Protein 3ILK (pdb70)

Organism: Haemophilus influenzae (strain ATCC 51907 / DSM 11121 / KW20 / Rd) (NCBI:txid71421)

Foldseek 3Di:
DDLALEAEEEEAAEPLLLLLLLLLLVCVHQEYEYANHVDHDVNVQVNVPPSVNSVVPYHYYHDVCVSCPFAPAEEEEDDPDPVQVVAEDELLVVLLCCLPDPGHYYYYYADFPPGDDPVSVVPHNHYYYYDDDPVDGTDPDSVSNVSVVSNVVVVVVVCVVPCVVVQVAADDPVLVVVLVVLVVVLCVLVVNDDDPVVCVVCVVCVVVRAGPVNSVVSVCNVVSVVVSVVPD/DALEEEEEEAEADQLLLLLLLLLVCVYAHYEYAPHVDHDPSSCVSVPPSNNSSVNYHYHPDLCVSCVFFPAEEFEDDPDPVQPVQEDELQVVLLVVLVDDGHYYYYFYYQPPTDDVVSVVVHNHYYYYDDDPVDGDDGRSVSSVSVVSNVVNVVCVVPCPDDDFDDPVLVVVLVVLVVVLCVLVVHDDDPVVVVVVVVCVVVVHGNVRSVVSVVNVVSVVVSVVVD

Solvent-accessible surface area: 23619 Å² total

Nearest PDB structures (foldseek):
  3ilk-assembly1_A  TM=1.002E+00  e=4.160E-43  Haemophilus influenzae
  3ilk-assembly1_B  TM=6.887E-01  e=5.011E-36  Haemophilus influenzae
  5gra-assembly1_B  TM=6.354E-01  e=2.828E-15  Zymomonas mobilis subsp. mobilis ZM4 = ATCC 31821
  5gra-assembly1_A  TM=6.336E-01  e=8.758E-15  Zymomonas mobilis subsp. mobilis ZM4 = ATCC 31821
  4cnf-assembly1_A  TM=9.122E-01  e=6.096E-12  Sulfolobus acidocaldarius

CATH classification: 3.40.1280.10 (+1 more: 1.10.8.590)

InterPro domains:
  IPR001537 tRNA/rRNA methyltransferase, SpoU type [PF00588] (5-151)
  IPR004384 RNA methyltransferase TrmJ/LasT [PIRSF004808] (2-236)
  IPR004384 RNA methyltransferase TrmJ/LasT [PTHR42786] (2-238)
  IPR004384 RNA methyltransferase TrmJ/LasT [TIGR00050] (1-234)
  IPR029026 tRNA (guanine-N1-)-methyltransferase, N-terminal [G3DSA:3.40.1280.10] (1-169)
  IPR029028 Alpha/beta knot methyltransferases [SSF75217] (4-163)

Radius of gyration: 26.96 Å; Cα contacts (8 Å, |Δi|>4): 740; chains: 2; bounding box: 40×83×66 Å

Structure (mmCIF, N/CA/C/O backbone):
data_3ILK
#
_entry.id   3ILK
#
_cell.length_a   48.167
_cell.length_b   94.392
_cell.length_c   124.111
_cell.angle_alpha   90.00
_cell.angle_beta   90.00
_cell.angle_gamma   90.00
#
_symmetry.space_group_name_H-M   'P 21 21 21'
#
loop_
_entity.id
_entity.type
_entity.pdbx_description
1 polymer 'Uncharacterized tRNA/rRNA methyltransferase HI0380'
2 non-polymer 1,2-ETHANEDIOL
3 non-polymer 'ACETATE ION'
4 non-polymer 'SULFATE ION'
5 water water
#
loop_
_atom_site.group_PDB
_atom_site.id
_atom_site.type_symbol
_atom_site.label_atom_id
_atom_site.label_alt_id
_atom_site.label_comp_id
_atom_site.label_asym_id
_atom_site.label_entity_id
_atom_site.label_seq_id
_atom_site.pdbx_PDB_ins_code
_atom_site.Cartn_x
_atom_site.Cartn_y
_atom_site.Cartn_z
_atom_site.occupancy
_atom_site.B_iso_or_equiv
_atom_site.auth_seq_id
_atom_site.auth_comp_id
_atom_site.auth_asym_id
_atom_site.auth_atom_id
_atom_site.pdbx_PDB_model_num
ATOM 1 N N . ASN A 1 2 ? 58.250 45.563 75.911 1.00 59.95 -1 ASN A N 1
ATOM 2 C CA . ASN A 1 2 ? 58.470 44.331 75.101 1.00 59.70 -1 ASN A CA 1
ATOM 3 C C . ASN A 1 2 ? 57.134 43.730 74.663 1.00 59.69 -1 ASN A C 1
ATOM 4 O O . ASN A 1 2 ? 56.156 44.456 74.433 1.00 59.93 -1 ASN A O 1
ATOM 6 N N . ALA A 1 3 ? 57.090 42.406 74.526 1.00 59.32 0 ALA A N 1
ATOM 7 C CA . ALA A 1 3 ? 55.839 41.730 74.254 1.00 58.21 0 ALA A CA 1
ATOM 8 C C . ALA A 1 3 ? 55.718 40.414 75.006 1.00 57.56 0 ALA A C 1
ATOM 9 O O . ALA A 1 3 ? 56.554 39.509 74.878 1.00 57.43 0 ALA A O 1
ATOM 16 N N . LEU A 1 5 ? 52.911 39.630 74.137 1.00 50.78 2 LEU A N 1
ATOM 17 C CA . LEU A 1 5 ? 51.992 39.297 73.052 1.00 48.37 2 LEU A CA 1
ATOM 18 C C . LEU A 1 5 ? 52.520 38.063 72.275 1.00 47.52 2 LEU A C 1
ATOM 19 O O . LEU A 1 5 ? 51.767 37.389 71.549 1.00 47.16 2 LEU A O 1
ATOM 24 N N . GLU A 1 6 ? 53.807 37.754 72.494 1.00 45.62 3 GLU A N 1
ATOM 25 C CA . GLU A 1 6 ? 54.515 36.630 71.885 1.00 43.45 3 GLU A CA 1
ATOM 26 C C . GLU A 1 6 ? 54.193 35.249 72.480 1.00 41.54 3 GLU A C 1
ATOM 27 O O . GLU A 1 6 ? 54.368 34.228 71.792 1.00 40.76 3 GLU A O 1
ATOM 33 N N . ASN A 1 7 ? 53.751 35.199 73.738 1.00 38.42 4 ASN A N 1
ATOM 34 C CA . ASN A 1 7 ? 53.128 33.983 74.272 1.00 36.26 4 ASN A CA 1
ATOM 35 C C . ASN A 1 7 ? 51.697 33.692 73.743 1.00 34.34 4 ASN A C 1
ATOM 36 O O . ASN A 1 7 ? 50.984 32.857 74.341 1.00 33.83 4 ASN A O 1
ATOM 41 N N . ILE A 1 8 ? 51.271 34.361 72.654 1.00 30.83 5 ILE A N 1
ATOM 42 C CA . ILE A 1 8 ? 49.920 34.120 72.082 1.00 27.79 5 ILE A CA 1
ATOM 43 C C . ILE A 1 8 ? 50.048 33.563 70.659 1.00 26.85 5 ILE A C 1
ATOM 44 O O . ILE A 1 8 ? 50.560 34.225 69.782 1.00 24.44 5 ILE A O 1
ATOM 49 N N . ARG A 1 9 ? 49.597 32.340 70.468 1.00 25.10 6 ARG A N 1
ATOM 50 C CA . ARG A 1 9 ? 49.608 31.725 69.145 1.00 24.73 6 ARG A CA 1
ATOM 51 C C . ARG A 1 9 ? 48.257 31.944 68.500 1.00 24.61 6 ARG A C 1
ATOM 52 O O . ARG A 1 9 ? 47.229 31.531 69.053 1.00 25.07 6 ARG A O 1
ATOM 60 N N . ILE A 1 10 ? 48.263 32.508 67.301 1.00 23.94 7 ILE A N 1
ATOM 61 C CA . ILE A 1 10 ? 47.071 32.657 66.486 1.00 23.67 7 ILE A CA 1
ATOM 62 C C . ILE A 1 10 ? 46.982 31.439 65.552 1.00 23.94 7 ILE A C 1
ATOM 63 O O . ILE A 1 10 ? 47.889 31.189 64.772 1.00 22.83 7 ILE A O 1
ATOM 68 N N . VAL A 1 11 ? 45.903 30.667 65.658 1.00 23.48 8 VAL A N 1
ATOM 69 C CA . VAL A 1 11 ? 45.772 29.479 64.812 1.00 22.67 8 VAL A CA 1
ATOM 70 C C . VAL A 1 11 ? 44.670 29.684 63.781 1.00 21.70 8 VAL A C 1
ATOM 71 O O . VAL A 1 11 ? 43.563 30.013 64.127 1.00 20.55 8 VAL A O 1
ATOM 75 N N . LEU A 1 12 ? 44.960 29.450 62.509 1.00 22.29 9 LEU A N 1
ATOM 76 C CA . LEU A 1 12 ? 43.955 29.539 61.481 1.00 22.97 9 LEU A CA 1
ATOM 77 C C . LEU A 1 12 ? 43.639 28.141 60.883 1.00 24.88 9 LEU A C 1
ATOM 78 O O . LEU A 1 12 ? 44.504 27.494 60.193 1.00 22.01 9 LEU A O 1
ATOM 83 N N . ILE A 1 13 ? 42.403 27.695 61.149 1.00 24.45 10 ILE A N 1
ATOM 84 C CA . ILE A 1 13 ? 41.916 26.391 60.662 1.00 23.82 10 ILE A CA 1
ATOM 85 C C . ILE A 1 13 ? 41.510 26.414 59.205 1.00 24.62 10 ILE A C 1
ATOM 86 O O . ILE A 1 13 ? 40.531 27.064 58.836 1.00 24.56 10 ILE A O 1
ATOM 91 N N . GLU A 1 14 ? 42.224 25.627 58.409 1.00 24.06 11 GLU A N 1
ATOM 92 C CA . GLU A 1 14 ? 41.906 25.428 56.977 1.00 25.80 11 GLU A CA 1
ATOM 93 C C . GLU A 1 14 ? 41.571 26.702 56.296 1.00 26.83 11 GLU A C 1
ATOM 94 O O . GLU A 1 14 ? 40.427 26.917 55.975 1.00 29.21 11 GLU A O 1
ATOM 100 N N . THR A 1 15 ? 42.561 27.544 56.043 1.00 27.71 12 THR A N 1
ATOM 101 C CA . THR A 1 15 ? 42.328 28.743 55.285 1.00 28.12 12 THR A CA 1
ATOM 102 C C . THR A 1 15 ? 42.146 28.289 53.854 1.00 28.17 12 THR A C 1
ATOM 103 O O . THR A 1 15 ? 42.667 27.243 53.480 1.00 26.16 12 THR A O 1
ATOM 107 N N . SER A 1 16 ? 41.416 29.088 53.081 1.00 29.26 13 SER A N 1
ATOM 108 C CA . SER A 1 16 ? 41.134 28.853 51.668 1.00 30.30 13 SER A CA 1
ATOM 109 C C . SER A 1 16 ? 42.044 29.665 50.757 1.00 31.09 13 SER A C 1
ATOM 110 O O . SER A 1 16 ? 43.109 29.160 50.311 1.00 34.15 13 SER A O 1
ATOM 113 N N . HIS A 1 17 ? 41.643 30.889 50.416 1.00 30.56 14 HIS A N 1
ATOM 114 C CA A HIS A 1 17 ? 42.456 31.721 49.519 0.50 29.63 14 HIS A CA 1
ATOM 115 C CA B HIS A 1 17 ? 42.453 31.710 49.510 0.50 30.07 14 HIS A CA 1
ATOM 116 C C . HIS A 1 17 ? 43.768 32.029 50.222 1.00 29.39 14 HIS A C 1
ATOM 117 O O . HIS A 1 17 ? 43.781 32.387 51.430 1.00 28.81 14 HIS A O 1
ATOM 130 N N . SER A 1 18 ? 44.872 31.867 49.492 1.00 28.46 15 SER A N 1
ATOM 131 C CA . SER A 1 18 ? 46.198 31.996 50.082 1.00 27.82 15 SER A CA 1
ATOM 132 C C . SER A 1 18 ? 46.453 33.435 50.529 1.00 28.12 15 SER A C 1
ATOM 133 O O . SER A 1 18 ? 47.279 33.673 51.396 1.00 27.83 15 SER A O 1
ATOM 136 N N . GLY A 1 19 ? 45.715 34.379 49.941 1.00 27.37 16 GLY A N 1
ATOM 137 C CA . GLY A 1 19 ? 45.714 35.770 50.378 1.00 26.29 16 GLY A CA 1
ATOM 138 C C . GLY A 1 19 ? 45.212 35.996 51.789 1.00 25.91 16 GLY A C 1
ATOM 139 O O . GLY A 1 19 ? 45.637 36.936 52.432 1.00 25.10 16 GLY A O 1
ATOM 140 N N . ASN A 1 20 ? 44.304 35.148 52.275 1.00 25.81 17 ASN A N 1
ATOM 141 C CA . ASN A 1 20 ? 43.748 35.299 53.614 1.00 25.49 17 ASN A CA 1
ATOM 142 C C . ASN A 1 20 ? 44.778 35.136 54.723 1.00 24.62 17 ASN A C 1
ATOM 143 O O . ASN A 1 20 ? 44.684 35.776 55.773 1.00 25.88 17 ASN A O 1
ATOM 148 N N . ILE A 1 21 ? 45.724 34.224 54.517 1.00 23.22 18 ILE A N 1
ATOM 149 C CA . ILE A 1 21 ? 46.894 34.099 55.415 1.00 21.92 18 ILE A CA 1
ATOM 150 C C . ILE A 1 21 ? 47.684 35.422 55.429 1.00 21.42 18 ILE A C 1
ATOM 151 O O . ILE A 1 21 ? 48.085 35.891 56.466 1.00 20.03 18 ILE A O 1
ATOM 156 N N . GLY A 1 22 ? 47.951 35.990 54.248 1.00 19.99 19 GLY A N 1
ATOM 157 C CA . GLY A 1 22 ? 48.595 37.293 54.238 1.00 20.15 19 GLY A CA 1
ATOM 158 C C . GLY A 1 22 ? 47.855 38.407 55.014 1.00 19.70 19 GLY A C 1
ATOM 159 O O . GLY A 1 22 ? 48.490 39.180 55.727 1.00 17.43 19 GLY A O 1
ATOM 160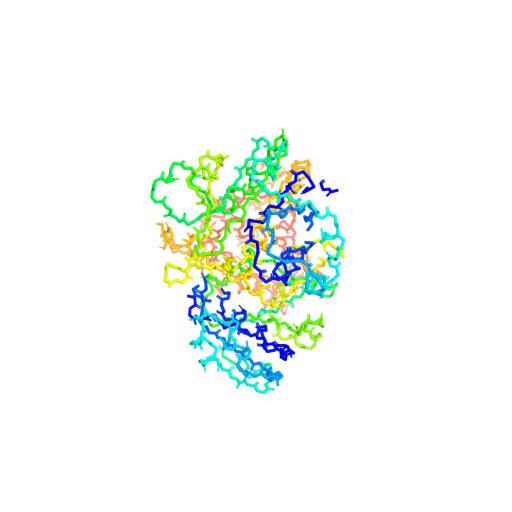 N N . SER A 1 23 ? 46.536 38.505 54.807 1.00 19.68 20 SER A N 1
ATOM 161 C CA . SER A 1 23 ? 45.728 39.612 55.328 1.00 19.68 20 SER A CA 1
ATOM 162 C C . SER A 1 23 ? 45.681 39.424 56.864 1.00 19.88 20 SER A C 1
ATOM 163 O O . SER A 1 23 ? 45.756 40.421 57.592 1.00 19.11 20 SER A O 1
ATOM 166 N N . ALA A 1 24 ? 45.604 38.181 57.328 1.00 19.72 21 ALA A N 1
ATOM 167 C CA . ALA A 1 24 ? 45.651 37.916 58.819 1.00 21.90 21 ALA A CA 1
ATOM 168 C C . ALA A 1 24 ? 47.003 38.243 59.506 1.00 23.08 21 ALA A C 1
ATOM 169 O O . ALA A 1 24 ? 47.032 38.704 60.684 1.00 24.34 21 ALA A O 1
ATOM 171 N N . ALA A 1 25 ? 48.105 37.904 58.819 1.00 23.08 22 ALA A N 1
ATOM 172 C CA . ALA A 1 25 ? 49.483 38.232 59.256 1.00 22.98 22 ALA A CA 1
ATOM 173 C C . ALA A 1 25 ? 49.663 39.746 59.363 1.00 22.07 22 ALA A C 1
ATOM 174 O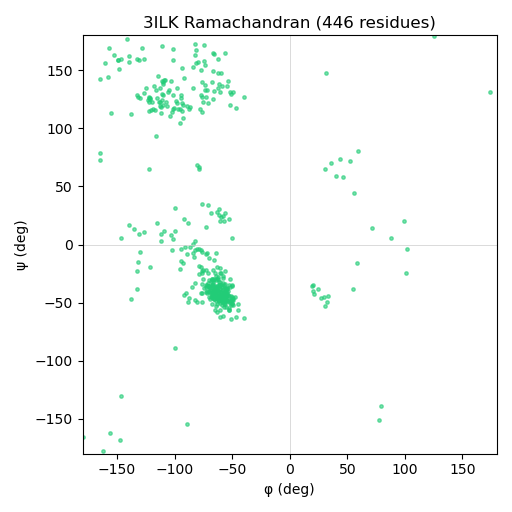 O . ALA A 1 25 ? 50.186 40.251 60.344 1.00 21.81 22 ALA A O 1
ATOM 176 N N . ARG A 1 26 ? 49.236 40.462 58.331 1.00 21.10 23 ARG A N 1
ATOM 177 C CA . ARG A 1 26 ? 49.163 41.942 58.409 1.00 21.75 23 ARG A CA 1
ATOM 178 C C . ARG A 1 26 ? 48.372 42.454 59.645 1.00 22.06 23 ARG A C 1
ATOM 179 O O . ARG A 1 26 ? 48.916 43.247 60.454 1.00 21.04 23 ARG A O 1
ATOM 187 N N . ALA A 1 27 ? 47.121 41.995 59.827 1.00 21.11 24 ALA A N 1
ATOM 188 C CA . ALA A 1 27 ? 46.306 42.391 61.014 1.00 20.77 24 ALA A CA 1
ATOM 189 C C . ALA A 1 27 ? 47.042 42.151 62.348 1.00 20.16 24 ALA A C 1
ATOM 190 O O . ALA A 1 27 ? 47.155 43.059 63.182 1.00 18.97 24 ALA A O 1
ATOM 200 N N . LYS A 1 29 ? 50.383 41.900 62.824 1.00 18.51 26 LYS A N 1
ATOM 201 C CA . LYS A 1 29 ? 51.531 42.771 62.949 1.00 19.46 26 LYS A CA 1
ATOM 202 C C . LYS A 1 29 ? 51.138 44.206 63.329 1.00 19.65 26 LYS A C 1
ATOM 203 O O . LYS A 1 29 ? 51.873 44.853 64.066 1.00 20.16 26 LYS A O 1
ATOM 209 N N . THR A 1 30 ? 49.999 44.703 62.844 1.00 19.43 27 THR A N 1
ATOM 210 C CA . THR A 1 30 ? 49.582 46.060 63.194 1.00 19.30 27 THR A CA 1
ATOM 211 C C . THR A 1 30 ? 49.382 46.141 64.703 1.00 19.39 27 THR A C 1
ATOM 212 O O . THR A 1 30 ? 49.390 47.218 65.242 1.00 18.35 27 THR A O 1
ATOM 224 N N . GLY A 1 32 ? 51.047 43.950 67.035 1.00 20.76 29 GLY A N 1
ATOM 225 C CA . GLY A 1 32 ? 52.179 43.449 67.833 1.00 20.72 29 GLY A CA 1
ATOM 226 C C . GLY A 1 32 ? 52.202 41.927 68.036 1.00 21.24 29 GLY A C 1
ATOM 227 O O . GLY A 1 32 ? 53.051 41.429 68.794 1.00 21.38 29 GLY A O 1
ATOM 228 N N . LEU A 1 33 ? 51.284 41.197 67.392 1.00 20.73 30 LEU A N 1
ATOM 229 C CA A LEU A 1 33 ? 51.276 39.714 67.447 0.50 21.11 30 LEU A CA 1
ATOM 230 C CA B LEU A 1 33 ? 51.276 39.722 67.453 0.50 21.29 30 LEU A CA 1
ATOM 231 C C . LEU A 1 33 ? 52.263 39.156 66.445 1.00 20.94 30 LEU A C 1
ATOM 232 O O . LEU A 1 33 ? 52.480 39.740 65.355 1.00 22.06 30 LEU A O 1
ATOM 241 N N . THR A 1 34 ? 52.880 38.048 66.800 1.00 21.77 31 THR A N 1
ATOM 242 C CA . THR A 1 34 ? 53.901 37.456 65.916 1.00 22.23 31 THR A CA 1
ATOM 243 C C . THR A 1 34 ? 53.771 35.954 65.660 1.00 21.82 31 THR A C 1
ATOM 244 O O . THR A 1 34 ? 54.446 35.450 64.769 1.00 23.11 31 THR A O 1
ATOM 248 N N . GLN A 1 35 ? 52.987 35.213 66.446 1.00 21.42 32 GLN A N 1
ATOM 249 C CA . GLN A 1 35 ? 53.005 33.752 66.316 1.00 22.96 32 GLN A CA 1
ATOM 250 C C . GLN A 1 35 ? 51.805 33.241 65.596 1.00 22.29 32 GLN A C 1
ATOM 251 O O . GLN A 1 35 ? 50.713 33.247 66.149 1.00 23.09 32 GLN A O 1
ATOM 257 N N . LEU A 1 36 ? 52.036 32.750 64.395 1.00 20.97 33 LEU A N 1
ATOM 258 C CA . LEU A 1 36 ? 51.000 32.288 63.521 1.00 20.84 33 LEU A CA 1
ATOM 259 C C . LEU A 1 36 ? 51.148 30.760 63.255 1.00 20.80 33 LEU A C 1
ATOM 260 O O . LEU A 1 36 ? 52.234 30.262 62.952 1.00 20.37 33 LEU A O 1
ATOM 265 N N . CYS A 1 37 ? 50.033 30.047 63.365 1.00 22.02 34 CYS A N 1
ATOM 266 C CA . CYS A 1 37 ? 49.952 28.624 63.055 1.00 22.70 34 CYS A CA 1
ATOM 267 C C . CYS A 1 37 ? 48.766 28.345 62.121 1.00 23.77 34 CYS A C 1
ATOM 268 O O . CYS A 1 37 ? 47.620 28.768 62.404 1.00 24.85 34 CYS A O 1
ATOM 271 N N . LEU A 1 38 ? 49.062 27.677 61.001 1.00 21.91 35 LEU A N 1
ATOM 272 C CA . LEU A 1 38 ? 48.108 27.191 59.992 1.00 21.56 35 LEU A CA 1
ATOM 273 C C . LEU A 1 38 ? 47.822 25.674 60.115 1.00 21.42 35 LEU A C 1
ATOM 274 O O . LEU A 1 38 ? 48.771 24.876 60.234 1.00 19.83 35 LEU A O 1
ATOM 279 N N . VAL A 1 39 ? 46.528 25.306 60.159 1.00 21.60 36 VAL A N 1
ATOM 280 C CA . VAL A 1 39 ? 46.102 23.902 60.083 1.00 22.20 36 VAL A CA 1
ATOM 281 C C . VAL A 1 39 ? 45.638 23.643 58.677 1.00 23.40 36 VAL A C 1
ATOM 282 O O . VAL A 1 39 ? 44.691 24.288 58.186 1.00 24.69 36 VAL A O 1
ATOM 286 N N . SER A 1 40 ? 46.326 22.733 57.985 1.00 23.62 37 SER A N 1
ATOM 287 C CA . SER A 1 40 ? 45.898 22.334 56.644 1.00 23.83 37 SER A CA 1
ATOM 288 C C . SER A 1 40 ? 45.410 23.518 55.814 1.00 22.47 37 SER A C 1
ATOM 289 O O . SER A 1 40 ? 44.265 23.516 55.398 1.00 23.36 37 SER A O 1
ATOM 292 N N . PRO A 1 41 ? 46.264 24.526 55.605 1.00 20.76 38 PRO A N 1
ATOM 293 C CA . PRO A 1 41 ? 45.866 25.547 54.674 1.00 20.95 38 PRO A CA 1
ATOM 294 C C . PRO A 1 41 ? 45.704 24.887 53.330 1.00 21.16 38 PRO A C 1
ATOM 295 O O . PRO A 1 41 ? 46.413 23.907 52.977 1.00 20.17 38 PRO A O 1
ATOM 299 N N . LYS A 1 42 ? 44.775 25.417 52.565 1.00 22.57 39 LYS A N 1
ATOM 300 C CA . LYS A 1 42 ? 44.532 24.876 51.232 1.00 21.57 39 LYS A CA 1
ATOM 301 C C . LYS A 1 42 ? 45.692 25.234 50.333 1.00 22.46 39 LYS A C 1
ATOM 302 O O . LYS A 1 42 ? 46.081 24.490 49.409 1.00 22.24 39 LYS A O 1
ATOM 308 N N . SER A 1 43 ? 46.248 26.409 50.538 1.00 22.87 40 SER A N 1
ATOM 309 C CA . SER A 1 43 ? 47.371 26.788 49.703 1.00 22.64 40 SER A CA 1
ATOM 310 C C . SER A 1 43 ? 48.113 27.963 50.310 1.00 22.89 40 SER A C 1
ATOM 311 O O . SER A 1 43 ? 47.502 28.848 50.902 1.00 22.30 40 SER A O 1
ATOM 314 N N . VAL A 1 44 ? 49.430 27.959 50.187 1.00 23.88 41 VAL A N 1
ATOM 315 C CA . VAL A 1 44 ? 50.222 29.139 50.566 1.00 24.60 41 VAL A CA 1
ATOM 316 C C . VAL A 1 44 ? 51.182 29.423 49.431 1.00 25.68 41 VAL A C 1
ATOM 317 O O . VAL A 1 44 ? 51.909 28.543 49.027 1.00 26.00 41 VAL A O 1
ATOM 321 N N . ASP A 1 45 ? 51.195 30.645 48.918 1.00 26.69 42 ASP A N 1
ATOM 322 C CA . ASP A 1 45 ? 51.960 30.940 47.707 1.00 29.11 42 ASP A CA 1
ATOM 323 C C . ASP A 1 45 ? 52.276 32.428 47.723 1.00 29.45 42 ASP A C 1
ATOM 324 O O . ASP A 1 45 ? 52.155 33.055 48.769 1.00 29.02 42 ASP A O 1
ATOM 329 N N . GLU A 1 46 ? 52.635 32.991 46.570 1.00 29.92 43 GLU A N 1
ATOM 330 C CA . GLU A 1 46 ? 53.017 34.396 46.502 1.00 31.14 43 GLU A CA 1
ATOM 331 C C . GLU A 1 46 ? 51.955 35.339 47.103 1.00 31.02 43 GLU A C 1
ATOM 332 O O . GLU A 1 46 ? 52.299 36.283 47.811 1.00 30.67 43 GLU A O 1
ATOM 338 N N . GLN A 1 47 ? 50.679 35.049 46.859 1.00 30.68 44 GLN A N 1
ATOM 339 C CA . GLN A 1 47 ? 49.578 35.825 47.427 1.00 29.99 44 GLN A CA 1
ATOM 340 C C . GLN A 1 47 ? 49.564 35.885 48.962 1.00 29.86 44 GLN A C 1
ATOM 341 O O . GLN A 1 47 ? 49.146 36.902 49.516 1.00 29.08 44 GLN A O 1
ATOM 347 N N . SER A 1 48 ? 50.007 34.812 49.636 1.00 28.72 45 SER A N 1
ATOM 348 C CA . SER A 1 48 ? 50.132 34.808 51.091 1.00 28.52 45 SER A CA 1
ATOM 349 C C . SER A 1 48 ? 51.134 35.872 51.535 1.00 28.36 45 SER A C 1
ATOM 350 O O . SER A 1 48 ? 50.977 36.502 52.602 1.00 28.51 45 SER A O 1
ATOM 353 N N . TYR A 1 49 ? 52.158 36.055 50.707 1.00 27.22 46 TYR A N 1
ATOM 354 C CA . TYR A 1 49 ? 53.196 37.040 50.955 1.00 27.22 46 TYR A CA 1
ATOM 355 C C . TYR A 1 49 ? 52.799 38.439 50.507 1.00 25.86 46 TYR A C 1
ATOM 356 O O . TYR A 1 49 ? 52.929 39.390 51.277 1.00 25.73 46 TYR A O 1
ATOM 365 N N . ALA A 1 50 ? 52.279 38.543 49.290 1.00 24.16 47 ALA A N 1
ATOM 366 C CA . ALA A 1 50 ? 51.789 39.811 48.755 1.00 23.34 47 ALA A CA 1
ATOM 367 C C . ALA A 1 50 ? 50.816 40.533 49.694 1.00 22.10 47 ALA A C 1
ATOM 368 O O . ALA A 1 50 ? 51.001 41.703 49.974 1.00 22.35 47 ALA A O 1
ATOM 370 N N . LEU A 1 51 ? 49.779 39.841 50.146 1.00 21.23 48 LEU A N 1
ATOM 371 C CA . LEU A 1 51 ? 48.767 40.459 51.004 1.00 21.92 48 LEU A CA 1
ATOM 372 C C . LEU A 1 51 ? 49.246 40.749 52.451 1.00 22.64 48 LEU A C 1
ATOM 373 O O . LEU A 1 51 ? 48.524 41.394 53.259 1.00 22.04 48 LEU A O 1
ATOM 378 N N . SER A 1 52 ? 50.445 40.265 52.804 1.00 22.57 49 SER A N 1
ATOM 379 C CA . SER A 1 52 ? 50.956 40.507 54.157 1.00 22.13 49 SER A CA 1
ATOM 380 C C . SER A 1 52 ? 51.458 41.958 54.267 1.00 22.14 49 SER A C 1
ATOM 381 O O . SER A 1 52 ? 51.564 42.536 55.370 1.00 21.32 49 SER A O 1
ATOM 384 N N . ALA A 1 53 ? 51.790 42.530 53.116 1.00 20.52 50 ALA A N 1
ATOM 385 C CA . ALA A 1 53 ? 52.095 43.955 53.027 1.00 21.77 50 ALA A CA 1
ATOM 386 C C . ALA A 1 53 ? 53.212 44.446 53.978 1.00 21.67 50 ALA A C 1
ATOM 387 O O . ALA A 1 53 ? 53.065 45.472 54.618 1.00 22.20 50 ALA A O 1
ATOM 389 N N . GLY A 1 54 ? 54.306 43.704 54.066 1.00 21.45 51 GLY A N 1
ATOM 390 C CA . GLY A 1 54 ? 55.378 44.002 55.003 1.00 21.22 51 GLY A CA 1
ATOM 391 C C . GLY A 1 54 ? 55.342 43.102 56.241 1.00 21.77 51 GLY A C 1
ATOM 392 O O . GLY A 1 54 ? 56.235 43.183 57.115 1.00 22.07 51 GLY A O 1
ATOM 393 N N . ALA A 1 55 ? 54.325 42.253 56.339 1.00 20.84 52 ALA A N 1
ATOM 394 C CA . ALA A 1 55 ? 54.280 41.287 57.416 1.00 20.61 52 ALA A CA 1
ATOM 395 C C . ALA A 1 55 ? 54.758 39.905 56.951 1.00 20.82 52 ALA A C 1
ATOM 396 O O . ALA A 1 55 ? 54.304 38.859 57.457 1.00 21.71 52 ALA A O 1
ATOM 398 N N . GLU A 1 56 ? 55.680 39.871 56.001 1.00 20.38 53 GLU A N 1
ATOM 399 C CA . GLU A 1 56 ? 56.164 38.596 55.482 1.00 21.16 53 GLU A CA 1
ATOM 400 C C . GLU A 1 56 ? 56.809 37.724 56.559 1.00 20.81 53 GLU A C 1
ATOM 401 O O . GLU A 1 56 ? 56.713 36.495 56.502 1.00 20.79 53 GLU A O 1
ATOM 407 N N . ASN A 1 57 ? 57.488 38.357 57.513 1.00 19.98 54 ASN A N 1
ATOM 408 C CA . ASN A 1 57 ? 58.199 37.619 58.545 1.00 20.76 54 ASN A CA 1
ATOM 409 C C . ASN A 1 57 ? 57.249 36.656 59.255 1.00 20.48 54 ASN A C 1
ATOM 410 O O . ASN A 1 57 ? 57.604 35.475 59.542 1.00 19.50 54 ASN A O 1
ATOM 415 N N . ILE A 1 58 ? 56.035 37.153 59.517 1.00 20.62 55 ILE A N 1
ATOM 416 C CA . ILE A 1 58 ? 55.001 36.367 60.229 1.00 20.65 55 ILE A CA 1
ATOM 417 C C . ILE A 1 58 ? 54.588 35.145 59.400 1.00 20.73 55 ILE A C 1
ATOM 418 O O . ILE A 1 58 ? 54.527 34.052 59.927 1.00 19.64 55 ILE A O 1
ATOM 423 N N . VAL A 1 59 ? 54.396 35.335 58.089 1.00 20.38 56 VAL A N 1
ATOM 424 C CA . VAL A 1 59 ? 54.067 34.253 57.165 1.00 19.81 56 VAL A CA 1
ATOM 425 C C . VAL A 1 59 ? 55.216 33.245 57.029 1.00 20.27 56 VAL A C 1
ATOM 426 O O . VAL A 1 59 ? 54.962 32.020 57.024 1.00 20.20 56 VAL A O 1
ATOM 430 N N . LYS A 1 60 ? 56.465 33.741 56.969 1.00 20.33 57 LYS A N 1
ATOM 431 C CA . LYS A 1 60 ? 57.659 32.852 56.878 1.00 21.44 57 LYS A CA 1
ATOM 432 C C . LYS A 1 60 ? 57.781 31.960 58.092 1.00 20.81 57 LYS A C 1
ATOM 433 O O . LYS A 1 60 ? 58.074 30.750 57.995 1.00 20.78 57 LYS A O 1
ATOM 439 N N . ASN A 1 61 ? 57.568 32.562 59.263 1.00 20.60 58 ASN A N 1
ATOM 440 C CA . ASN A 1 61 ? 57.810 31.840 60.511 1.00 20.24 58 ASN A CA 1
ATOM 441 C C . ASN A 1 61 ? 56.631 31.014 60.987 1.00 20.23 58 ASN A C 1
ATOM 442 O O . ASN A 1 61 ? 56.716 30.333 61.987 1.00 20.51 58 ASN A O 1
ATOM 447 N N . ALA A 1 62 ? 55.519 31.057 60.273 1.00 20.38 59 ALA A N 1
ATOM 448 C CA . ALA A 1 62 ? 54.335 30.328 60.694 1.00 20.42 59 ALA A CA 1
ATOM 449 C C . ALA A 1 62 ? 54.577 28.838 60.743 1.00 21.48 59 ALA A C 1
ATOM 450 O O . ALA A 1 62 ? 55.273 28.278 59.915 1.00 21.48 59 ALA A O 1
ATOM 452 N N . ARG A 1 63 ? 54.049 28.219 61.803 1.00 22.77 60 ARG A N 1
ATOM 453 C CA . ARG A 1 63 ? 53.849 26.799 61.852 1.00 23.39 60 ARG A CA 1
ATOM 454 C C . ARG A 1 63 ? 52.796 26.335 60.842 1.00 23.61 60 ARG A C 1
ATOM 455 O O . ARG A 1 63 ? 51.840 27.041 60.547 1.00 22.57 60 ARG A O 1
ATOM 463 N N . VAL A 1 64 ? 52.992 25.114 60.362 1.00 21.19 61 VAL A N 1
ATOM 464 C CA . VAL A 1 64 ? 52.021 24.476 59.506 1.00 20.40 61 VAL A CA 1
ATOM 465 C C . VAL A 1 64 ? 51.872 23.036 59.909 1.00 19.85 61 VAL A C 1
ATOM 466 O O . VAL A 1 64 ? 52.786 22.220 59.727 1.00 20.21 61 VAL A O 1
ATOM 470 N N . VAL A 1 65 ? 50.686 22.730 60.430 1.00 20.30 62 VAL A N 1
ATOM 471 C CA . VAL A 1 65 ? 50.399 21.392 60.939 1.00 20.42 62 VAL A CA 1
ATOM 472 C C . VAL A 1 65 ? 49.096 20.866 60.319 1.00 21.03 62 VAL A C 1
ATOM 473 O O . VAL A 1 65 ? 48.320 21.623 59.687 1.00 19.81 62 VAL A O 1
ATOM 477 N N . ASP A 1 66 ? 48.881 19.573 60.544 1.00 21.71 63 ASP A N 1
ATOM 478 C CA . ASP A 1 66 ? 47.787 18.812 59.993 1.00 23.97 63 ASP A CA 1
ATOM 479 C C . ASP A 1 66 ? 46.649 18.575 60.998 1.00 24.37 63 ASP A C 1
ATOM 480 O O . ASP A 1 66 ? 45.648 18.009 60.634 1.00 23.38 63 ASP A O 1
ATOM 485 N N . SER A 1 67 ? 46.808 18.980 62.265 1.00 23.55 64 SER A N 1
ATOM 486 C CA . SER A 1 67 ? 45.812 18.641 63.270 1.00 23.69 64 SER A CA 1
ATOM 487 C C . SER A 1 67 ? 45.676 19.769 64.319 1.00 24.22 64 SER A C 1
ATOM 488 O O . SER A 1 67 ? 46.600 20.611 64.514 1.00 22.04 64 SER A O 1
ATOM 491 N N . PHE A 1 68 ? 44.530 19.746 65.003 1.00 22.95 65 PHE A N 1
ATOM 492 C CA . PHE A 1 68 ? 44.129 20.810 65.872 1.00 23.13 65 PHE A CA 1
ATOM 493 C C . PHE A 1 68 ? 45.016 20.578 67.096 1.00 22.93 65 PHE A C 1
ATOM 494 O O . PHE A 1 68 ? 45.571 21.508 67.629 1.00 21.55 65 PHE A O 1
ATOM 502 N N . ASP A 1 69 ? 45.161 19.306 67.490 1.00 23.46 66 ASP A N 1
ATOM 503 C CA . ASP A 1 69 ? 46.031 18.921 68.605 1.00 24.44 66 ASP A CA 1
ATOM 504 C C . ASP A 1 69 ? 47.460 19.436 68.467 1.00 25.04 66 ASP A C 1
ATOM 505 O O . ASP A 1 69 ? 48.008 20.023 69.411 1.00 26.02 66 ASP A O 1
ATOM 510 N N . GLU A 1 70 ? 48.056 19.273 67.294 1.00 25.49 67 GLU A N 1
ATOM 511 C CA . GLU A 1 70 ? 49.392 19.833 67.077 1.00 26.40 67 GLU A CA 1
ATOM 512 C C . GLU A 1 70 ? 49.323 21.372 67.127 1.00 26.27 67 GLU A C 1
ATOM 513 O O . GLU A 1 70 ? 50.175 22.013 67.785 1.00 23.87 67 GLU A O 1
ATOM 519 N N . ALA A 1 71 ? 48.274 21.943 66.509 1.00 25.02 68 ALA A N 1
ATOM 520 C CA . ALA A 1 71 ? 48.150 23.405 66.428 1.00 25.77 68 ALA A CA 1
ATOM 521 C C . ALA A 1 71 ? 48.134 24.062 67.801 1.00 26.28 68 ALA A C 1
ATOM 522 O O . ALA A 1 71 ? 48.571 25.176 67.927 1.00 28.13 68 ALA A O 1
ATOM 524 N N . VAL A 1 72 ? 47.655 23.360 68.829 1.00 26.66 69 VAL A N 1
ATOM 525 C CA . VAL A 1 72 ? 47.576 23.925 70.178 1.00 25.13 69 VAL A CA 1
ATOM 526 C C . VAL A 1 72 ? 48.529 23.284 71.161 1.00 25.85 69 VAL A C 1
ATOM 527 O O . VAL A 1 72 ? 48.432 23.534 72.380 1.00 26.44 69 VAL A O 1
ATOM 531 N N . ASP A 1 73 ? 49.432 22.447 70.649 1.00 26.40 70 ASP A N 1
ATOM 532 C CA . ASP A 1 73 ? 50.555 21.863 71.412 1.00 27.98 70 ASP A CA 1
ATOM 533 C C . ASP A 1 73 ? 51.158 22.920 72.364 1.00 26.71 70 ASP A C 1
ATOM 534 O O . ASP A 1 73 ? 51.519 24.026 71.942 1.00 25.75 70 ASP A O 1
ATOM 539 N N . ASP A 1 74 ? 51.261 22.591 73.647 1.00 26.35 71 ASP A N 1
ATOM 540 C CA . ASP A 1 74 ? 51.985 23.460 74.542 1.00 26.24 71 ASP A CA 1
ATOM 541 C C . ASP A 1 74 ? 51.285 24.778 74.866 1.00 25.80 71 ASP A C 1
ATOM 542 O O . ASP A 1 74 ? 51.923 25.684 75.404 1.00 25.99 71 ASP A O 1
ATOM 547 N N . CYS A 1 75 ? 49.994 24.891 74.565 1.00 24.83 72 CYS A N 1
ATOM 548 C CA . CYS A 1 75 ? 49.179 26.005 75.076 1.00 25.11 72 CYS A CA 1
ATOM 549 C C . CYS A 1 75 ? 48.144 25.486 76.066 1.00 24.79 72 CYS A C 1
ATOM 550 O O . CYS A 1 75 ? 47.292 24.666 75.698 1.00 25.70 72 CYS A O 1
ATOM 553 N N . SER A 1 76 ? 48.188 25.948 77.322 1.00 23.56 73 SER A N 1
ATOM 554 C CA . SER A 1 76 ? 47.263 25.400 78.300 1.00 21.57 73 SER A CA 1
ATOM 555 C C . SER A 1 76 ? 45.986 26.248 78.422 1.00 21.58 73 SER A C 1
ATOM 556 O O . SER A 1 76 ? 45.073 25.878 79.170 1.00 21.65 73 SER A O 1
ATOM 559 N N . LEU A 1 77 ? 45.903 27.378 77.706 1.00 19.82 74 LEU A N 1
ATOM 560 C CA . LEU A 1 77 ? 44.627 28.101 77.584 1.00 19.57 74 LEU A CA 1
ATOM 561 C C . LEU A 1 77 ? 44.331 28.178 76.103 1.00 19.85 74 LEU A C 1
ATOM 562 O O . LEU A 1 77 ? 45.115 28.703 75.383 1.00 16.76 74 LEU A O 1
ATOM 567 N N . VAL A 1 78 ? 43.184 27.652 75.719 1.00 20.02 75 VAL A N 1
ATOM 568 C CA . VAL A 1 78 ? 42.766 27.540 74.356 1.00 19.27 75 VAL A CA 1
ATOM 569 C C . VAL A 1 78 ? 41.432 28.277 74.195 1.00 21.15 75 VAL A C 1
ATOM 570 O O . VAL A 1 78 ? 40.498 28.010 74.940 1.00 20.95 75 VAL A O 1
ATOM 574 N N . ILE A 1 79 ? 41.361 29.200 73.221 1.00 20.75 76 ILE A N 1
ATOM 575 C CA . ILE A 1 79 ? 40.177 29.979 73.008 1.00 21.50 76 ILE A CA 1
ATOM 576 C C . ILE 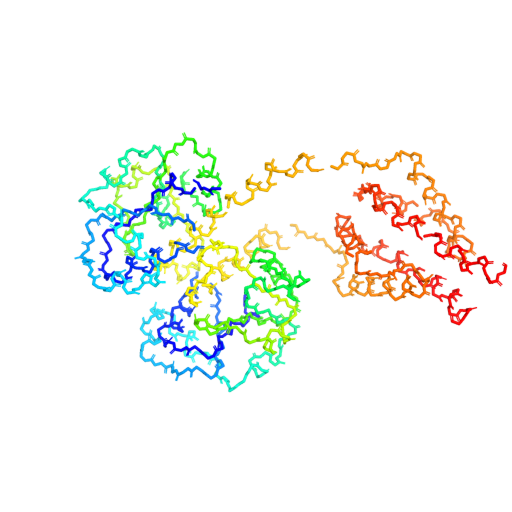A 1 79 ? 39.828 29.703 71.577 1.00 21.50 76 ILE A C 1
ATOM 577 O O . ILE A 1 79 ? 40.697 29.928 70.683 1.00 22.57 76 ILE A O 1
ATOM 582 N N . GLY A 1 80 ? 38.605 29.228 71.331 1.00 21.12 77 GLY A N 1
ATOM 583 C CA . GLY A 1 80 ? 38.146 29.081 69.878 1.00 20.76 77 GLY A CA 1
ATOM 584 C C . GLY A 1 80 ? 37.055 30.090 69.541 1.00 21.35 77 GLY A C 1
ATOM 585 O O . GLY A 1 80 ? 36.178 30.386 70.360 1.00 22.95 77 GLY A O 1
ATOM 586 N N . THR A 1 81 ? 37.080 30.663 68.347 1.00 22.62 78 THR A N 1
ATOM 587 C CA . THR A 1 81 ? 36.031 31.592 67.997 1.00 23.38 78 THR A CA 1
ATOM 588 C C . THR A 1 81 ? 34.811 30.725 67.664 1.00 24.89 78 THR A C 1
ATOM 589 O O . THR A 1 81 ? 34.935 29.560 67.216 1.00 25.48 78 THR A O 1
ATOM 593 N N . SER A 1 82 ? 33.637 31.283 67.915 1.00 24.99 79 SER A N 1
ATOM 594 C CA . SER A 1 82 ? 32.399 30.627 67.554 1.00 25.47 79 SER A CA 1
ATOM 595 C C . SER A 1 82 ? 31.199 31.547 67.469 1.00 24.78 79 SER A C 1
ATOM 596 O O . SER A 1 82 ? 31.155 32.603 68.116 1.00 24.10 79 SER A O 1
ATOM 599 N N . ALA A 1 83 ? 30.225 31.102 66.683 1.00 25.40 80 ALA A N 1
ATOM 600 C CA . ALA A 1 83 ? 28.883 31.644 66.718 1.00 25.62 80 ALA A CA 1
ATOM 601 C C . ALA A 1 83 ? 28.323 31.547 68.134 1.00 26.10 80 ALA A C 1
ATOM 602 O O . ALA A 1 83 ? 28.830 30.821 69.028 1.00 24.76 80 ALA A O 1
ATOM 604 N N . ARG A 1 84 ? 27.249 32.290 68.329 1.00 25.82 81 ARG A N 1
ATOM 605 C CA . ARG A 1 84 ? 26.584 32.314 69.604 1.00 26.56 81 ARG A CA 1
ATOM 606 C C . ARG A 1 84 ? 25.691 31.082 69.729 1.00 25.58 81 ARG A C 1
ATOM 607 O O . ARG A 1 84 ? 24.492 31.183 69.733 1.00 26.93 81 ARG A O 1
ATOM 615 N N . LEU A 1 85 ? 26.329 29.917 69.830 1.00 24.92 82 LEU A N 1
ATOM 616 C CA . LEU A 1 85 ? 25.695 28.613 69.927 1.00 22.83 82 LEU A CA 1
ATOM 617 C C . LEU A 1 85 ? 25.133 28.404 71.319 1.00 22.58 82 LEU A C 1
ATOM 618 O O . LEU A 1 85 ? 25.876 28.464 72.317 1.00 22.30 82 LEU A O 1
ATOM 623 N N . ARG A 1 86 ? 23.832 28.143 71.391 1.00 20.85 83 ARG A N 1
ATOM 624 C CA . ARG A 1 86 ? 23.183 27.989 72.694 1.00 20.23 83 ARG A CA 1
ATOM 625 C C . ARG A 1 86 ? 23.806 26.897 73.599 1.00 20.68 83 ARG A C 1
ATOM 626 O O . ARG A 1 86 ? 23.846 27.080 74.810 1.00 20.30 83 ARG A O 1
ATOM 634 N N . HIS A 1 87 ? 24.321 25.792 73.036 1.00 19.82 84 HIS A N 1
ATOM 635 C CA . HIS A 1 87 ? 24.915 24.748 73.895 1.00 19.84 84 HIS A CA 1
ATOM 636 C C . HIS A 1 87 ? 26.285 25.130 74.535 1.00 19.13 84 HIS A C 1
ATOM 637 O O . HIS A 1 87 ? 26.812 24.404 75.387 1.00 18.90 84 HIS A O 1
ATOM 644 N N . LEU A 1 88 ? 26.828 26.271 74.118 1.00 19.72 85 LEU A N 1
ATOM 645 C CA . LEU A 1 88 ? 28.103 26.795 74.623 1.00 20.51 85 LEU A CA 1
ATOM 646 C C . LEU A 1 88 ? 27.936 27.921 75.594 1.00 20.61 85 LEU A C 1
ATOM 647 O O . LEU A 1 88 ? 28.920 28.594 75.954 1.00 19.60 85 LEU A O 1
ATOM 652 N N . GLN A 1 89 ? 26.686 28.151 75.976 1.00 21.14 86 GLN A N 1
ATOM 653 C CA . GLN A 1 89 ? 26.309 29.316 76.757 1.00 22.63 86 GLN A CA 1
ATOM 654 C C . GLN A 1 89 ? 27.166 29.471 78.014 1.00 22.71 86 GLN A C 1
ATOM 655 O O . GLN A 1 89 ? 27.386 30.569 78.488 1.00 22.21 86 GLN A O 1
ATOM 661 N N . ASN A 1 90 ? 27.645 28.364 78.563 1.00 23.81 87 ASN A N 1
ATOM 662 C CA . ASN A 1 90 ? 28.378 28.416 79.845 1.00 23.34 87 ASN A CA 1
ATOM 663 C C . ASN A 1 90 ? 29.774 29.030 79.675 1.00 22.69 87 ASN A C 1
ATOM 664 O O . ASN A 1 90 ? 30.359 29.525 80.628 1.00 19.75 87 ASN A O 1
ATOM 669 N N . THR A 1 91 ? 30.296 29.001 78.444 1.00 21.67 88 THR A N 1
ATOM 670 C CA . THR A 1 91 ? 31.704 29.325 78.207 1.00 21.97 88 THR A CA 1
ATOM 671 C C . THR A 1 91 ? 31.907 30.321 77.087 1.00 22.33 88 THR A C 1
ATOM 672 O O . THR A 1 91 ? 33.042 30.558 76.695 1.00 21.96 88 THR A O 1
ATOM 676 N N . LEU A 1 92 ? 30.812 30.904 76.594 1.00 22.11 89 LEU A N 1
ATOM 677 C CA . LEU A 1 92 ? 30.855 31.978 75.599 1.00 22.60 89 LEU A CA 1
ATOM 678 C C . LEU A 1 92 ? 31.318 33.283 76.209 1.00 21.77 89 LEU A C 1
ATOM 679 O O . LEU A 1 92 ? 30.843 33.659 77.257 1.00 22.12 89 LEU A O 1
ATOM 684 N N . ILE A 1 93 ? 32.249 33.971 75.564 1.00 22.02 90 ILE A N 1
ATOM 685 C CA . ILE A 1 93 ? 32.769 35.265 76.062 1.00 22.18 90 ILE A CA 1
ATOM 686 C C . ILE A 1 93 ? 32.930 36.173 74.868 1.00 23.45 90 ILE A C 1
ATOM 687 O O . ILE A 1 93 ? 32.974 35.687 73.786 1.00 22.30 90 ILE A O 1
ATOM 692 N N . GLU A 1 94 ? 33.041 37.489 75.062 1.00 24.95 91 GLU A N 1
ATOM 693 C CA . GLU A 1 94 ? 33.285 38.374 73.918 1.00 25.55 91 GLU A CA 1
ATOM 694 C C . GLU A 1 94 ? 34.709 38.939 74.032 1.00 26.38 91 GLU A C 1
ATOM 695 O O . GLU A 1 94 ? 35.363 38.690 75.046 1.00 26.36 91 GLU A O 1
ATOM 701 N N . PRO A 1 95 ? 35.208 39.624 72.975 1.00 26.18 92 PRO A N 1
ATOM 702 C CA . PRO A 1 95 ? 36.629 39.965 72.850 1.00 26.84 92 PRO A CA 1
ATOM 703 C C . PRO A 1 95 ? 37.237 40.784 73.991 1.00 26.90 92 PRO A C 1
ATOM 704 O O . PRO A 1 95 ? 38.403 40.580 74.315 1.00 26.37 92 PRO A O 1
ATOM 708 N N . ARG A 1 96 ? 36.468 41.690 74.584 1.00 26.87 93 ARG A N 1
ATOM 709 C CA . ARG A 1 96 ? 36.992 42.464 75.710 1.00 27.84 93 ARG A CA 1
ATOM 710 C C . ARG A 1 96 ? 37.334 41.559 76.912 1.00 27.30 93 ARG A C 1
ATOM 711 O O . ARG A 1 96 ? 38.464 41.542 77.363 1.00 26.90 93 ARG A O 1
ATOM 719 N N . GLU A 1 97 ? 36.363 40.806 77.425 1.00 27.15 94 GLU A N 1
ATOM 720 C CA . GLU A 1 97 ? 36.625 39.874 78.536 1.00 26.75 94 GLU A CA 1
ATOM 721 C C . GLU A 1 97 ? 37.675 38.865 78.115 1.00 25.97 94 GLU A C 1
ATOM 722 O O . GLU A 1 97 ? 38.547 38.523 78.859 1.00 25.23 94 GLU A O 1
ATOM 728 N N . CYS A 1 98 ? 37.582 38.387 76.891 1.00 25.74 95 CYS A N 1
ATOM 729 C CA . CYS A 1 98 ? 38.555 37.413 76.429 1.00 26.81 95 CYS A CA 1
ATOM 730 C C . CYS A 1 98 ? 40.017 37.931 76.539 1.00 25.01 95 CYS A C 1
ATOM 731 O O . CYS A 1 98 ? 40.891 37.229 77.048 1.00 22.47 95 CYS A O 1
ATOM 734 N N . ALA A 1 99 ? 40.243 39.167 76.073 1.00 23.89 96 ALA A N 1
ATOM 735 C CA . ALA A 1 99 ? 41.567 39.811 76.129 1.00 23.11 96 ALA A CA 1
ATOM 736 C C . ALA A 1 99 ? 42.051 40.007 77.578 1.00 24.14 96 ALA A C 1
ATOM 737 O O . ALA A 1 99 ? 43.242 39.807 77.897 1.00 23.62 96 ALA A O 1
ATOM 739 N N . GLU A 1 100 ? 41.141 40.378 78.471 1.00 23.48 97 GLU A N 1
ATOM 740 C CA . GLU A 1 100 ? 41.556 40.516 79.859 1.00 24.87 97 GLU A CA 1
ATOM 741 C C . GLU A 1 100 ? 42.049 39.190 80.424 1.00 24.19 97 GLU A C 1
ATOM 742 O O . GLU A 1 100 ? 43.045 39.172 81.149 1.00 22.78 97 GLU A O 1
ATOM 748 N N . LYS A 1 101 ? 41.367 38.091 80.083 1.00 23.32 98 LYS A N 1
ATOM 749 C CA . LYS A 1 101 ? 41.843 36.776 80.506 1.00 22.41 98 LYS A CA 1
ATOM 750 C C . LYS A 1 101 ? 43.170 36.406 79.875 1.00 20.82 98 LYS A C 1
ATOM 751 O O . LYS A 1 101 ? 43.995 35.838 80.536 1.00 20.45 98 LYS A O 1
ATOM 757 N N . VAL A 1 102 ? 43.323 36.584 78.552 1.00 20.15 99 VAL A N 1
ATOM 758 C CA . VAL A 1 102 ? 44.573 36.226 77.898 1.00 19.82 99 VAL A CA 1
ATOM 759 C C . VAL A 1 102 ? 45.758 36.966 78.579 1.00 21.74 99 VAL A C 1
ATOM 760 O O . VAL A 1 102 ? 46.759 36.340 78.996 1.00 21.94 99 VAL A O 1
ATOM 764 N N . VAL A 1 103 ? 45.577 38.267 78.788 1.00 20.42 100 VAL A N 1
ATOM 765 C CA . VAL A 1 103 ? 46.616 39.111 79.294 1.00 22.76 100 VAL A CA 1
ATOM 766 C C . VAL A 1 103 ? 47.001 38.742 80.733 1.00 22.58 100 VAL A C 1
ATOM 767 O O . VAL A 1 103 ? 48.146 38.932 81.125 1.00 23.86 100 VAL A O 1
ATOM 771 N N . ALA A 1 104 ? 46.068 38.217 81.526 1.00 21.72 101 ALA A N 1
ATOM 772 C CA . ALA A 1 104 ? 46.436 37.781 82.894 1.00 19.82 101 ALA A CA 1
ATOM 773 C C . ALA A 1 104 ? 46.865 36.268 82.908 1.00 19.52 101 ALA A C 1
ATOM 774 O O . ALA A 1 104 ? 47.223 35.726 83.957 1.00 18.76 101 ALA A O 1
ATOM 776 N N . TYR A 1 105 ? 46.817 35.569 81.762 1.00 16.86 102 TYR A N 1
ATOM 777 C CA . TYR A 1 105 ? 47.098 34.107 81.768 1.00 15.82 102 TYR A CA 1
ATOM 778 C C . TYR A 1 105 ? 48.597 33.779 81.901 1.00 15.46 102 TYR A C 1
ATOM 779 O O . TYR A 1 105 ? 49.411 34.138 81.046 1.00 13.85 102 TYR A O 1
ATOM 788 N N . LYS A 1 106 ? 48.991 33.164 83.024 1.00 13.96 103 LYS A N 1
ATOM 789 C CA . LYS A 1 106 ? 50.392 32.761 83.201 1.00 11.15 103 LYS A CA 1
ATOM 790 C C . LYS A 1 106 ? 50.767 31.462 82.462 1.00 12.80 103 LYS A C 1
ATOM 791 O O . LYS A 1 106 ? 51.107 30.454 83.115 1.00 12.89 103 LYS A O 1
ATOM 797 N N . GLY A 1 107 ? 50.750 31.497 81.106 1.00 13.05 104 GLY A N 1
ATOM 798 C CA . GLY A 1 107 ? 51.152 30.348 80.294 1.00 14.75 104 GLY A CA 1
ATOM 799 C C . GLY A 1 107 ? 51.018 30.766 78.846 1.00 16.98 104 GLY A C 1
ATOM 800 O O . GLY A 1 107 ? 50.939 31.964 78.628 1.00 17.53 104 GLY A O 1
ATOM 801 N N . LYS A 1 108 ? 51.049 29.813 77.893 1.00 17.52 105 LYS A N 1
ATOM 802 C CA A LYS A 1 108 ? 50.780 30.059 76.477 0.50 20.20 105 LYS A CA 1
ATOM 803 C CA B LYS A 1 108 ? 50.767 30.120 76.492 0.50 20.37 105 LYS A CA 1
ATOM 804 C C . LYS A 1 108 ? 49.296 29.852 76.174 1.00 20.76 105 LYS A C 1
ATOM 805 O O . LYS A 1 108 ? 48.666 28.941 76.735 1.00 21.69 105 LYS A O 1
ATOM 816 N N . ILE A 1 109 ? 48.796 30.639 75.233 1.00 21.60 106 ILE A N 1
ATOM 817 C CA . ILE A 1 109 ? 47.418 30.747 74.888 1.00 22.71 106 ILE A CA 1
ATOM 818 C C . ILE A 1 109 ? 47.363 30.495 73.373 1.00 22.29 106 ILE A C 1
ATOM 819 O O . ILE A 1 109 ? 48.158 31.085 72.592 1.00 23.29 106 ILE A O 1
ATOM 824 N N . ALA A 1 110 ? 46.473 29.613 72.936 1.00 21.05 107 ALA A N 1
ATOM 825 C CA . ALA A 1 110 ? 46.151 29.612 71.475 1.00 21.60 107 ALA A CA 1
ATOM 826 C C . ALA A 1 110 ? 44.777 30.254 71.274 1.00 19.83 107 ALA A C 1
ATOM 827 O O . ALA A 1 110 ? 43.844 30.000 72.025 1.00 21.97 107 ALA A O 1
ATOM 829 N N . ILE A 1 111 ? 44.651 31.164 70.332 1.00 21.79 108 ILE A N 1
ATOM 830 C CA . ILE A 1 111 ? 43.339 31.564 69.893 1.00 19.50 108 ILE A CA 1
ATOM 831 C C . ILE A 1 111 ? 43.099 30.987 68.509 1.00 21.08 108 ILE A C 1
ATOM 832 O O . ILE A 1 111 ? 43.843 31.295 67.591 1.00 21.20 108 ILE A O 1
ATOM 837 N N . VAL A 1 112 ? 42.018 30.203 68.366 1.00 21.24 109 VAL A N 1
ATOM 838 C CA . VAL A 1 112 ? 41.778 29.387 67.205 1.00 21.37 109 VAL A CA 1
ATOM 839 C C . VAL A 1 112 ? 40.608 29.997 66.490 1.00 22.52 109 VAL A C 1
ATOM 840 O O . VAL A 1 112 ? 39.545 30.189 67.077 1.00 23.70 109 VAL A O 1
ATOM 844 N N . PHE A 1 113 ? 40.851 30.296 65.224 1.00 22.38 110 PHE A N 1
ATOM 845 C CA . PHE A 1 113 ? 39.887 30.846 64.281 1.00 23.08 110 PHE A CA 1
ATOM 846 C C . PHE A 1 113 ? 39.420 29.723 63.395 1.00 24.70 110 PHE A C 1
ATOM 847 O O . PHE A 1 113 ? 40.213 29.148 62.598 1.00 25.94 110 PHE A O 1
ATOM 855 N N . GLY A 1 114 ? 38.124 29.394 63.520 1.00 24.94 111 GLY A N 1
ATOM 856 C CA . GLY A 1 114 ? 37.586 28.240 62.819 1.00 23.46 111 GLY A CA 1
ATOM 857 C C . GLY A 1 114 ? 37.299 28.709 61.430 1.00 25.17 111 GLY A C 1
ATOM 858 O O . GLY A 1 114 ? 37.408 29.904 61.135 1.00 23.07 111 GLY A O 1
ATOM 859 N N . ARG A 1 115 ? 36.948 27.764 60.573 1.00 26.11 112 ARG A N 1
ATOM 860 C CA . ARG A 1 115 ? 36.566 28.041 59.210 1.00 28.82 112 ARG A CA 1
ATOM 861 C C . ARG A 1 115 ? 35.361 28.985 59.085 1.00 29.74 112 ARG A C 1
ATOM 862 O O . ARG A 1 115 ? 34.343 28.826 59.776 1.00 28.63 112 ARG A O 1
ATOM 870 N N . GLU A 1 116 ? 35.476 29.946 58.159 1.00 30.70 113 GLU A N 1
ATOM 871 C CA . GLU A 1 116 ? 34.403 30.863 57.808 1.00 31.53 113 GLU A CA 1
ATOM 872 C C . GLU A 1 116 ? 33.122 30.055 57.472 1.00 31.03 113 GLU A C 1
ATOM 873 O O . GLU A 1 116 ? 33.170 29.072 56.754 1.00 31.66 113 GLU A O 1
ATOM 879 N N . ARG A 1 117 ? 32.002 30.455 58.068 1.00 31.80 114 ARG A N 1
ATOM 880 C CA A ARG A 1 117 ? 30.672 29.841 57.876 0.50 31.43 114 ARG A CA 1
ATOM 881 C CA B ARG A 1 117 ? 30.693 29.842 57.809 0.50 31.67 114 ARG A CA 1
ATOM 882 C C . ARG A 1 117 ? 30.593 28.318 58.116 1.00 31.22 114 ARG A C 1
ATOM 883 O O . ARG A 1 117 ? 29.687 27.635 57.591 1.00 32.74 114 ARG A O 1
ATOM 898 N N . ILE A 1 118 ? 31.508 27.784 58.922 1.00 28.47 115 ILE A N 1
ATOM 899 C CA . ILE A 1 118 ? 31.492 26.366 59.288 1.00 26.22 115 ILE A CA 1
ATOM 900 C C . ILE A 1 118 ? 31.812 26.256 60.800 1.00 26.16 115 ILE A C 1
ATOM 901 O O . ILE A 1 118 ? 31.129 25.558 61.553 1.00 25.75 115 ILE A O 1
ATOM 906 N N . GLY A 1 119 ? 32.851 26.986 61.206 1.00 25.16 116 GLY A N 1
ATOM 907 C CA . GLY A 1 119 ? 33.371 26.999 62.535 1.00 24.57 116 GLY A CA 1
ATOM 908 C C . GLY A 1 119 ? 34.228 25.776 62.840 1.00 25.17 116 GLY A C 1
ATOM 909 O O . GLY A 1 119 ? 34.753 25.118 61.959 1.00 24.47 116 GLY A O 1
ATOM 910 N N . LEU A 1 120 ? 34.234 25.420 64.114 1.00 22.93 117 LEU A N 1
ATOM 911 C CA . LEU A 1 120 ? 34.933 24.279 64.642 1.00 23.19 117 LEU A CA 1
ATOM 912 C C . LEU A 1 120 ? 33.991 23.096 64.899 1.00 21.32 117 LEU A C 1
ATOM 913 O O . LEU A 1 120 ? 32.761 23.252 65.064 1.00 21.55 117 LEU A O 1
ATOM 918 N N . THR A 1 121 ? 34.587 21.905 64.948 1.00 21.42 118 THR A N 1
ATOM 919 C CA . THR A 1 121 ? 33.844 20.672 65.054 1.00 19.93 118 THR A CA 1
ATOM 920 C C . THR A 1 121 ? 33.542 20.557 66.536 1.00 20.27 118 THR A C 1
ATOM 921 O O . THR A 1 121 ? 34.164 21.263 67.358 1.00 18.02 118 THR A O 1
ATOM 925 N N . ASN A 1 122 ? 32.567 19.702 66.846 1.00 19.67 119 ASN A N 1
ATOM 926 C CA . ASN A 1 122 ? 32.303 19.242 68.174 1.00 21.44 119 ASN A CA 1
ATOM 927 C C . ASN A 1 122 ? 33.565 18.953 68.988 1.00 21.71 119 ASN A C 1
ATOM 928 O O . ASN A 1 122 ? 33.708 19.531 70.019 1.00 24.64 119 ASN A O 1
ATOM 933 N N . GLU A 1 123 ? 34.399 17.992 68.589 1.00 22.06 120 GLU A N 1
ATOM 934 C CA . GLU A 1 123 ? 35.690 17.704 69.244 1.00 22.57 120 GLU A CA 1
ATOM 935 C C . GLU A 1 123 ? 36.556 18.981 69.472 1.00 22.27 120 GLU A C 1
ATOM 936 O O . GLU A 1 123 ? 37.033 19.225 70.624 1.00 20.18 120 GLU A O 1
ATOM 942 N N . GLU A 1 124 ? 36.703 19.810 68.433 1.00 19.56 121 GLU A N 1
ATOM 943 C CA . GLU A 1 124 ? 37.506 21.049 68.541 1.00 19.93 121 GLU A CA 1
ATOM 944 C C . GLU A 1 124 ? 36.917 22.008 69.585 1.00 22.48 121 GLU A C 1
ATOM 945 O O . GLU A 1 124 ? 37.672 22.501 70.432 1.00 21.11 121 GLU A O 1
ATOM 951 N N . LEU A 1 125 ? 35.586 22.246 69.539 1.00 23.15 122 LEU A N 1
ATOM 952 C CA . LEU A 1 125 ? 34.904 23.065 70.580 1.00 23.27 122 LEU A CA 1
ATOM 953 C C . LEU A 1 125 ? 35.146 22.547 71.983 1.00 24.50 122 LEU A C 1
ATOM 954 O O . LEU A 1 125 ? 35.394 23.340 72.912 1.00 26.34 122 LEU A O 1
ATOM 959 N N . LEU A 1 126 ? 35.046 21.224 72.167 1.00 23.67 123 LEU A N 1
ATOM 960 C CA . LEU A 1 126 ? 35.239 20.630 73.503 1.00 24.39 123 LEU A CA 1
ATOM 961 C C . LEU A 1 126 ? 36.676 20.887 73.955 1.00 24.56 123 LEU A C 1
ATOM 962 O O . LEU A 1 126 ? 36.945 21.055 75.144 1.00 24.54 123 LEU A O 1
ATOM 967 N N . LYS A 1 127 ? 37.601 20.974 73.006 1.00 24.01 124 LYS A N 1
ATOM 968 C CA . LYS A 1 127 ? 38.975 21.237 73.398 1.00 24.57 124 LYS A CA 1
ATOM 969 C C . LYS A 1 127 ? 39.306 22.711 73.693 1.00 24.50 124 LYS A C 1
ATOM 970 O O . LYS A 1 127 ? 40.401 22.988 74.184 1.00 26.71 124 LYS A O 1
ATOM 976 N N . CYS A 1 128 ? 38.353 23.626 73.503 1.00 22.48 125 CYS A N 1
ATOM 977 C CA . CYS A 1 128 ? 38.537 25.011 73.925 1.00 21.50 125 CYS A CA 1
ATOM 978 C C . CYS A 1 128 ? 38.023 25.278 75.339 1.00 21.79 125 CYS A C 1
ATOM 979 O O . CYS A 1 128 ? 36.937 24.835 75.676 1.00 21.58 125 CYS A O 1
ATOM 982 N N . HIS A 1 129 ? 38.726 26.126 76.097 1.00 20.04 126 HIS A N 1
ATOM 983 C CA . HIS A 1 129 ? 38.295 26.403 77.501 1.00 20.11 126 HIS A CA 1
ATOM 984 C C . HIS A 1 129 ? 37.197 27.467 77.397 1.00 20.32 126 HIS A C 1
ATOM 985 O O . HIS A 1 129 ? 36.233 27.428 78.143 1.00 18.85 126 HIS A O 1
ATOM 992 N N . TYR A 1 130 ? 37.308 28.362 76.402 1.00 18.47 127 TYR A N 1
ATOM 993 C CA . TYR A 1 130 ? 36.294 29.404 76.258 1.00 20.16 127 TYR A CA 1
ATOM 994 C C . TYR A 1 130 ? 36.007 29.569 74.789 1.00 20.41 127 TYR A C 1
ATOM 995 O O . TYR A 1 130 ? 36.814 29.136 73.925 1.00 20.95 127 TYR A O 1
ATOM 1004 N N . HIS A 1 131 ? 34.826 30.105 74.501 1.00 20.30 128 HIS A N 1
ATOM 1005 C CA . HIS A 1 131 ? 34.403 30.247 73.100 1.00 20.49 128 HIS A CA 1
ATOM 1006 C C . HIS A 1 131 ? 34.128 31.687 72.846 1.00 21.31 128 HIS A C 1
ATOM 1007 O O . HIS A 1 131 ? 33.324 32.302 73.562 1.00 22.31 128 HIS A O 1
ATOM 1014 N N . LEU A 1 132 ? 34.792 32.218 71.807 1.00 22.83 129 LEU A N 1
ATOM 1015 C CA . LEU A 1 132 ? 34.881 33.653 71.595 1.00 22.58 129 LEU A CA 1
ATOM 1016 C C . LEU A 1 132 ? 33.915 34.097 70.522 1.00 22.91 129 LEU A C 1
ATOM 1017 O O . LEU A 1 132 ? 34.010 33.665 69.377 1.00 21.94 129 LEU A O 1
ATOM 1022 N N . ASN A 1 133 ? 32.952 34.934 70.903 1.00 23.52 130 ASN A N 1
ATOM 1023 C CA . ASN A 1 133 ? 32.001 35.392 69.911 1.00 23.33 130 ASN A CA 1
ATOM 1024 C C . ASN A 1 133 ? 32.129 36.890 69.795 1.00 23.19 130 ASN A C 1
ATOM 1025 O O . ASN A 1 133 ? 32.171 37.602 70.820 1.00 23.15 130 ASN A O 1
ATOM 1030 N N . ILE A 1 134 ? 32.124 37.383 68.564 1.00 23.47 131 ILE A N 1
ATOM 1031 C CA . ILE A 1 134 ? 32.280 38.806 68.346 1.00 23.88 131 ILE A CA 1
ATOM 1032 C C . ILE A 1 134 ? 30.899 39.422 68.170 1.00 24.64 131 ILE A C 1
ATOM 1033 O O . ILE A 1 134 ? 30.201 39.099 67.186 1.00 24.54 131 ILE A O 1
ATOM 1038 N N . PRO A 1 135 ? 30.504 40.319 69.091 1.00 24.14 132 PRO A N 1
ATOM 1039 C CA . PRO A 1 135 ? 29.191 40.933 68.961 1.00 24.45 132 PRO A CA 1
ATOM 1040 C C . PRO A 1 135 ? 29.086 41.572 67.564 1.00 24.47 132 PRO A C 1
ATOM 1041 O O . PRO A 1 135 ? 30.026 42.246 67.105 1.00 23.22 132 PRO A O 1
ATOM 1045 N N . ALA A 1 136 ? 27.960 41.378 66.911 1.00 23.39 133 ALA A N 1
ATOM 1046 C CA . ALA A 1 136 ? 27.844 41.775 65.530 1.00 23.97 133 ALA A CA 1
ATOM 1047 C C . ALA A 1 136 ? 26.390 41.984 65.188 1.00 23.53 133 ALA A C 1
ATOM 1048 O O . ALA A 1 136 ? 25.519 41.679 65.983 1.00 23.67 133 ALA A O 1
ATOM 1050 N N . ASN A 1 137 ? 26.141 42.570 64.031 1.00 24.33 134 ASN A N 1
ATOM 1051 C CA . ASN A 1 137 ? 24.789 42.700 63.482 1.00 25.15 134 ASN A CA 1
ATOM 1052 C C . ASN A 1 137 ? 24.136 41.300 63.498 1.00 25.99 134 ASN A C 1
ATOM 1053 O O . ASN A 1 137 ? 24.662 40.375 62.881 1.00 24.84 134 ASN A O 1
ATOM 1058 N N . PRO A 1 138 ? 23.010 41.147 64.217 1.00 27.11 135 PRO A N 1
ATOM 1059 C CA . PRO A 1 138 ? 22.349 39.834 64.271 1.00 28.11 135 PRO A CA 1
ATOM 1060 C C . PRO A 1 138 ? 21.924 39.381 62.865 1.00 28.68 135 PRO A C 1
ATOM 1061 O O . PRO A 1 138 ? 21.950 38.199 62.566 1.00 28.37 135 PRO A O 1
ATOM 1065 N N . ASP A 1 139 ? 21.582 40.339 62.017 1.00 29.61 136 ASP A N 1
ATOM 1066 C CA . ASP A 1 139 ? 21.169 40.055 60.651 1.00 31.18 136 ASP A CA 1
ATOM 1067 C C . ASP A 1 139 ? 22.306 39.843 59.662 1.00 31.60 136 ASP A C 1
ATOM 1068 O O . ASP A 1 139 ? 22.036 39.547 58.499 1.00 32.12 136 ASP A O 1
ATOM 1073 N N . TYR A 1 140 ? 23.555 40.021 60.090 1.00 31.82 137 TYR A N 1
ATOM 1074 C CA . TYR A 1 140 ? 24.700 39.899 59.175 1.00 32.44 137 TYR A CA 1
ATOM 1075 C C . TYR A 1 140 ? 25.975 39.783 59.983 1.00 33.34 137 TYR A C 1
ATOM 1076 O O . TYR A 1 140 ? 26.773 40.716 60.054 1.00 33.97 137 TYR A O 1
ATOM 1085 N N . SER A 1 141 ? 26.163 38.625 60.609 1.00 34.51 138 SER A N 1
ATOM 1086 C CA . SER A 1 141 ? 27.164 38.476 61.668 1.00 34.77 138 SER A CA 1
ATOM 1087 C C . SER A 1 141 ? 28.484 37.811 61.292 1.00 35.52 138 SER A C 1
ATOM 1088 O O . SER A 1 141 ? 29.318 37.621 62.151 1.00 35.62 138 SER A O 1
ATOM 1091 N N . SER A 1 142 ? 28.710 37.491 60.018 1.00 36.25 139 SER A N 1
ATOM 1092 C CA . SER A 1 142 ? 29.943 36.776 59.670 1.00 36.39 139 SER A CA 1
ATOM 1093 C C . SER A 1 142 ? 31.107 37.698 59.260 1.00 35.23 139 SER A C 1
ATOM 1094 O O . SER A 1 142 ? 31.108 38.314 58.197 1.00 35.07 139 SER A O 1
ATOM 1097 N N . LEU A 1 143 ? 32.094 37.780 60.140 1.00 34.90 140 LEU A N 1
ATOM 1098 C CA . LEU A 1 143 ? 33.324 38.482 59.853 1.00 33.68 140 LEU A CA 1
ATOM 1099 C C . LEU A 1 143 ? 34.102 37.560 58.927 1.00 33.51 140 LEU A C 1
ATOM 1100 O O . LEU A 1 143 ? 34.105 36.330 59.114 1.00 33.61 140 LEU A O 1
ATOM 1105 N N . ASN A 1 144 ? 34.757 38.094 57.913 1.00 32.05 141 ASN A N 1
ATOM 1106 C CA . ASN A 1 144 ? 35.721 37.199 57.294 1.00 31.92 141 ASN A CA 1
ATOM 1107 C C . ASN A 1 144 ? 36.960 37.061 58.222 1.00 31.20 141 ASN A C 1
ATOM 1108 O O . ASN A 1 144 ? 37.120 37.797 59.227 1.00 30.16 141 ASN A O 1
ATOM 1113 N N . LEU A 1 145 ? 37.834 36.135 57.862 1.00 29.54 142 LEU A N 1
ATOM 1114 C CA . LEU A 1 145 ? 38.935 35.725 58.711 1.00 28.95 142 LEU A CA 1
ATOM 1115 C C . LEU A 1 145 ? 39.818 36.894 59.226 1.00 27.40 142 LEU A C 1
ATOM 1116 O O . LEU A 1 145 ? 40.020 37.079 60.434 1.00 27.08 142 LEU A O 1
ATOM 1121 N N . ALA A 1 146 ? 40.341 37.657 58.288 1.00 26.92 143 ALA A N 1
ATOM 1122 C CA . ALA A 1 146 ? 41.185 38.818 58.542 1.00 27.57 143 ALA A CA 1
ATOM 1123 C C . ALA A 1 146 ? 40.485 39.845 59.441 1.00 26.91 143 ALA A C 1
ATOM 1124 O O . ALA A 1 146 ? 41.138 40.421 60.286 1.00 27.84 143 ALA A O 1
ATOM 1134 N N . ALA A 1 148 ? 38.162 39.169 61.624 1.00 23.73 145 ALA A N 1
ATOM 1135 C CA . ALA A 1 148 ? 38.106 38.608 62.955 1.00 24.98 145 ALA A CA 1
ATOM 1136 C C . ALA A 1 148 ? 39.449 38.703 63.697 1.00 23.87 145 ALA A C 1
ATOM 1137 O O . ALA A 1 148 ? 39.490 39.019 64.895 1.00 23.08 145 ALA A O 1
ATOM 1139 N N . VAL A 1 149 ? 40.537 38.420 62.991 1.00 23.33 146 VAL A N 1
ATOM 1140 C CA . VAL A 1 149 ? 41.863 38.479 63.590 1.00 23.63 146 VAL A CA 1
ATOM 1141 C C . VAL A 1 149 ? 42.223 39.925 63.941 1.00 22.63 146 VAL A C 1
ATOM 1142 O O . VAL A 1 149 ? 42.715 40.173 65.023 1.00 23.20 146 VAL A O 1
ATOM 1146 N N . GLN A 1 150 ? 41.966 40.855 63.018 1.00 23.85 147 GLN A N 1
ATOM 1147 C CA . GLN A 1 150 ? 42.181 42.304 63.270 1.00 22.12 147 GLN A CA 1
ATOM 1148 C C . GLN A 1 150 ? 41.505 42.686 64.586 1.00 21.95 147 GLN A C 1
ATOM 1149 O O . GLN A 1 150 ? 42.162 43.238 65.473 1.00 20.54 147 GLN A O 1
ATOM 1155 N N . LEU A 1 151 ? 40.223 42.334 64.747 1.00 21.13 148 LEU A N 1
ATOM 1156 C CA . LEU A 1 151 ? 39.474 42.804 65.925 1.00 23.11 148 LEU A CA 1
ATOM 1157 C C . LEU A 1 151 ? 39.958 42.155 67.181 1.00 21.37 148 LEU A C 1
ATOM 1158 O O . LEU A 1 151 ? 40.069 42.811 68.234 1.00 23.85 148 LEU A O 1
ATOM 1163 N N . VAL A 1 152 ? 40.269 40.870 67.110 1.00 20.56 149 VAL A N 1
ATOM 1164 C CA . VAL A 1 152 ? 40.695 40.166 68.394 1.00 20.24 149 VAL A CA 1
ATOM 1165 C C . VAL A 1 152 ? 42.085 40.702 68.800 1.00 20.44 149 VAL A C 1
ATOM 1166 O O . VAL A 1 152 ? 42.364 40.939 69.999 1.00 21.97 149 VAL A O 1
ATOM 1170 N N . SER A 1 153 ? 42.946 40.888 67.790 1.00 20.81 150 SER A N 1
ATOM 1171 C CA . SER A 1 153 ? 44.334 41.423 67.983 1.00 21.46 150 SER A CA 1
ATOM 1172 C C . SER A 1 153 ? 44.286 42.803 68.600 1.00 20.07 150 SER A C 1
ATOM 1173 O O . SER A 1 153 ? 45.062 43.119 69.525 1.00 21.24 150 SER A O 1
ATOM 1176 N N . TYR A 1 154 ? 43.383 43.643 68.088 1.00 19.01 151 TYR A N 1
ATOM 1177 C CA . TYR A 1 154 ? 43.207 44.971 68.615 1.00 19.15 151 TYR A CA 1
ATOM 1178 C C . TYR A 1 154 ? 42.787 44.908 70.139 1.00 18.69 151 TYR A C 1
ATOM 1179 O O . TYR A 1 154 ? 43.335 45.587 70.934 1.00 20.16 151 TYR A O 1
ATOM 1188 N N . GLU A 1 155 ? 41.828 44.078 70.505 1.00 18.96 152 GLU A N 1
ATOM 1189 C CA . GLU A 1 155 ? 41.388 43.997 71.905 1.00 19.23 152 GLU A CA 1
ATOM 1190 C C . GLU A 1 155 ? 42.524 43.430 72.737 1.00 18.64 152 GLU A C 1
ATOM 1191 O O . GLU A 1 155 ? 42.738 43.859 73.856 1.00 20.93 152 GLU A O 1
ATOM 1197 N N . LEU A 1 156 ? 43.292 42.503 72.171 1.00 19.42 153 LEU A N 1
ATOM 1198 C CA . LEU A 1 156 ? 44.503 42.034 72.837 1.00 20.00 153 LEU A CA 1
ATOM 1199 C C . LEU A 1 156 ? 45.517 43.152 73.121 1.00 20.58 153 LEU A C 1
ATOM 1200 O O . LEU A 1 156 ? 45.993 43.328 74.280 1.00 20.94 153 LEU A O 1
ATOM 1205 N N . ARG A 1 157 ? 45.797 43.962 72.116 1.00 18.62 154 ARG A N 1
ATOM 1206 C CA . ARG A 1 157 ? 46.726 45.028 72.334 1.00 18.41 154 ARG A CA 1
ATOM 1207 C C . ARG A 1 157 ? 46.195 46.011 73.382 1.00 18.81 154 ARG A C 1
ATOM 1208 O O . ARG A 1 157 ? 46.961 46.468 74.259 1.00 18.56 154 ARG A O 1
ATOM 1224 N N . ALA A 1 159 ? 44.144 45.412 75.839 1.00 21.81 156 ALA A N 1
ATOM 1225 C CA . ALA A 1 159 ? 44.263 44.780 77.161 1.00 22.60 156 ALA A CA 1
ATOM 1226 C C . ALA A 1 159 ? 45.697 44.906 77.697 1.00 23.35 156 ALA A C 1
ATOM 1227 O O . ALA A 1 159 ? 45.901 45.270 78.846 1.00 22.38 156 ALA A O 1
ATOM 1229 N N . PHE A 1 160 ? 46.670 44.616 76.831 1.00 25.06 157 PHE A N 1
ATOM 1230 C CA . PHE A 1 160 ? 48.081 44.769 77.129 1.00 27.17 157 PHE A CA 1
ATOM 1231 C C . PHE A 1 160 ? 48.464 46.205 77.592 1.00 27.64 157 PHE A C 1
ATOM 1232 O O . PHE A 1 160 ? 49.183 46.360 78.603 1.00 25.89 157 PHE A O 1
ATOM 1240 N N . LEU A 1 161 ? 47.943 47.226 76.892 1.00 27.65 158 LEU A N 1
ATOM 1241 C CA . LEU A 1 161 ? 48.287 48.622 77.162 1.00 28.05 158 LEU A CA 1
ATOM 1242 C C . LEU A 1 161 ? 47.668 49.112 78.459 1.00 29.13 158 LEU A C 1
ATOM 1243 O O . LEU A 1 161 ? 48.320 49.799 79.227 1.00 28.15 158 LEU A O 1
ATOM 1248 N N . VAL A 1 162 ? 46.410 48.746 78.693 1.00 30.62 159 VAL A N 1
ATOM 1249 C CA . VAL A 1 162 ? 45.681 49.155 79.892 1.00 31.89 159 VAL A CA 1
ATOM 1250 C C . VAL A 1 162 ? 46.335 48.500 81.120 1.00 33.24 159 VAL A C 1
ATOM 1251 O O . VAL A 1 162 ? 46.484 49.123 82.151 1.00 32.54 159 VAL A O 1
ATOM 1255 N N . GLN A 1 163 ? 46.754 47.246 80.982 1.00 35.60 160 GLN A N 1
ATOM 1256 C CA . GLN A 1 163 ? 47.474 46.561 82.053 1.00 38.28 160 GLN A CA 1
ATOM 1257 C C . GLN A 1 163 ? 48.837 47.187 82.354 1.00 39.65 160 GLN A C 1
ATOM 1258 O O . GLN A 1 163 ? 49.238 47.260 83.511 1.00 39.69 160 GLN A O 1
ATOM 1264 N N . ASN A 1 164 ? 49.549 47.614 81.314 1.00 41.91 161 ASN A N 1
ATOM 1265 C CA . ASN A 1 164 ? 50.840 48.286 81.494 1.00 44.14 161 ASN A CA 1
ATOM 1266 C C . ASN A 1 164 ? 50.710 49.726 81.979 1.00 44.94 161 ASN A C 1
ATOM 1267 O O . ASN A 1 164 ? 51.594 50.222 82.666 1.00 45.10 161 ASN A O 1
ATOM 1272 N N . ASN A 1 165 ? 49.612 50.390 81.624 1.00 46.54 162 ASN A N 1
ATOM 1273 C CA . ASN A 1 165 ? 49.287 51.712 82.181 1.00 48.21 162 ASN A CA 1
ATOM 1274 C C . ASN A 1 165 ? 48.970 51.629 83.660 1.00 48.93 162 ASN A C 1
ATOM 1275 O O . ASN A 1 165 ? 49.248 52.558 84.420 1.00 49.45 162 ASN A O 1
ATOM 1280 N N . LYS A 1 166 ? 48.352 50.521 84.057 1.00 49.98 163 LYS A N 1
ATOM 1281 C CA . LYS A 1 166 ? 48.049 50.252 85.464 1.00 51.05 163 LYS A CA 1
ATOM 1282 C C . LYS A 1 166 ? 49.323 50.071 86.305 1.00 51.79 163 LYS A C 1
ATOM 1283 O O . LYS A 1 166 ? 49.454 50.666 87.385 1.00 52.02 163 LYS A O 1
ATOM 1289 N N . LYS A 1 167 ? 50.256 49.263 85.799 1.00 52.73 164 LYS A N 1
ATOM 1290 C CA . LYS A 1 167 ? 51.504 48.956 86.512 1.00 53.93 164 LYS A CA 1
ATOM 1291 C C . LYS A 1 167 ? 52.357 50.203 86.809 1.00 54.71 164 LYS A C 1
ATOM 1292 O O . LYS A 1 167 ? 53.161 50.207 87.751 1.00 54.87 164 LYS A O 1
ATOM 1298 N N . ASN A 1 168 ? 52.167 51.254 86.010 1.00 55.81 165 ASN A N 1
ATOM 1299 C CA . ASN A 1 168 ? 52.901 52.515 86.174 1.00 56.74 165 ASN A CA 1
ATOM 1300 C C . ASN A 1 168 ? 52.182 53.524 87.053 1.00 57.02 165 ASN A C 1
ATOM 1301 O O . ASN A 1 168 ? 52.794 54.177 87.904 1.00 57.55 165 ASN A O 1
ATOM 1306 N N . SER A 1 169 ? 50.877 53.650 86.845 1.00 57.45 166 SER A N 1
ATOM 1307 C CA . SER A 1 169 ? 50.156 54.828 87.315 1.00 57.97 166 SER A CA 1
ATOM 1308 C C . SER A 1 169 ? 49.809 54.843 88.804 1.00 58.22 166 SER A C 1
ATOM 1309 O O . SER A 1 169 ? 49.655 55.918 89.387 1.00 58.22 166 SER A O 1
ATOM 1312 N N . LEU A 1 170 ? 49.695 53.659 89.409 1.00 58.50 167 LEU A N 1
ATOM 1313 C CA . LEU A 1 170 ? 49.410 53.538 90.846 1.00 58.57 167 LEU A CA 1
ATOM 1314 C C . LEU A 1 170 ? 50.509 54.172 91.706 1.00 58.59 167 LEU A C 1
ATOM 1315 O O . LEU A 1 170 ? 50.217 54.784 92.737 1.00 58.55 167 LEU A O 1
ATOM 1320 N N . SER A 1 171 ? 51.761 54.038 91.262 1.00 58.53 168 SER A N 1
ATOM 1321 C CA . SER A 1 171 ? 52.898 54.696 91.904 1.00 58.40 168 SER A CA 1
ATOM 1322 C C . SER A 1 171 ? 52.890 56.199 91.631 1.00 58.23 168 SER A C 1
ATOM 1323 O O . SER A 1 171 ? 53.247 56.996 92.502 1.00 58.01 168 SER A O 1
ATOM 1325 N N . LEU A 1 172 ? 52.466 56.563 90.419 1.00 58.20 169 LEU A N 1
ATOM 1326 C CA . LEU A 1 172 ? 52.416 57.947 89.956 1.00 58.13 169 LEU A CA 1
ATOM 1327 C C . LEU A 1 172 ? 51.455 58.807 90.782 1.00 58.28 169 LEU A C 1
ATOM 1328 O O . LEU A 1 172 ? 51.879 59.732 91.492 1.00 58.31 169 LEU A O 1
ATOM 1330 N N . GLU A 1 174 ? 47.825 59.978 93.792 1.00 39.45 171 GLU A N 1
ATOM 1331 C CA . GLU A 1 174 ? 48.073 61.405 93.948 1.00 39.34 171 GLU A CA 1
ATOM 1332 C C . GLU A 1 174 ? 48.272 61.776 95.423 1.00 39.34 171 GLU A C 1
ATOM 1333 O O . GLU A 1 174 ? 47.472 62.526 96.004 1.00 39.63 171 GLU A O 1
ATOM 1335 N N . LYS A 1 175 ? 49.356 61.260 96.011 1.00 39.02 172 LYS A N 1
ATOM 1336 C CA . LYS A 1 175 ? 49.692 61.479 97.431 1.00 38.36 172 LYS A CA 1
ATOM 1337 C C . LYS A 1 175 ? 49.657 62.951 97.875 1.00 37.78 172 LYS A C 1
ATOM 1338 O O . LYS A 1 175 ? 50.015 63.273 99.012 1.00 38.05 172 LYS A O 1
ATOM 1340 N N . ASN A 1 176 ? 49.224 63.837 96.975 1.00 36.71 173 ASN A N 1
ATOM 1341 C CA . ASN A 1 176 ? 48.966 65.231 97.318 1.00 35.37 173 ASN A CA 1
ATOM 1342 C C . ASN A 1 176 ? 47.492 65.647 97.170 1.00 33.73 173 ASN A C 1
ATOM 1343 O O . ASN A 1 176 ? 47.010 66.030 96.080 1.00 33.03 173 ASN A O 1
ATOM 1348 N N . TYR A 1 177 ? 46.787 65.544 98.291 1.00 31.33 174 TYR A N 1
ATOM 1349 C CA . TYR A 1 177 ? 45.452 66.099 98.428 1.00 29.08 174 TYR A CA 1
ATOM 1350 C C . TYR A 1 177 ? 45.540 67.215 99.464 1.00 27.10 174 TYR A C 1
ATOM 1351 O O . TYR A 1 177 ? 46.305 67.123 100.401 1.00 27.05 174 TYR A O 1
ATOM 1360 N N . PRO A 1 178 ? 44.766 68.286 99.283 1.00 25.33 175 PRO A N 1
ATOM 1361 C CA . PRO A 1 178 ? 44.828 69.369 100.265 1.00 23.97 175 PRO A CA 1
ATOM 1362 C C . PRO A 1 178 ? 44.387 68.914 101.659 1.00 22.15 175 PRO A C 1
ATOM 1363 O O . PRO A 1 178 ? 43.680 67.924 101.799 1.00 21.19 175 PRO A O 1
ATOM 1367 N N . THR A 1 179 ? 44.791 69.661 102.671 1.00 21.21 176 THR A N 1
ATOM 1368 C CA . THR A 1 179 ? 44.400 69.354 104.040 1.00 19.76 176 THR A CA 1
ATOM 1369 C C . THR A 1 179 ? 43.000 69.912 104.255 1.00 19.48 176 THR A C 1
ATOM 1370 O O . THR A 1 179 ? 42.499 70.681 103.429 1.00 17.21 176 THR A O 1
ATOM 1374 N N . THR A 1 180 ? 42.374 69.509 105.357 1.00 18.68 177 THR A N 1
ATOM 1375 C CA . THR A 1 180 ? 41.043 69.998 105.738 1.00 19.10 177 THR A CA 1
ATOM 1376 C C . THR A 1 180 ? 41.071 71.508 105.879 1.00 17.94 177 THR A C 1
ATOM 1377 O O . THR A 1 180 ? 40.146 72.191 105.468 1.00 18.59 177 THR A O 1
ATOM 1381 N N . ASP A 1 181 ? 42.115 72.028 106.518 1.00 18.19 178 ASP A N 1
ATOM 1382 C CA . ASP A 1 181 ? 42.255 73.471 106.693 1.00 18.20 178 ASP A CA 1
ATOM 1383 C C . ASP A 1 181 ? 42.497 74.196 105.344 1.00 18.12 178 ASP A C 1
ATOM 1384 O O . ASP A 1 181 ? 42.014 75.309 105.086 1.00 18.96 178 ASP A O 1
ATOM 1389 N N . GLN A 1 182 ? 43.217 73.566 104.441 1.00 17.19 179 GLN A N 1
ATOM 1390 C CA . GLN A 1 182 ? 43.436 74.241 103.168 1.00 17.34 179 GLN A CA 1
ATOM 1391 C C . GLN A 1 182 ? 42.116 74.489 102.453 1.00 16.70 179 GLN A C 1
ATOM 1392 O O . GLN A 1 182 ? 41.823 75.633 102.051 1.00 18.27 179 GLN A O 1
ATOM 1398 N N . LEU A 1 183 ? 41.282 73.451 102.366 1.00 16.55 180 LEU A N 1
ATOM 1399 C CA . LEU A 1 183 ? 39.984 73.541 101.663 1.00 16.60 180 LEU A CA 1
ATOM 1400 C C . LEU A 1 183 ? 39.050 74.509 102.393 1.00 15.99 180 LEU A C 1
ATOM 1401 O O . LEU A 1 183 ? 38.328 75.314 101.795 1.00 14.72 180 LEU A O 1
ATOM 1406 N N . ALA A 1 184 ? 39.089 74.444 103.710 1.00 12.52 181 ALA A N 1
ATOM 1407 C CA . ALA A 1 184 ? 38.267 75.304 104.507 1.00 13.64 181 ALA A CA 1
ATOM 1408 C C . ALA A 1 184 ? 38.674 76.735 104.233 1.00 13.62 181 ALA A C 1
ATOM 1409 O O . ALA A 1 184 ? 37.814 77.580 104.009 1.00 15.93 181 ALA A O 1
ATOM 1411 N N . TYR A 1 185 ? 39.977 77.005 104.214 1.00 13.81 182 TYR A N 1
ATOM 1412 C CA . TYR A 1 185 ? 40.440 78.353 103.946 1.00 14.95 182 TYR A CA 1
ATOM 1413 C C . TYR A 1 185 ? 39.848 78.812 102.621 1.00 15.98 182 TYR A C 1
ATOM 1414 O O . TYR A 1 185 ? 39.393 79.953 102.499 1.00 15.96 182 TYR A O 1
ATOM 1423 N N . PHE A 1 186 ? 39.853 77.906 101.645 1.00 17.96 183 PHE A N 1
ATOM 1424 C CA . PHE A 1 186 ? 39.349 78.175 100.253 1.00 18.93 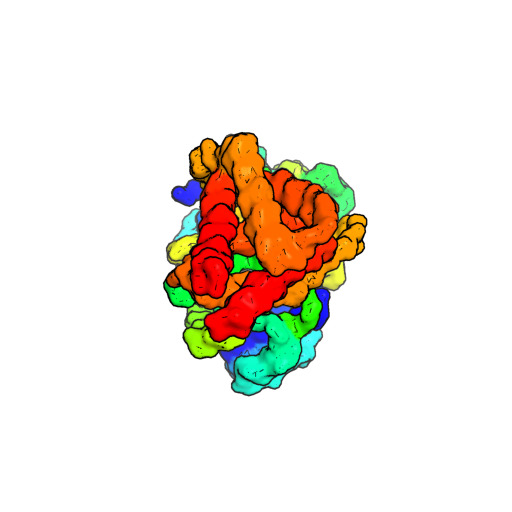183 PHE A CA 1
ATOM 1425 C C . PHE A 1 186 ? 37.865 78.532 100.244 1.00 19.76 183 PHE A C 1
ATOM 1426 O O . PHE A 1 186 ? 37.393 79.274 99.367 1.00 20.29 183 PHE A O 1
ATOM 1434 N N . PHE A 1 187 ? 37.101 77.960 101.175 1.00 20.84 184 PHE A N 1
ATOM 1435 C CA . PHE A 1 187 ? 35.663 78.228 101.204 1.00 21.39 184 PHE A CA 1
ATOM 1436 C C . PHE A 1 187 ? 35.424 79.611 101.787 1.00 22.21 184 PHE A C 1
ATOM 1437 O O . PHE A 1 187 ? 34.730 80.403 101.176 1.00 23.38 184 PHE A O 1
ATOM 1445 N N . ASP A 1 188 ? 36.028 79.922 102.938 1.00 22.03 185 ASP A N 1
ATOM 1446 C CA . ASP A 1 188 ? 35.960 81.289 103.476 1.00 23.22 185 ASP A CA 1
ATOM 1447 C C . ASP A 1 188 ? 36.426 82.362 102.487 1.00 24.09 185 ASP A C 1
ATOM 1448 O O . ASP A 1 188 ? 35.834 83.436 102.413 1.00 24.31 185 ASP A O 1
ATOM 1453 N N . TYR A 1 189 ? 37.454 82.044 101.707 1.00 24.65 186 TYR A N 1
ATOM 1454 C CA . TYR A 1 189 ? 37.990 82.942 100.696 1.00 25.69 186 TYR A CA 1
ATOM 1455 C C . TYR A 1 189 ? 36.980 83.163 99.539 1.00 26.41 186 TYR A C 1
ATOM 1456 O O . TYR A 1 189 ? 36.716 84.300 99.178 1.00 26.95 186 TYR A O 1
ATOM 1465 N N . THR A 1 190 ? 36.447 82.080 98.959 1.00 26.98 187 THR A N 1
ATOM 1466 C CA . THR A 1 190 ? 35.332 82.145 98.000 1.00 26.81 187 THR A CA 1
ATOM 1467 C C . THR A 1 190 ? 34.170 83.009 98.553 1.00 28.06 187 THR A C 1
ATOM 1468 O O . THR A 1 190 ? 33.683 83.919 97.866 1.00 27.32 187 THR A O 1
ATOM 1472 N N . GLU A 1 191 ? 33.750 82.730 99.790 1.00 28.13 188 GLU A N 1
ATOM 1473 C CA . GLU A 1 191 ? 32.647 83.469 100.437 1.00 29.18 188 GLU A CA 1
ATOM 1474 C C . GLU A 1 191 ? 32.900 84.964 100.529 1.00 29.03 188 GLU A C 1
ATOM 1475 O O . GLU A 1 191 ? 32.117 85.769 100.002 1.00 28.65 188 GLU A O 1
ATOM 1481 N N . ARG A 1 192 ? 33.967 85.325 101.246 1.00 28.72 189 ARG A N 1
ATOM 1482 C CA . ARG A 1 192 ? 34.399 86.716 101.340 1.00 28.82 189 ARG A CA 1
ATOM 1483 C C . ARG A 1 192 ? 34.407 87.435 99.973 1.00 28.25 189 ARG A C 1
ATOM 1484 O O . ARG A 1 192 ? 33.829 88.519 99.829 1.00 27.70 189 ARG A O 1
ATOM 1492 N N . ILE A 1 193 ? 35.056 86.829 98.982 1.00 27.75 190 ILE A N 1
ATOM 1493 C CA . ILE A 1 193 ? 35.188 87.461 97.656 1.00 27.14 190 ILE A CA 1
ATOM 1494 C C . ILE A 1 193 ? 33.825 87.661 96.976 1.00 27.07 190 ILE A C 1
ATOM 1495 O O . ILE A 1 193 ? 33.515 88.738 96.452 1.00 26.49 190 ILE A O 1
ATOM 1500 N N . TYR A 1 194 ? 33.000 86.624 97.018 1.00 26.85 191 TYR A N 1
ATOM 1501 C CA . TYR A 1 194 ? 31.716 86.675 96.344 1.00 26.88 191 TYR A CA 1
ATOM 1502 C C . TYR A 1 194 ? 30.642 87.449 97.105 1.00 26.88 191 TYR A C 1
ATOM 1503 O O . TYR A 1 194 ? 29.661 87.895 96.512 1.00 27.01 191 TYR A O 1
ATOM 1512 N N . GLN A 1 195 ? 30.860 87.640 98.404 1.00 26.96 192 GLN A N 1
ATOM 1513 C CA . GLN A 1 195 ? 30.091 88.604 99.183 1.00 27.09 192 GLN A CA 1
ATOM 1514 C C . GLN A 1 195 ? 30.560 90.025 98.890 1.00 27.01 192 GLN A C 1
ATOM 1515 O O . GLN A 1 195 ? 29.773 90.966 98.917 1.00 26.89 192 GLN A O 1
ATOM 1521 N N . SER A 1 196 ? 31.856 90.169 98.633 1.00 26.99 193 SER A N 1
ATOM 1522 C CA . SER A 1 196 ? 32.451 91.453 98.305 1.00 27.07 193 SER A CA 1
ATOM 1523 C C . SER A 1 196 ? 31.870 91.935 96.984 1.00 27.30 193 SER A C 1
ATOM 1524 O O . SER A 1 196 ? 31.605 93.126 96.807 1.00 27.22 193 SER A O 1
ATOM 1527 N N . LEU A 1 197 ? 31.657 90.996 96.064 1.00 27.53 194 LEU A N 1
ATOM 1528 C CA . LEU A 1 197 ? 31.062 91.301 94.753 1.00 27.76 194 LEU A CA 1
ATOM 1529 C C . LEU A 1 197 ? 29.602 91.742 94.844 1.00 27.48 194 LEU A C 1
ATOM 1530 O O . LEU A 1 197 ? 29.154 92.590 94.064 1.00 28.01 194 LEU A O 1
ATOM 1535 N N . GLY A 1 198 ? 28.867 91.168 95.791 1.00 27.07 195 GLY A N 1
ATOM 1536 C CA . GLY A 1 198 ? 27.432 91.416 95.922 1.00 26.77 195 GLY A CA 1
ATOM 1537 C C . GLY A 1 198 ? 26.628 90.292 95.300 1.00 26.75 195 GLY A C 1
ATOM 1538 O O . GLY A 1 198 ? 25.462 90.467 94.966 1.00 26.56 195 GLY A O 1
ATOM 1539 N N . PHE A 1 199 ? 27.262 89.132 95.142 1.00 26.95 196 PHE A N 1
ATOM 1540 C CA . PHE A 1 199 ? 26.617 87.956 94.561 1.00 27.36 196 PHE A CA 1
ATOM 1541 C C . PHE A 1 199 ? 25.888 87.102 95.603 1.00 27.79 196 PHE A C 1
ATOM 1542 O O . PHE A 1 199 ? 24.749 86.687 95.385 1.00 27.70 196 PHE A O 1
ATOM 1550 N N . ILE A 1 200 ? 26.553 86.838 96.728 1.00 28.63 197 ILE A N 1
ATOM 1551 C CA . ILE A 1 200 ? 26.000 86.009 97.803 1.00 29.15 197 ILE A CA 1
ATOM 1552 C C . ILE A 1 200 ? 24.968 86.802 98.608 1.00 29.69 197 ILE A C 1
ATOM 1553 O O . ILE A 1 200 ? 25.262 87.902 99.072 1.00 29.89 197 ILE A O 1
ATOM 1558 N N . GLN A 1 201 ? 23.767 86.238 98.759 1.00 30.46 198 GLN A N 1
ATOM 1559 C CA . GLN A 1 201 ? 22.708 86.818 99.602 1.00 31.13 198 GLN A CA 1
ATOM 1560 C C . GLN A 1 201 ? 22.246 85.870 100.705 1.00 31.64 198 GLN A C 1
ATOM 1561 O O . GLN A 1 201 ? 21.641 86.305 101.697 1.00 31.75 198 GLN A O 1
ATOM 1567 N N . ASN A 1 202 ? 22.528 84.575 100.525 1.00 32.06 199 ASN A N 1
ATOM 1568 C CA . ASN A 1 202 ? 22.128 83.551 101.490 1.00 32.18 199 ASN A CA 1
ATOM 1569 C C . ASN A 1 202 ? 23.114 82.382 101.528 1.00 31.87 199 ASN A C 1
ATOM 1570 O O . ASN A 1 202 ? 23.855 82.154 100.567 1.00 32.00 199 ASN A O 1
ATOM 1575 N N . GLN A 1 203 ? 23.103 81.644 102.638 1.00 31.51 200 GLN A N 1
ATOM 1576 C CA . GLN A 1 203 ? 24.087 80.584 102.907 1.00 31.10 200 GLN A CA 1
ATOM 1577 C C . GLN A 1 203 ? 24.022 79.372 101.967 1.00 30.89 200 GLN A C 1
ATOM 1578 O O . GLN A 1 203 ? 24.946 78.559 101.942 1.00 30.93 200 GLN A O 1
ATOM 1584 N N . GLY A 1 204 ? 22.935 79.261 101.204 1.00 30.69 201 GLY A N 1
ATOM 1585 C CA . GLY A 1 204 ? 22.740 78.153 100.269 1.00 30.39 201 GLY A CA 1
ATOM 1586 C C . GLY A 1 204 ? 23.803 78.043 99.183 1.00 30.22 201 GLY A C 1
ATOM 1587 O O . GLY A 1 204 ? 24.161 76.941 98.769 1.00 30.04 201 GLY A O 1
ATOM 1588 N N . VAL A 1 205 ? 24.309 79.177 98.708 1.00 30.09 202 VAL A N 1
ATOM 1589 C CA . VAL A 1 205 ? 25.359 79.142 97.673 1.00 30.32 202 VAL A CA 1
ATOM 1590 C C . VAL A 1 205 ? 26.603 78.393 98.202 1.00 30.00 202 VAL A C 1
ATOM 1591 O O . VAL A 1 205 ? 27.067 77.440 97.578 1.00 29.80 202 VAL A O 1
ATOM 1603 N N . ARG A 1 207 ? 26.825 76.288 100.692 1.00 30.30 204 ARG A N 1
ATOM 1604 C CA . ARG A 1 207 ? 26.446 74.917 101.040 1.00 30.54 204 ARG A CA 1
ATOM 1605 C C . ARG A 1 207 ? 26.502 74.028 99.801 1.00 30.23 204 ARG A C 1
ATOM 1606 O O . ARG A 1 207 ? 27.015 72.899 99.850 1.00 30.10 204 ARG A O 1
ATOM 1614 N N . LYS A 1 208 ? 25.976 74.552 98.695 1.00 29.52 205 LYS A N 1
ATOM 1615 C CA . LYS A 1 208 ? 25.966 73.819 97.439 1.00 29.54 205 LYS A CA 1
ATOM 1616 C C . LYS A 1 208 ? 27.371 73.720 96.876 1.00 29.71 205 LYS A C 1
ATOM 1617 O O . LYS A 1 208 ? 27.715 72.718 96.251 1.00 29.77 205 LYS A O 1
ATOM 1623 N N . LEU A 1 209 ? 28.177 74.757 97.109 1.00 29.78 206 LEU A N 1
ATOM 1624 C CA . LEU A 1 209 ? 29.567 74.757 96.657 1.00 30.22 206 LEU A CA 1
ATOM 1625 C C . LEU A 1 209 ? 30.422 73.738 97.392 1.00 29.29 206 LEU A C 1
ATOM 1626 O O . LEU A 1 209 ? 31.217 73.028 96.761 1.00 28.92 206 LEU A O 1
ATOM 1631 N N . LYS A 1 210 ? 30.257 73.657 98.715 1.00 29.05 207 LYS A N 1
ATOM 1632 C CA . LYS A 1 210 ? 31.012 72.689 99.499 1.00 28.31 207 LYS A CA 1
ATOM 1633 C C . LYS A 1 210 ? 30.632 71.289 99.030 1.00 27.93 207 LYS A C 1
ATOM 1634 O O . LYS A 1 210 ? 31.492 70.460 98.755 1.00 28.01 207 LYS A O 1
ATOM 1640 N N . ARG A 1 211 ? 29.335 71.049 98.901 1.00 27.58 208 ARG A N 1
ATOM 1641 C CA . ARG A 1 211 ? 28.835 69.780 98.408 1.00 27.23 208 ARG A CA 1
ATOM 1642 C C . ARG A 1 211 ? 29.520 69.414 97.075 1.00 26.77 208 ARG A C 1
ATOM 1643 O O . ARG A 1 211 ? 30.046 68.313 96.909 1.00 26.45 208 ARG A O 1
ATOM 1651 N N . LEU A 1 212 ? 29.528 70.363 96.148 1.00 26.65 209 LEU A N 1
ATOM 1652 C CA . LEU A 1 212 ? 30.169 70.193 94.844 1.00 26.23 209 LEU A CA 1
ATOM 1653 C C . LEU A 1 212 ? 31.653 69.825 94.966 1.00 26.54 209 LEU A C 1
ATOM 1654 O O . LEU A 1 212 ? 32.109 68.844 94.359 1.00 25.88 209 LEU A O 1
ATOM 1659 N N . TYR A 1 213 ? 32.386 70.614 95.752 1.00 26.85 210 TYR A N 1
ATOM 1660 C CA . TYR A 1 213 ? 33.837 70.480 95.833 1.00 28.02 210 TYR A CA 1
ATOM 1661 C C . TYR A 1 213 ? 34.289 69.265 96.640 1.00 28.67 210 TYR A C 1
ATOM 1662 O O . TYR A 1 213 ? 35.253 68.603 96.248 1.00 28.79 210 TYR A O 1
ATOM 1671 N N . TYR A 1 214 ? 33.565 68.958 97.719 1.00 29.20 211 TYR A N 1
ATOM 1672 C CA . TYR A 1 214 ? 33.746 67.699 98.463 1.00 30.62 211 TYR A CA 1
ATOM 1673 C C . TYR A 1 214 ? 33.440 66.474 97.584 1.00 29.92 211 TYR A C 1
ATOM 1674 O O . TYR A 1 214 ? 34.184 65.492 97.596 1.00 30.38 211 TYR A O 1
ATOM 1683 N N . ARG A 1 215 ? 32.352 66.531 96.827 1.00 28.99 212 ARG A N 1
ATOM 1684 C CA . ARG A 1 215 ? 32.046 65.468 95.869 1.00 28.19 212 ARG A CA 1
ATOM 1685 C C . ARG A 1 215 ? 33.197 65.309 94.856 1.00 27.83 212 ARG A C 1
ATOM 1686 O O . ARG A 1 215 ? 33.609 64.198 94.530 1.00 27.75 212 ARG A O 1
ATOM 1694 N N . ALA A 1 216 ? 33.717 66.434 94.378 1.00 27.23 213 ALA A N 1
ATOM 1695 C CA . ALA A 1 216 ? 34.865 66.450 93.460 1.00 26.93 213 ALA A CA 1
ATOM 1696 C C . ALA A 1 216 ? 36.108 65.745 94.029 1.00 26.52 213 ALA A C 1
ATOM 1697 O O . ALA A 1 216 ? 36.779 64.985 93.310 1.00 26.25 213 ALA A O 1
ATOM 1699 N N . LYS A 1 217 ? 36.372 65.987 95.320 1.00 26.07 214 LYS A N 1
ATOM 1700 C CA . LYS A 1 217 ? 37.622 65.612 95.991 1.00 25.31 214 LYS A CA 1
ATOM 1701 C C . LYS A 1 217 ? 38.773 66.322 95.255 1.00 25.25 214 LYS A C 1
ATOM 1702 O O . LYS A 1 217 ? 39.441 65.758 94.377 1.00 24.50 214 LYS A O 1
ATOM 1708 N N . LEU A 1 218 ? 38.959 67.593 95.586 1.00 24.24 215 LEU A N 1
ATOM 1709 C CA . LEU A 1 218 ? 39.923 68.429 94.892 1.00 23.85 215 LEU A CA 1
ATOM 1710 C C . LEU A 1 218 ? 41.341 67.896 95.053 1.00 23.61 215 LEU A C 1
ATOM 1711 O O . LEU A 1 218 ? 41.759 67.539 96.167 1.00 21.50 215 LEU A O 1
ATOM 1716 N N . GLU A 1 219 ? 42.095 67.855 93.955 1.00 23.15 216 GLU A N 1
ATOM 1717 C CA . GLU A 1 219 ? 43.535 67.662 94.102 1.00 23.46 216 GLU A CA 1
ATOM 1718 C C . GLU A 1 219 ? 44.189 68.976 94.608 1.00 23.19 216 GLU A C 1
ATOM 1719 O O . GLU A 1 219 ? 43.624 70.067 94.438 1.00 22.45 216 GLU A O 1
ATOM 1725 N N . LYS A 1 220 ? 45.365 68.863 95.222 1.00 23.58 217 LYS A N 1
ATOM 1726 C CA . LYS A 1 220 ? 46.076 70.042 95.746 1.00 24.73 217 LYS A CA 1
ATOM 1727 C C . LYS A 1 220 ? 46.405 71.042 94.635 1.00 24.86 217 LYS A C 1
ATOM 1728 O O . LYS A 1 220 ? 46.275 72.253 94.835 1.00 24.76 217 LYS A O 1
ATOM 1734 N N . ASN A 1 221 ? 46.779 70.538 93.458 1.00 24.68 218 ASN A N 1
ATOM 1735 C CA . ASN A 1 221 ? 47.057 71.416 92.331 1.00 25.23 218 ASN A CA 1
ATOM 1736 C C . ASN A 1 221 ? 45.790 72.080 91.765 1.00 24.18 218 ASN A C 1
ATOM 1737 O O . ASN A 1 221 ? 45.832 73.246 91.389 1.00 24.24 218 ASN A O 1
ATOM 1742 N N . GLU A 1 222 ? 44.672 71.350 91.753 1.00 22.73 219 GLU A N 1
ATOM 1743 C CA . GLU A 1 222 ? 43.355 71.952 91.506 1.00 20.67 219 GLU A CA 1
ATOM 1744 C C . GLU A 1 222 ? 42.996 73.034 92.542 1.00 20.70 219 GLU A C 1
ATOM 1745 O O . GLU A 1 222 ? 42.576 74.166 92.189 1.00 19.56 219 GLU A O 1
ATOM 1751 N N . LEU A 1 223 ? 43.162 72.719 93.831 1.00 20.00 220 LEU A N 1
ATOM 1752 C CA . LEU A 1 223 ? 42.937 73.750 94.833 1.00 20.28 220 LEU A CA 1
ATOM 1753 C C . LEU A 1 223 ? 43.825 74.958 94.492 1.00 20.41 220 LEU A C 1
ATOM 1754 O O . LEU A 1 223 ? 43.357 76.087 94.508 1.00 21.35 220 LEU A O 1
ATOM 1759 N N . ASN A 1 224 ? 45.083 74.712 94.124 1.00 20.80 221 ASN A N 1
ATOM 1760 C CA . ASN A 1 224 ? 45.998 75.786 93.751 1.00 20.86 221 ASN A CA 1
ATOM 1761 C C . ASN A 1 224 ? 45.470 76.704 92.656 1.00 20.78 221 ASN A C 1
ATOM 1762 O O . ASN A 1 224 ? 45.489 77.935 92.796 1.00 19.13 221 ASN A O 1
ATOM 1767 N N . ILE A 1 225 ? 44.966 76.097 91.578 1.00 20.72 222 ILE A N 1
ATOM 1768 C CA . ILE A 1 225 ? 44.364 76.861 90.522 1.00 21.13 222 ILE A CA 1
ATOM 1769 C C . ILE A 1 225 ? 43.194 77.740 91.044 1.00 21.39 222 ILE A C 1
ATOM 1770 O O . ILE A 1 225 ? 43.150 78.936 90.757 1.00 22.15 222 ILE A O 1
ATOM 1775 N N . LEU A 1 226 ? 42.262 77.139 91.777 1.00 21.23 223 LEU A N 1
ATOM 1776 C CA . LEU A 1 226 ? 41.049 77.821 92.252 1.00 22.65 223 LEU A CA 1
ATOM 1777 C C . LEU A 1 226 ? 41.293 78.955 93.239 1.00 22.74 223 LEU A C 1
ATOM 1778 O O . LEU A 1 226 ? 40.566 79.964 93.216 1.00 22.39 223 LEU A O 1
ATOM 1783 N N . ASN A 1 227 ? 42.276 78.754 94.127 1.00 22.65 224 ASN A N 1
ATOM 1784 C CA . ASN A 1 227 ? 42.772 79.790 95.011 1.00 22.95 224 ASN A CA 1
ATOM 1785 C C . ASN A 1 227 ? 43.425 80.903 94.177 1.00 23.98 224 ASN A C 1
ATOM 1786 O O . ASN A 1 227 ? 43.275 82.090 94.497 1.00 23.48 224 ASN A O 1
ATOM 1791 N N . GLY A 1 228 ? 44.080 80.505 93.076 1.00 24.41 225 GLY A N 1
ATOM 1792 C CA . GLY A 1 228 ? 44.741 81.435 92.162 1.00 24.52 225 GLY A CA 1
ATOM 1793 C C . GLY A 1 228 ? 43.765 82.316 91.392 1.00 24.36 225 GLY A C 1
ATOM 1794 O O . GLY A 1 228 ? 44.061 83.487 91.107 1.00 22.88 225 GLY A O 1
ATOM 1803 N N . LEU A 1 230 ? 40.660 83.112 92.683 1.00 25.74 227 LEU A N 1
ATOM 1804 C CA . LEU A 1 230 ? 40.177 84.047 93.726 1.00 25.48 227 LEU A CA 1
ATOM 1805 C C . LEU A 1 230 ? 41.101 85.251 93.986 1.00 25.29 227 LEU A C 1
ATOM 1806 O O . LEU A 1 230 ? 40.621 86.375 94.221 1.00 24.40 227 LEU A O 1
ATOM 1811 N N . SER A 1 231 ? 42.413 85.001 93.940 1.00 24.72 228 SER A N 1
ATOM 1812 C CA . SER A 1 231 ? 43.411 86.057 94.053 1.00 24.68 228 SER A CA 1
ATOM 1813 C C . SER A 1 231 ? 43.371 86.946 92.832 1.00 24.24 228 SER A C 1
ATOM 1814 O O . SER A 1 231 ? 43.500 88.169 92.941 1.00 24.65 228 SER A O 1
ATOM 1817 N N . ALA A 1 232 ? 43.184 86.337 91.669 1.00 23.85 229 ALA A N 1
ATOM 1818 C CA . ALA A 1 232 ? 43.044 87.112 90.443 1.00 23.20 229 ALA A CA 1
ATOM 1819 C C . ALA A 1 232 ? 41.853 88.095 90.543 1.00 23.38 229 ALA A C 1
ATOM 1820 O O . ALA A 1 232 ? 42.029 89.291 90.335 1.00 23.61 229 ALA A O 1
ATOM 1822 N N . VAL A 1 233 ? 40.673 87.595 90.904 1.00 23.74 230 VAL A N 1
ATOM 1823 C CA . VAL A 1 233 ? 39.478 88.419 91.178 1.00 24.09 230 VAL A CA 1
ATOM 1824 C C . VAL A 1 233 ? 39.706 89.474 92.303 1.00 24.61 230 VAL A C 1
ATOM 1825 O O . VAL A 1 233 ? 39.284 90.637 92.164 1.00 23.51 230 VAL A O 1
ATOM 1829 N N . GLU A 1 234 ? 40.383 89.067 93.385 1.00 23.47 231 GLU A N 1
ATOM 1830 C CA . GLU A 1 234 ? 40.683 89.964 94.493 1.00 23.91 231 GLU A CA 1
ATOM 1831 C C . GLU A 1 234 ? 41.487 91.196 94.084 1.00 24.25 231 GLU A C 1
ATOM 1832 O O . GLU A 1 234 ? 41.133 92.319 94.449 1.00 24.10 231 GLU A O 1
ATOM 1838 N N . LYS A 1 235 ? 42.570 90.973 93.344 1.00 25.39 232 LYS A N 1
ATOM 1839 C CA . LYS A 1 235 ? 43.403 92.046 92.799 1.00 26.75 232 LYS A CA 1
ATOM 1840 C C . LYS A 1 235 ? 42.551 93.072 92.046 1.00 27.16 232 LYS A C 1
ATOM 1841 O O . LYS A 1 235 ? 42.725 94.281 92.220 1.00 27.48 232 LYS A O 1
ATOM 1847 N N . ARG A 1 236 ? 41.617 92.580 91.234 1.00 27.41 233 ARG A N 1
ATOM 1848 C CA . ARG A 1 236 ? 40.695 93.444 90.486 1.00 27.64 233 ARG A CA 1
ATOM 1849 C C . ARG A 1 236 ? 39.757 94.272 91.385 1.00 27.50 233 ARG A C 1
ATOM 1850 O O . ARG A 1 236 ? 39.608 95.478 91.176 1.00 27.42 233 ARG A O 1
ATOM 1858 N N . ILE A 1 237 ? 39.113 93.612 92.352 1.00 27.79 234 ILE A N 1
ATOM 1859 C CA . ILE A 1 237 ? 38.297 94.277 93.386 1.00 28.31 234 ILE A CA 1
ATOM 1860 C C . ILE A 1 237 ? 39.108 95.386 94.058 1.00 29.11 234 ILE A C 1
ATOM 1861 O O . ILE A 1 237 ? 38.635 96.521 94.202 1.00 28.64 234 ILE A O 1
ATOM 1866 N N . ASP A 1 238 ? 40.334 95.036 94.455 1.00 30.12 235 ASP A N 1
ATOM 1867 C CA . ASP A 1 238 ? 41.206 95.933 95.216 1.00 31.16 235 ASP A CA 1
ATOM 1868 C C . ASP A 1 238 ? 41.715 97.098 94.378 1.00 31.60 235 ASP A C 1
ATOM 1869 O O . ASP A 1 238 ? 42.264 98.071 94.908 1.00 31.51 235 ASP A O 1
ATOM 1874 N N . LEU A 1 239 ? 41.498 96.998 93.069 1.00 32.12 236 LEU A N 1
ATOM 1875 C CA . LEU A 1 239 ? 41.920 98.017 92.130 1.00 32.58 236 LEU A CA 1
ATOM 1876 C C . LEU A 1 239 ? 40.789 99.012 91.822 1.00 32.98 236 LEU A C 1
ATOM 1877 O O . LEU A 1 239 ? 41.054 100.136 91.387 1.00 32.88 236 LEU A O 1
ATOM 1882 N N . THR A 1 240 ? 39.539 98.601 92.060 1.00 33.52 237 THR A N 1
ATOM 1883 C CA . THR A 1 240 ? 38.357 99.444 91.790 1.00 33.96 237 THR A CA 1
ATOM 1884 C C . THR A 1 240 ? 38.107 100.454 92.906 1.00 34.28 237 THR A C 1
ATOM 1885 O O . THR A 1 240 ? 37.899 101.641 92.648 1.00 34.44 237 THR A O 1
ATOM 1889 N N . LYS A 1 241 ? 38.110 99.966 94.144 1.00 34.66 238 LYS A N 1
ATOM 1890 C CA . LYS A 1 241 ? 37.858 100.808 95.309 1.00 34.96 238 LYS A CA 1
ATOM 1891 C C . LYS A 1 241 ? 38.750 100.374 96.470 1.00 34.81 238 LYS A C 1
ATOM 1892 O O . LYS A 1 241 ? 39.802 99.774 96.258 1.00 34.78 238 LYS A O 1
ATOM 1906 N N . LEU B 1 5 ? 22.747 54.268 64.745 1.00 47.58 2 LEU B N 1
ATOM 1907 C CA . LEU B 1 5 ? 24.026 54.436 64.089 1.00 45.70 2 LEU B CA 1
ATOM 1908 C C . LEU B 1 5 ? 23.818 55.222 62.758 1.00 44.48 2 LEU B C 1
ATOM 1909 O O . LEU B 1 5 ? 24.766 55.580 62.060 1.00 43.99 2 LEU B O 1
ATOM 1914 N N . GLU B 1 6 ? 22.558 55.528 62.458 1.00 42.23 3 GLU B N 1
ATOM 1915 C CA . GLU B 1 6 ? 22.124 56.143 61.201 1.00 41.11 3 GLU B CA 1
ATOM 1916 C C . GLU B 1 6 ? 22.670 57.555 60.963 1.00 39.11 3 GLU B C 1
ATOM 1917 O O . GLU B 1 6 ? 22.788 57.978 59.830 1.00 39.45 3 GLU B O 1
ATOM 1923 N N . ASN B 1 7 ? 22.974 58.295 62.019 1.00 36.58 4 ASN B N 1
ATOM 1924 C CA . ASN B 1 7 ? 23.545 59.627 61.852 1.00 34.95 4 ASN B CA 1
ATOM 1925 C C . ASN B 1 7 ? 25.077 59.657 61.610 1.00 33.78 4 ASN B C 1
ATOM 1926 O O . ASN B 1 7 ? 25.669 60.751 61.524 1.00 33.39 4 ASN B O 1
ATOM 1931 N N . ILE B 1 8 ? 25.703 58.481 61.512 1.00 32.88 5 ILE B N 1
ATOM 1932 C CA . ILE B 1 8 ? 27.144 58.391 61.218 1.00 32.45 5 ILE B CA 1
ATOM 1933 C C . ILE B 1 8 ? 27.442 58.111 59.752 1.00 31.53 5 ILE B C 1
ATOM 1934 O O . ILE B 1 8 ? 26.973 57.110 59.183 1.00 32.62 5 ILE B O 1
ATOM 1939 N N . ARG B 1 9 ? 28.226 58.978 59.134 1.00 29.42 6 ARG B N 1
ATOM 1940 C CA . ARG B 1 9 ? 28.599 58.782 57.755 1.00 28.56 6 ARG B CA 1
ATOM 1941 C C . ARG B 1 9 ? 30.036 58.332 57.803 1.00 28.09 6 ARG B C 1
ATOM 1942 O O . ARG B 1 9 ? 30.857 58.939 58.501 1.00 25.77 6 ARG B O 1
ATOM 1950 N N . ILE B 1 10 ? 30.320 57.252 57.068 1.00 25.79 7 ILE B N 1
ATOM 1951 C CA . ILE B 1 10 ? 31.682 56.754 56.930 1.00 25.12 7 ILE B CA 1
ATOM 1952 C C . ILE B 1 10 ? 32.193 57.297 55.615 1.00 24.38 7 ILE B C 1
ATOM 1953 O O . ILE B 1 10 ? 31.570 57.068 54.558 1.00 26.15 7 ILE B O 1
ATOM 1958 N N . VAL B 1 11 ? 33.294 58.054 55.670 1.00 24.41 8 VAL B N 1
ATOM 1959 C CA . VAL B 1 11 ? 33.840 58.707 54.471 1.00 25.27 8 VAL B CA 1
ATOM 1960 C C . VAL B 1 11 ? 35.218 58.151 54.123 1.00 25.32 8 VAL B C 1
ATOM 1961 O O . VAL B 1 11 ? 36.096 58.073 54.959 1.00 27.39 8 VAL B O 1
ATOM 1965 N N . LEU B 1 12 ? 35.371 57.704 52.903 1.00 25.94 9 LEU B N 1
ATOM 1966 C CA . LEU B 1 12 ? 36.632 57.210 52.360 1.00 26.63 9 LEU B CA 1
ATOM 1967 C C . LEU B 1 12 ? 37.068 58.230 51.299 1.00 26.61 9 LEU B C 1
ATOM 1968 O O . LEU B 1 12 ? 36.352 58.450 50.345 1.00 26.54 9 LEU B O 1
ATOM 1973 N N . ILE B 1 13 ? 38.226 58.862 51.496 1.00 26.90 10 ILE B N 1
ATOM 1974 C CA . ILE B 1 13 ? 38.821 59.842 50.534 1.00 24.81 10 ILE B CA 1
ATOM 1975 C C . ILE B 1 13 ? 39.717 59.163 49.509 1.00 25.22 10 ILE B C 1
ATOM 1976 O O . ILE B 1 13 ? 40.710 58.551 49.878 1.00 24.54 10 ILE B O 1
ATOM 1981 N N . GLU B 1 14 ? 39.381 59.275 48.218 1.00 23.45 11 GLU B N 1
ATOM 1982 C CA . GLU B 1 14 ? 40.240 58.760 47.139 1.00 24.62 11 GLU B CA 1
ATOM 1983 C C . GLU B 1 14 ? 40.769 57.338 47.376 1.00 24.12 11 GLU B C 1
ATOM 1984 O O . GLU B 1 14 ? 41.979 57.068 47.355 1.00 23.51 11 GLU B O 1
ATOM 1990 N N . THR B 1 15 ? 39.835 56.420 47.552 1.00 24.80 12 THR B N 1
ATOM 1991 C CA . THR B 1 15 ? 40.191 55.015 47.694 1.00 25.35 12 THR B CA 1
ATOM 1992 C C . THR B 1 15 ? 40.768 54.543 46.374 1.00 26.17 12 THR B C 1
ATOM 1993 O O . THR B 1 15 ? 40.162 54.678 45.314 1.00 23.53 12 THR B O 1
ATOM 1997 N N . SER B 1 16 ? 41.970 54.004 46.483 1.00 26.67 13 SER B N 1
ATOM 1998 C CA . SER B 1 16 ? 42.743 53.625 45.340 1.00 26.54 13 SER B CA 1
ATOM 1999 C C . SER B 1 16 ? 42.346 52.235 44.873 1.00 26.68 13 SER B C 1
ATOM 2000 O O . SER B 1 16 ? 42.341 51.977 43.695 1.00 25.10 13 SER B O 1
ATOM 2003 N N . HIS B 1 17 ? 42.030 51.331 45.801 1.00 26.82 14 HIS B N 1
ATOM 2004 C CA . HIS B 1 17 ? 41.720 49.952 45.417 1.00 27.59 14 HIS B CA 1
ATOM 2005 C C . HIS B 1 17 ? 40.255 49.653 45.619 1.00 27.44 14 HIS B C 1
ATOM 2006 O O . HIS B 1 17 ? 39.735 49.749 46.736 1.00 27.17 14 HIS B O 1
ATOM 2013 N N . SER B 1 18 ? 39.590 49.299 44.531 1.00 27.03 15 SER B N 1
ATOM 2014 C CA . SER B 1 18 ? 38.144 49.182 44.546 1.00 28.56 15 SER B CA 1
ATOM 2015 C C . SER B 1 18 ? 37.624 48.077 45.475 1.00 29.22 15 SER B C 1
ATOM 2016 O O . SER B 1 18 ? 36.538 48.234 46.037 1.00 31.28 15 SER B O 1
ATOM 2019 N N . GLY B 1 19 ? 38.405 46.998 45.650 1.00 28.52 16 GLY B N 1
ATOM 2020 C CA . GLY B 1 19 ? 38.136 45.969 46.649 1.00 27.79 16 GLY B CA 1
ATOM 2021 C C . GLY B 1 19 ? 37.990 46.558 48.062 1.00 27.48 16 GLY B C 1
ATOM 2022 O O . GLY B 1 19 ? 37.144 46.112 48.858 1.00 27.15 16 GLY B O 1
ATOM 2023 N N . ASN B 1 20 ? 38.801 47.561 48.388 1.00 27.32 17 ASN B N 1
ATOM 2024 C CA . ASN B 1 20 ? 38.748 48.161 49.715 1.00 27.49 17 ASN B CA 1
ATOM 2025 C C . ASN B 1 20 ? 37.393 48.746 50.094 1.00 26.56 17 ASN B C 1
ATOM 2026 O O . ASN B 1 20 ? 37.004 48.760 51.259 1.00 26.02 17 ASN B O 1
ATOM 2031 N N . ILE B 1 21 ? 36.717 49.293 49.110 1.00 24.85 18 ILE B N 1
ATOM 2032 C CA . ILE B 1 21 ? 35.382 49.838 49.273 1.00 24.05 18 ILE B CA 1
ATOM 2033 C C . ILE B 1 21 ? 34.362 48.750 49.640 1.00 24.19 18 ILE B C 1
ATOM 2034 O O . ILE B 1 21 ? 33.448 49.011 50.429 1.00 21.61 18 ILE B O 1
ATOM 2039 N N . GLY B 1 22 ? 34.439 47.593 48.958 1.00 25.27 19 GLY B N 1
ATOM 2040 C CA . GLY B 1 22 ? 33.612 46.423 49.319 1.00 24.79 19 GLY B CA 1
ATOM 2041 C C . GLY B 1 22 ? 33.901 45.894 50.720 1.00 25.55 19 GLY B C 1
ATOM 2042 O O . GLY B 1 22 ? 32.987 45.589 51.502 1.00 25.00 19 GLY B O 1
ATOM 2043 N N . SER B 1 23 ? 35.179 45.783 51.040 1.00 25.19 20 SER B N 1
ATOM 2044 C CA . SER B 1 23 ? 35.576 45.349 52.356 1.00 25.32 20 SER B CA 1
ATOM 2045 C C . SER B 1 23 ? 35.059 46.280 53.434 1.00 24.45 20 SER B C 1
ATOM 2046 O O . SER B 1 23 ? 34.490 45.814 54.393 1.00 25.16 20 SER B O 1
ATOM 2049 N N . ALA B 1 24 ? 35.176 47.591 53.236 1.00 23.75 21 ALA B N 1
ATOM 2050 C CA . ALA B 1 24 ? 34.686 48.565 54.217 1.00 22.18 21 ALA B CA 1
ATOM 2051 C C . ALA B 1 24 ? 33.152 48.456 54.342 1.00 22.44 21 ALA B C 1
ATOM 2052 O O . ALA B 1 24 ? 32.660 48.513 55.453 1.00 22.68 21 ALA B O 1
ATOM 2054 N N . ALA B 1 25 ? 32.414 48.276 53.214 1.00 21.41 22 ALA B N 1
ATOM 2055 C CA . ALA B 1 25 ? 30.930 48.118 53.244 1.00 20.81 22 ALA B CA 1
ATOM 2056 C C . ALA B 1 25 ? 30.540 46.911 54.124 1.00 21.52 22 ALA B C 1
ATOM 2057 O O . ALA B 1 25 ? 29.613 46.986 54.971 1.00 19.88 22 ALA B O 1
ATOM 2059 N N . ARG B 1 26 ? 31.254 45.799 53.890 1.00 20.62 23 ARG B N 1
ATOM 2060 C CA . ARG B 1 26 ? 31.091 44.581 54.649 1.00 21.30 23 ARG B CA 1
ATOM 2061 C C . ARG B 1 26 ? 31.390 44.807 56.118 1.00 21.70 23 ARG B C 1
ATOM 2062 O O . ARG B 1 26 ? 30.579 44.433 56.958 1.00 22.62 23 ARG B O 1
ATOM 2070 N N . ALA B 1 27 ? 32.530 45.425 56.428 1.00 21.43 24 ALA B N 1
ATOM 2071 C CA . ALA B 1 27 ? 32.883 45.693 57.802 1.00 23.11 24 ALA B CA 1
ATOM 2072 C C . ALA B 1 27 ? 31.782 46.546 58.469 1.00 23.02 24 ALA B C 1
ATOM 2073 O O . ALA B 1 27 ? 31.314 46.215 59.532 1.00 23.75 24 ALA B O 1
ATOM 2083 N N . LYS B 1 29 ? 28.549 46.841 57.683 1.00 21.28 26 LYS B N 1
ATOM 2084 C CA . LYS B 1 29 ? 27.280 46.130 57.826 1.00 21.99 26 LYS B CA 1
ATOM 2085 C C . LYS B 1 29 ? 27.336 45.100 58.949 1.00 21.92 26 LYS B C 1
ATOM 2086 O O . LYS B 1 29 ? 26.355 44.855 59.666 1.00 22.25 26 LYS B O 1
ATOM 2092 N N . THR B 1 30 ? 28.497 44.499 59.084 1.00 21.64 27 THR B N 1
ATOM 2093 C CA . THR B 1 30 ? 28.772 43.565 60.148 1.00 23.48 27 THR B CA 1
ATOM 2094 C C . THR B 1 30 ? 28.551 44.170 61.555 1.00 22.43 27 THR B C 1
ATOM 2095 O O . THR B 1 30 ? 28.233 43.463 62.491 1.00 21.67 27 THR B O 1
ATOM 2107 N N . GLY B 1 32 ? 26.483 47.111 62.024 1.00 23.13 29 GLY B N 1
ATOM 2108 C CA . GLY B 1 32 ? 25.218 47.819 61.994 1.00 23.54 29 GLY B CA 1
ATOM 2109 C C . GLY B 1 32 ? 25.290 49.207 61.378 1.00 24.23 29 GLY B C 1
ATOM 2110 O O . GLY B 1 32 ? 24.354 49.972 61.534 1.00 25.84 29 GLY B O 1
ATOM 2111 N N . LEU B 1 33 ? 26.377 49.559 60.682 1.00 24.04 30 LEU B N 1
ATOM 2112 C CA . LEU B 1 33 ? 26.469 50.887 60.046 1.00 23.85 30 LEU B CA 1
ATOM 2113 C C . LEU B 1 33 ? 25.997 50.785 58.603 1.00 24.30 30 LEU B C 1
ATOM 2114 O O . LEU B 1 33 ? 26.140 49.729 57.994 1.00 23.15 30 LEU B O 1
ATOM 2119 N N . THR B 1 34 ? 25.467 51.880 58.064 1.00 24.56 31 THR B N 1
ATOM 2120 C CA . THR B 1 34 ? 24.907 51.873 56.706 1.00 25.72 31 THR B CA 1
ATOM 2121 C C . THR B 1 34 ? 25.320 53.012 55.772 1.00 26.16 31 THR B C 1
ATOM 2122 O O . THR B 1 34 ? 25.199 52.860 54.535 1.00 26.16 31 THR B O 1
ATOM 2126 N N . GLN B 1 35 ? 25.751 54.142 56.324 1.00 26.31 32 GLN B N 1
ATOM 2127 C CA . GLN B 1 35 ? 25.909 55.337 55.492 1.00 26.52 32 GLN B CA 1
ATOM 2128 C C . GLN B 1 35 ? 27.329 55.446 55.031 1.00 26.15 32 GLN B C 1
ATOM 2129 O O . GLN B 1 35 ? 28.220 55.784 55.808 1.00 27.72 32 GLN B O 1
ATOM 2135 N N . LEU B 1 36 ? 27.544 55.127 53.771 1.00 25.75 33 LEU B N 1
ATOM 2136 C CA . LEU B 1 36 ? 28.871 55.196 53.204 1.00 25.17 33 LEU B CA 1
ATOM 2137 C C . LEU B 1 36 ? 28.936 56.365 52.232 1.00 25.04 33 LEU B C 1
ATOM 2138 O O . LEU B 1 36 ? 27.984 56.620 51.494 1.00 26.49 33 LEU B O 1
ATOM 2143 N N . CYS B 1 37 ? 30.076 57.050 52.248 1.00 25.31 34 CYS B N 1
ATOM 2144 C CA . CYS B 1 37 ? 30.376 58.201 51.389 1.00 25.91 34 CYS B CA 1
ATOM 2145 C C . CYS B 1 37 ? 31.770 58.063 50.745 1.00 24.42 34 CYS B C 1
ATOM 2146 O O . CYS B 1 37 ? 32.776 57.845 51.418 1.00 23.13 34 CYS B O 1
ATOM 2149 N N . LEU B 1 38 ? 31.838 58.213 49.444 1.00 24.37 35 LEU B N 1
ATOM 2150 C CA . LEU B 1 38 ? 33.125 58.098 48.735 1.00 24.38 35 LEU B CA 1
ATOM 2151 C C . LEU B 1 38 ? 33.462 59.418 48.044 1.00 25.37 35 LEU B C 1
ATOM 2152 O O . LEU B 1 38 ? 32.728 59.881 47.177 1.00 23.06 35 LEU B O 1
ATOM 2157 N N . VAL B 1 39 ? 34.553 60.029 48.468 1.00 26.30 36 VAL B N 1
ATOM 2158 C CA . VAL B 1 39 ? 35.035 61.240 47.835 1.00 27.21 36 VAL B CA 1
ATOM 2159 C C . VAL B 1 39 ? 35.939 60.833 46.670 1.00 27.59 36 VAL B C 1
ATOM 2160 O O . VAL B 1 39 ? 36.962 60.223 46.905 1.00 28.52 36 VAL B O 1
ATOM 2164 N N . SER B 1 40 ? 35.552 61.167 45.433 1.00 27.81 37 SER B N 1
ATOM 2165 C CA . SER B 1 40 ? 36.277 60.766 44.188 1.00 28.21 37 SER B CA 1
ATOM 2166 C C . SER B 1 40 ? 37.012 59.407 44.282 1.00 28.94 37 SER B C 1
ATOM 2167 O O . SER B 1 40 ? 38.250 59.356 44.214 1.00 29.56 37 SER B O 1
ATOM 2170 N N . PRO B 1 41 ? 36.255 58.306 44.446 1.00 28.60 38 PRO B N 1
ATOM 2171 C CA . PRO B 1 41 ? 36.913 56.999 44.460 1.00 29.18 38 PRO B CA 1
ATOM 2172 C C . PRO B 1 41 ? 37.642 56.769 43.158 1.00 30.06 38 PRO B C 1
ATOM 2173 O O . PRO B 1 41 ? 37.186 57.235 42.107 1.00 28.83 38 PRO B O 1
ATOM 2177 N N . LYS B 1 42 ? 38.756 56.048 43.187 1.00 30.44 39 LYS B N 1
ATOM 2178 C CA . LYS B 1 42 ? 39.374 55.736 41.903 1.00 31.01 39 LYS B CA 1
ATOM 2179 C C . LYS B 1 42 ? 38.427 54.931 40.984 1.00 31.35 39 LYS B C 1
ATOM 2180 O O . LYS B 1 42 ? 38.318 55.220 39.801 1.00 30.80 39 LYS B O 1
ATOM 2186 N N . SER B 1 43 ? 37.753 53.917 41.549 1.00 31.46 40 SER B N 1
ATOM 2187 C CA . SER B 1 43 ? 36.704 53.176 40.835 1.00 31.03 40 SER B CA 1
ATOM 2188 C C . SER B 1 43 ? 35.764 52.481 41.813 1.00 30.57 40 SER B C 1
ATOM 2189 O O . SER B 1 43 ? 36.190 52.038 42.912 1.00 30.31 40 SER B O 1
ATOM 2192 N N . VAL B 1 44 ? 34.486 52.430 41.445 1.00 29.48 41 VAL B N 1
ATOM 2193 C CA . VAL B 1 44 ? 33.550 51.557 42.132 1.00 29.89 41 VAL B CA 1
ATOM 2194 C C . VAL B 1 44 ? 32.990 50.603 41.102 1.00 30.71 41 VAL B C 1
ATOM 2195 O O . VAL B 1 44 ? 32.381 51.011 40.096 1.00 30.04 41 VAL B O 1
ATOM 2199 N N . ASP B 1 45 ? 33.297 49.325 41.311 1.00 30.80 42 ASP B N 1
ATOM 2200 C CA . ASP B 1 45 ? 33.143 48.321 40.254 1.00 31.60 42 ASP B CA 1
ATOM 2201 C C . ASP B 1 45 ? 32.776 46.936 40.800 1.00 31.55 42 ASP B C 1
ATOM 2202 O O . ASP B 1 45 ? 32.441 46.790 42.000 1.00 32.20 42 ASP B O 1
ATOM 2207 N N . GLU B 1 46 ? 32.860 45.944 39.916 1.00 31.30 43 GLU B N 1
ATOM 2208 C CA A GLU B 1 46 ? 32.529 44.555 40.231 0.50 31.58 43 GLU B CA 1
ATOM 2209 C CA B GLU B 1 46 ? 32.528 44.563 40.227 0.50 31.42 43 GLU B CA 1
ATOM 2210 C C . GLU B 1 46 ? 33.388 44.067 41.381 1.00 32.08 43 GLU B C 1
ATOM 2211 O O . GLU B 1 46 ? 32.913 43.318 42.246 1.00 32.11 43 GLU B O 1
ATOM 2222 N N . GLN B 1 47 ? 34.639 44.524 41.427 1.00 32.78 44 GLN B N 1
ATOM 2223 C CA . GLN B 1 47 ? 35.484 44.173 42.570 1.00 32.97 44 GLN B CA 1
ATOM 2224 C C . GLN B 1 47 ? 35.006 44.785 43.914 1.00 32.98 44 GLN B C 1
ATOM 2225 O O . GLN B 1 47 ? 35.170 44.164 44.980 1.00 32.02 44 GLN B O 1
ATOM 2231 N N . SER B 1 48 ? 34.403 45.980 43.871 1.00 32.25 45 SER B N 1
ATOM 2232 C CA . SER B 1 48 ? 33.806 46.554 45.104 1.00 31.44 45 SER B CA 1
ATOM 2233 C C . SER B 1 48 ? 32.614 45.696 45.543 1.00 30.97 45 SER B C 1
ATOM 2234 O O . SER B 1 48 ? 32.412 45.419 46.738 1.00 30.27 45 SER B O 1
ATOM 2237 N N . TYR B 1 49 ? 31.827 45.274 44.561 1.00 30.32 46 TYR B N 1
ATOM 2238 C CA . TYR B 1 49 ? 30.611 44.546 44.831 1.00 30.17 46 TYR B CA 1
ATOM 2239 C C . TYR B 1 49 ? 30.896 43.126 45.315 1.00 30.04 46 TYR B C 1
ATOM 2240 O O . TYR B 1 49 ? 30.184 42.617 46.182 1.00 30.64 46 TYR B O 1
ATOM 2249 N N . ALA B 1 50 ? 31.960 42.518 44.791 1.00 29.30 47 ALA B N 1
ATOM 2250 C CA . ALA B 1 50 ? 32.377 41.176 45.187 1.00 28.59 47 ALA B CA 1
ATOM 2251 C C . ALA B 1 50 ? 32.897 41.115 46.643 1.00 28.65 47 ALA B C 1
ATOM 2252 O O . ALA B 1 50 ? 32.557 40.185 47.390 1.00 28.12 47 ALA B O 1
ATOM 2254 N N . LEU B 1 51 ? 33.700 42.104 47.047 1.00 27.85 48 LEU B N 1
ATOM 2255 C CA . LEU B 1 51 ? 34.291 42.069 48.371 1.00 28.38 48 LEU B CA 1
ATOM 2256 C C . LEU B 1 51 ? 33.290 42.462 49.451 1.00 28.09 48 LEU B C 1
ATOM 2257 O O . LEU B 1 51 ? 33.487 42.133 50.630 1.00 28.21 48 LEU B O 1
ATOM 2262 N N . SER B 1 52 ? 32.215 43.150 49.032 1.00 28.63 49 SER B N 1
ATOM 2263 C CA . SER B 1 52 ? 31.099 43.536 49.914 1.00 27.53 49 SER B CA 1
ATOM 2264 C C . SER B 1 52 ? 30.330 42.296 50.410 1.00 27.73 49 SER B C 1
ATOM 2265 O O . SER B 1 52 ? 29.834 42.264 51.551 1.00 28.13 49 SER B O 1
ATOM 2268 N N . ALA B 1 53 ? 30.319 41.262 49.576 1.00 27.18 50 ALA B N 1
ATOM 2269 C CA . ALA B 1 53 ? 29.773 39.948 49.919 1.00 27.51 50 ALA B CA 1
ATOM 2270 C C . ALA B 1 53 ? 28.526 40.005 50.821 1.00 27.32 50 ALA B C 1
ATOM 2271 O O . ALA B 1 53 ? 28.585 39.663 51.986 1.00 27.50 50 ALA B O 1
ATOM 2273 N N . GLY B 1 54 ? 27.405 40.464 50.268 1.00 27.86 51 GLY B N 1
ATOM 2274 C CA . GLY B 1 54 ? 26.176 40.628 51.043 1.00 27.55 51 GLY B CA 1
ATOM 2275 C C . GLY B 1 54 ? 25.924 42.064 51.453 1.00 27.70 51 GLY B C 1
ATOM 2276 O O . GLY B 1 54 ? 24.782 42.434 51.701 1.00 27.96 51 GLY B O 1
ATOM 2277 N N . ALA B 1 55 ? 26.983 42.875 51.538 1.00 27.43 52 ALA B N 1
ATOM 2278 C CA . ALA B 1 55 ? 26.839 44.302 51.812 1.00 27.32 52 ALA B CA 1
ATOM 2279 C C . ALA B 1 55 ? 26.729 45.198 50.549 1.00 27.79 52 ALA B C 1
ATOM 2280 O O . ALA B 1 55 ? 26.972 46.414 50.631 1.00 26.61 52 ALA B O 1
ATOM 2282 N N . GLU B 1 56 ? 26.327 44.605 49.410 1.00 28.36 53 GLU B N 1
ATOM 2283 C CA . GLU B 1 56 ? 26.127 45.332 48.127 1.00 29.38 53 GLU B CA 1
ATOM 2284 C C . GLU B 1 56 ? 25.211 46.564 48.221 1.00 29.29 53 GLU B C 1
ATOM 2285 O O . GLU B 1 56 ? 25.412 47.568 47.519 1.00 28.29 53 GLU B O 1
ATOM 2291 N N . ASN B 1 57 ? 24.194 46.462 49.077 1.00 29.59 54 ASN B N 1
ATOM 2292 C CA . ASN B 1 57 ? 23.274 47.569 49.393 1.00 30.00 54 ASN B CA 1
ATOM 2293 C C . ASN B 1 57 ? 23.977 48.867 49.907 1.00 29.41 54 ASN B C 1
ATOM 2294 O O . ASN B 1 57 ? 23.615 49.990 49.527 1.00 29.35 54 ASN B O 1
ATOM 2299 N N . ILE B 1 58 ? 24.993 48.690 50.744 1.00 28.36 55 ILE B N 1
ATOM 2300 C CA . ILE B 1 58 ? 25.774 49.799 51.311 1.00 28.14 55 ILE B CA 1
ATOM 2301 C C . ILE B 1 58 ? 26.616 50.485 50.213 1.00 27.21 55 ILE B C 1
ATOM 2302 O O . ILE B 1 58 ? 26.719 51.724 50.142 1.00 26.45 55 ILE B O 1
ATOM 2307 N N . VAL B 1 59 ? 27.195 49.655 49.356 1.00 26.17 56 VAL B N 1
ATOM 2308 C CA . VAL B 1 59 ? 27.945 50.133 48.215 1.00 25.75 56 VAL B CA 1
ATOM 2309 C C . VAL B 1 59 ? 27.029 50.861 47.244 1.00 24.68 56 VAL B C 1
ATOM 2310 O O . VAL B 1 59 ? 27.270 52.025 46.971 1.00 24.16 56 VAL B O 1
ATOM 2314 N N . LYS B 1 60 ? 25.964 50.200 46.773 1.00 24.58 57 LYS B N 1
ATOM 2315 C CA . LYS B 1 60 ? 24.994 50.850 45.897 1.00 24.99 57 LYS B CA 1
ATOM 2316 C C . LYS B 1 60 ? 24.475 52.198 46.433 1.00 25.65 57 LYS B C 1
ATOM 2317 O O . LYS B 1 60 ? 24.445 53.192 45.709 1.00 25.80 57 LYS B O 1
ATOM 2323 N N . ASN B 1 61 ? 24.091 52.241 47.704 1.00 26.54 58 ASN B N 1
ATOM 2324 C CA . ASN B 1 61 ? 23.531 53.474 48.267 1.00 27.27 58 ASN B CA 1
ATOM 2325 C C . ASN B 1 61 ? 24.564 54.535 48.640 1.00 27.23 58 ASN B C 1
ATOM 2326 O O . ASN B 1 61 ? 24.186 55.622 49.077 1.00 26.48 58 ASN B O 1
ATOM 2331 N N . ALA B 1 62 ? 25.852 54.219 48.498 1.00 27.40 59 ALA B N 1
ATOM 2332 C CA . ALA B 1 62 ? 26.931 55.180 48.784 1.00 27.87 59 ALA B CA 1
ATOM 2333 C C . ALA B 1 62 ? 26.728 56.549 48.120 1.00 28.33 59 ALA B C 1
ATOM 2334 O O . ALA B 1 62 ? 26.407 56.656 46.938 1.00 28.44 59 ALA B O 1
ATOM 2336 N N . ARG B 1 63 ? 26.885 57.601 48.906 1.00 29.08 60 ARG B N 1
ATOM 2337 C CA . ARG B 1 63 ? 26.975 58.967 48.388 1.00 30.14 60 ARG B CA 1
ATOM 2338 C C . ARG B 1 63 ? 28.337 59.092 47.692 1.00 29.45 60 ARG B C 1
ATOM 2339 O O . ARG B 1 63 ? 29.367 58.813 48.297 1.00 29.61 60 ARG B O 1
ATOM 2347 N N . VAL B 1 64 ? 28.360 59.425 46.406 1.00 29.40 61 VAL B N 1
ATOM 2348 C CA . VAL B 1 64 ? 29.633 59.676 45.727 1.00 28.53 61 VAL B CA 1
ATOM 2349 C C . VAL B 1 64 ? 29.739 61.191 45.511 1.00 28.72 61 VAL B C 1
ATOM 2350 O O . VAL B 1 64 ? 28.881 61.793 44.858 1.00 28.46 61 VAL B O 1
ATOM 2354 N N . VAL B 1 65 ? 30.761 61.819 46.081 1.00 28.07 62 VAL B N 1
ATOM 2355 C CA . VAL B 1 65 ? 30.991 63.249 45.844 1.00 28.26 62 VAL B CA 1
ATOM 2356 C C . VAL B 1 65 ? 32.406 63.531 45.359 1.00 28.62 62 VAL B C 1
ATOM 2357 O O . VAL B 1 65 ? 33.293 62.704 45.541 1.00 29.30 62 VAL B O 1
ATOM 2361 N N . ASP B 1 66 ? 32.594 64.684 44.724 1.00 28.48 63 ASP B N 1
ATOM 2362 C CA . ASP B 1 66 ? 33.887 65.104 44.200 1.00 28.54 63 ASP B CA 1
ATOM 2363 C C . ASP B 1 66 ? 34.797 65.791 45.224 1.00 28.71 63 ASP B C 1
ATOM 2364 O O . ASP B 1 66 ? 35.936 66.096 44.888 1.00 30.46 63 ASP B O 1
ATOM 2369 N N . SER B 1 67 ? 34.317 66.084 46.429 1.00 27.12 64 SER B N 1
ATOM 2370 C CA . SER B 1 67 ? 35.178 66.761 47.413 1.00 26.00 64 SER B CA 1
ATOM 2371 C C . SER B 1 67 ? 34.899 66.418 48.876 1.00 26.36 64 SER B C 1
ATOM 2372 O O . SER B 1 67 ? 33.800 66.001 49.218 1.00 27.11 64 SER B O 1
ATOM 2375 N N . PHE B 1 68 ? 35.910 66.650 49.714 1.00 25.95 65 PHE B N 1
ATOM 2376 C CA . PHE B 1 68 ? 35.869 66.501 51.188 1.00 26.42 65 PHE B CA 1
ATOM 2377 C C . PHE B 1 68 ? 34.719 67.352 51.761 1.00 26.96 65 PHE B C 1
ATOM 2378 O O . PHE B 1 68 ? 33.818 66.815 52.411 1.00 25.42 65 PHE B O 1
ATOM 2386 N N . ASP B 1 69 ? 34.705 68.653 51.426 1.00 27.56 66 ASP B N 1
ATOM 2387 C CA . ASP B 1 69 ? 33.665 69.565 51.901 1.00 28.18 66 ASP B CA 1
ATOM 2388 C C . ASP B 1 69 ? 32.232 69.071 51.624 1.00 28.60 66 ASP B C 1
ATOM 2389 O O . ASP B 1 69 ? 31.373 69.135 52.512 1.00 28.90 66 ASP B O 1
ATOM 2394 N N . GLU B 1 70 ? 32.001 68.562 50.412 1.00 28.49 67 GLU B N 1
ATOM 2395 C CA . GLU B 1 70 ? 30.739 67.923 50.032 1.00 29.77 67 GLU B CA 1
ATOM 2396 C C . GLU B 1 70 ? 30.403 66.677 50.927 1.00 29.31 67 GLU B C 1
ATOM 2397 O O . GLU B 1 70 ? 29.259 66.496 51.386 1.00 29.27 67 GLU B O 1
ATOM 2403 N N . ALA B 1 71 ? 31.399 65.827 51.168 1.00 28.63 68 ALA B N 1
ATOM 2404 C CA . ALA B 1 71 ? 31.208 64.648 51.991 1.00 27.96 68 ALA B CA 1
ATOM 2405 C C . ALA B 1 71 ? 30.656 65.028 53.363 1.00 27.29 68 ALA B C 1
ATOM 2406 O O . ALA B 1 71 ? 29.833 64.308 53.933 1.00 27.26 68 ALA B O 1
ATOM 2408 N N . VAL B 1 72 ? 31.110 66.156 53.898 1.00 26.43 69 VAL B N 1
ATOM 2409 C CA . VAL B 1 72 ? 30.827 66.454 55.307 1.00 25.85 69 VAL B CA 1
ATOM 2410 C C . VAL B 1 72 ? 29.940 67.678 55.504 1.00 25.18 69 VAL B C 1
ATOM 2411 O O . VAL B 1 72 ? 29.863 68.193 56.611 1.00 26.05 69 VAL B O 1
ATOM 2415 N N . ASP B 1 73 ? 29.236 68.070 54.450 1.00 24.27 70 ASP B N 1
ATOM 2416 C CA . ASP B 1 73 ? 28.469 69.319 54.367 1.00 25.05 70 ASP B CA 1
ATOM 2417 C C . ASP B 1 73 ? 27.434 69.534 55.450 1.00 24.83 70 ASP B C 1
ATOM 2418 O O . ASP B 1 73 ? 27.236 70.664 55.866 1.00 25.51 70 ASP B O 1
ATOM 2423 N N . ASP B 1 74 ? 26.734 68.478 55.869 1.00 24.91 71 ASP B N 1
ATOM 2424 C CA . ASP B 1 74 ? 25.726 68.652 56.908 1.00 25.01 71 ASP B CA 1
ATOM 2425 C C . ASP B 1 74 ? 26.135 68.027 58.241 1.00 24.61 71 ASP B C 1
ATOM 2426 O O . ASP B 1 74 ? 25.289 67.882 59.130 1.00 24.63 71 ASP B O 1
ATOM 2431 N N . CYS B 1 75 ? 27.406 67.636 58.365 1.00 23.76 72 CYS B N 1
ATOM 2432 C CA . CYS B 1 75 ? 27.902 67.072 59.615 1.00 23.50 72 CYS B CA 1
ATOM 2433 C C . CYS B 1 75 ? 28.527 68.144 60.434 1.00 23.81 72 CYS B C 1
ATOM 2434 O O . CYS B 1 75 ? 29.410 68.849 59.956 1.00 24.43 72 CYS B O 1
ATOM 2437 N N . SER B 1 76 ? 28.108 68.240 61.695 1.00 24.48 73 SER B N 1
ATOM 2438 C CA . SER B 1 76 ? 28.590 69.261 62.575 1.00 24.61 73 SER B CA 1
ATOM 2439 C C . SER B 1 76 ? 29.770 68.748 63.411 1.00 25.45 73 SER B C 1
ATOM 2440 O O . SER B 1 76 ? 30.479 69.535 64.036 1.00 23.66 73 SER B O 1
ATOM 2443 N N . LEU B 1 77 ? 29.960 67.428 63.429 1.00 25.42 74 LEU B N 1
ATOM 2444 C CA . LEU B 1 77 ? 31.149 66.839 64.002 1.00 26.04 74 LEU B CA 1
ATOM 2445 C C . LEU B 1 77 ? 31.885 66.060 62.926 1.00 25.86 74 LEU B C 1
ATOM 2446 O O . LEU B 1 77 ? 31.292 65.181 62.286 1.00 26.03 74 LEU B O 1
ATOM 2451 N N . VAL B 1 78 ? 33.151 66.429 62.697 1.00 25.23 75 VAL B N 1
ATOM 2452 C CA . VAL B 1 78 ? 34.018 65.749 61.726 1.00 25.04 75 VAL B CA 1
ATOM 2453 C C . VAL B 1 78 ? 35.275 65.219 62.429 1.00 26.81 75 VAL B C 1
ATOM 2454 O O . VAL B 1 78 ? 35.995 65.956 63.141 1.00 27.07 75 VAL B O 1
ATOM 2458 N N . ILE B 1 79 ? 35.493 63.918 62.247 1.00 27.60 76 ILE B N 1
ATOM 2459 C CA . ILE B 1 79 ? 36.608 63.177 62.800 1.00 27.85 76 ILE B CA 1
ATOM 2460 C C . ILE B 1 79 ? 37.409 62.546 61.634 1.00 28.52 76 ILE B C 1
ATOM 2461 O O . ILE B 1 79 ? 36.837 61.828 60.797 1.00 28.95 76 ILE B O 1
ATOM 2466 N N . GLY B 1 80 ? 38.718 62.817 61.572 1.00 27.89 77 GLY B N 1
ATOM 2467 C CA . GLY B 1 80 ? 39.603 62.147 60.626 1.00 27.13 77 GLY B CA 1
ATOM 2468 C C . GLY B 1 80 ? 40.595 61.184 61.258 1.00 26.74 77 GLY B C 1
ATOM 2469 O O . GLY B 1 80 ? 41.175 61.472 62.271 1.00 26.09 77 GLY B O 1
ATOM 2470 N N . THR B 1 81 ? 40.818 60.037 60.632 1.00 27.46 78 THR B N 1
ATOM 2471 C CA . THR B 1 81 ? 41.820 59.101 61.145 1.00 27.76 78 THR B CA 1
ATOM 2472 C C . THR B 1 81 ? 43.239 59.654 60.859 1.00 28.34 78 THR B C 1
ATOM 2473 O O . THR B 1 81 ? 43.519 60.229 59.771 1.00 25.72 78 THR B O 1
ATOM 2477 N N . SER B 1 82 ? 44.114 59.530 61.851 1.00 26.33 79 SER B N 1
ATOM 2478 C CA . SER B 1 82 ? 45.448 60.125 61.716 1.00 26.85 79 SER B CA 1
ATOM 2479 C C . SER B 1 82 ? 46.542 59.355 62.449 1.00 25.67 79 SER B C 1
ATOM 2480 O O . SER B 1 82 ? 46.275 58.730 63.461 1.00 24.36 79 SER B O 1
ATOM 2483 N N . ALA B 1 83 ? 47.770 59.432 61.942 1.00 26.28 80 ALA B N 1
ATOM 2484 C CA . ALA B 1 83 ? 48.949 59.133 62.765 1.00 26.26 80 ALA B CA 1
ATOM 2485 C C . ALA B 1 83 ? 49.045 60.189 63.862 1.00 26.49 80 ALA B C 1
ATOM 2486 O O . ALA B 1 83 ? 48.364 61.236 63.809 1.00 26.99 80 ALA B O 1
ATOM 2488 N N . ARG B 1 84 ? 49.839 59.898 64.879 1.00 25.13 81 ARG B N 1
ATOM 2489 C CA . ARG B 1 84 ? 50.009 60.822 65.990 1.00 26.57 81 ARG B CA 1
ATOM 2490 C C . ARG B 1 84 ? 50.979 61.959 65.615 1.00 26.13 81 ARG B C 1
ATOM 2491 O O . ARG B 1 84 ? 52.060 62.070 66.179 1.00 27.51 81 ARG B O 1
ATOM 2499 N N . LEU B 1 85 ? 50.605 62.785 64.654 1.00 26.41 82 LEU B N 1
ATOM 2500 C CA . LEU B 1 85 ? 51.479 63.869 64.224 1.00 26.81 82 LEU B CA 1
ATOM 2501 C C . LEU B 1 85 ? 51.589 64.858 65.365 1.00 25.98 82 LEU B C 1
ATOM 2502 O O . LEU B 1 85 ? 50.599 65.104 66.050 1.00 25.54 82 LEU B O 1
ATOM 2507 N N . ARG B 1 86 ? 52.806 65.370 65.564 1.00 24.68 83 ARG B N 1
ATOM 2508 C CA . ARG B 1 86 ? 53.157 66.292 66.624 1.00 24.65 83 ARG B CA 1
ATOM 2509 C C . ARG B 1 86 ? 52.162 67.449 66.751 1.00 24.82 83 ARG B C 1
ATOM 2510 O O . ARG B 1 86 ? 51.781 67.805 67.864 1.00 24.23 83 ARG B O 1
ATOM 2518 N N . HIS B 1 87 ? 51.769 68.049 65.621 1.00 24.20 84 HIS B N 1
ATOM 2519 C CA . HIS B 1 87 ? 50.911 69.230 65.683 1.00 24.22 84 HIS B CA 1
ATOM 2520 C C . HIS B 1 87 ? 49.436 68.922 65.995 1.00 24.12 84 HIS B C 1
ATOM 2521 O O . HIS B 1 87 ? 48.659 69.843 66.216 1.00 23.30 84 HIS B O 1
ATOM 2528 N N . LEU B 1 88 ? 49.070 67.642 66.037 1.00 24.24 85 LEU B N 1
ATOM 2529 C CA . LEU B 1 88 ? 47.674 67.233 66.318 1.00 25.59 85 LEU B CA 1
ATOM 2530 C C . LEU B 1 88 ? 47.476 66.820 67.762 1.00 26.35 85 LEU B C 1
ATOM 2531 O O . LEU B 1 88 ? 46.437 66.240 68.103 1.00 27.48 85 LEU B O 1
ATOM 2536 N N . GLN B 1 89 ? 48.458 67.102 68.604 1.00 26.86 86 GLN B N 1
ATOM 2537 C CA . GLN B 1 89 ? 48.464 66.532 69.966 1.00 28.02 86 GLN B CA 1
ATOM 2538 C C . GLN B 1 89 ? 47.291 66.929 70.883 1.00 28.27 86 GLN B C 1
ATOM 2539 O O . GLN B 1 89 ? 46.934 66.186 71.814 1.00 28.90 86 GLN B O 1
ATOM 2545 N N . ASN B 1 90 ? 46.715 68.102 70.655 1.00 27.23 87 ASN B N 1
ATOM 2546 C CA . ASN B 1 90 ? 45.604 68.545 71.480 1.00 26.49 87 ASN B CA 1
ATOM 2547 C C . ASN B 1 90 ? 44.238 68.012 71.068 1.00 26.92 87 ASN B C 1
ATOM 2548 O O . ASN B 1 90 ? 43.286 68.156 71.832 1.00 26.73 87 ASN B O 1
ATOM 2553 N N . THR B 1 91 ? 44.134 67.388 69.886 1.00 24.95 88 THR B N 1
ATOM 2554 C CA . THR B 1 91 ? 42.845 66.858 69.413 1.00 25.11 88 THR B CA 1
ATOM 2555 C C . THR B 1 91 ? 42.942 65.388 69.024 1.00 25.06 88 THR B C 1
ATOM 2556 O O . THR B 1 91 ? 42.053 64.819 68.360 1.00 25.32 88 THR B O 1
ATOM 2560 N N . LEU B 1 92 ? 44.049 64.772 69.372 1.00 25.08 89 LEU B N 1
ATOM 2561 C CA . LEU B 1 92 ? 44.218 63.351 69.092 1.00 24.61 89 LEU B CA 1
ATOM 2562 C C . LEU B 1 92 ? 43.354 62.509 70.008 1.00 25.24 89 LEU B C 1
ATOM 2563 O O . LEU B 1 92 ? 43.450 62.634 71.214 1.00 23.30 89 LEU B O 1
ATOM 2568 N N . ILE B 1 93 ? 42.540 61.617 69.433 1.00 25.81 90 ILE B N 1
ATOM 2569 C CA . ILE B 1 93 ? 41.762 60.703 70.282 1.00 25.90 90 ILE B CA 1
ATOM 2570 C C . ILE B 1 93 ? 41.856 59.268 69.793 1.00 26.00 90 ILE B C 1
ATOM 2571 O O . ILE B 1 93 ? 42.171 59.011 68.615 1.00 24.01 90 ILE B O 1
ATOM 2576 N N . GLU B 1 94 ? 41.560 58.332 70.680 1.00 25.78 91 GLU B N 1
ATOM 2577 C CA . GLU B 1 94 ? 41.565 56.907 70.282 1.00 28.87 91 GLU B CA 1
ATOM 2578 C C . GLU B 1 94 ? 40.117 56.378 70.044 1.00 28.65 91 GLU B C 1
ATOM 2579 O O . GLU B 1 94 ? 39.148 57.028 70.451 1.00 30.46 91 GLU B O 1
ATOM 2585 N N . PRO B 1 95 ? 39.967 55.187 69.445 1.00 28.48 92 PRO B N 1
ATOM 2586 C CA . PRO B 1 95 ? 38.616 54.680 69.094 1.00 28.92 92 PRO B CA 1
ATOM 2587 C C . PRO B 1 95 ? 37.618 54.506 70.241 1.00 28.43 92 PRO B C 1
ATOM 2588 O O . PRO B 1 95 ? 36.431 54.799 70.081 1.00 28.53 92 PRO B O 1
ATOM 2592 N N . ARG B 1 96 ? 38.079 54.086 71.404 1.00 29.91 93 ARG B N 1
ATOM 2593 C CA . ARG B 1 96 ? 37.166 53.942 72.543 1.00 30.34 93 ARG B CA 1
ATOM 2594 C C . ARG B 1 96 ? 36.4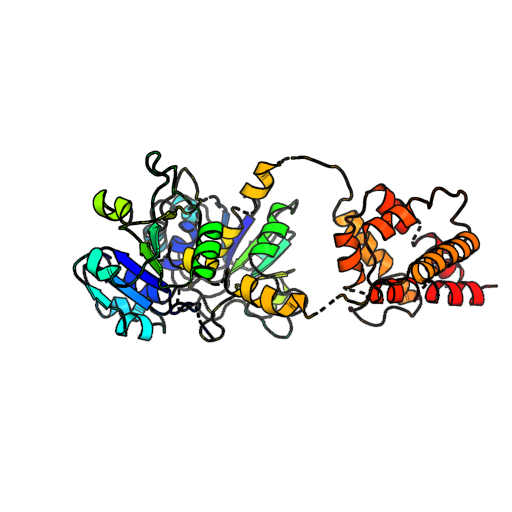97 55.266 72.941 1.00 30.32 93 ARG B C 1
ATOM 2595 O O . ARG B 1 96 ? 35.270 55.364 72.909 1.00 29.44 93 ARG B O 1
ATOM 2603 N N . GLU B 1 97 ? 37.311 56.247 73.351 1.00 29.88 94 GLU B N 1
ATOM 2604 C CA . GLU B 1 97 ? 36.838 57.619 73.650 1.00 29.30 94 GLU B CA 1
ATOM 2605 C C . GLU B 1 97 ? 36.064 58.203 72.467 1.00 28.26 94 GLU B C 1
ATOM 2606 O O . GLU B 1 97 ? 35.006 58.781 72.619 1.00 26.56 94 GLU B O 1
ATOM 2612 N N . CYS B 1 98 ? 36.578 58.014 71.269 1.00 28.05 95 CYS B N 1
ATOM 2613 C CA . CYS B 1 98 ? 35.830 58.470 70.108 1.00 28.93 95 CYS B CA 1
ATOM 2614 C C . CYS B 1 98 ? 34.389 57.889 70.027 1.00 28.02 95 CYS B C 1
ATOM 2615 O O . CYS B 1 98 ? 33.398 58.617 69.815 1.00 27.29 95 CYS B O 1
ATOM 2618 N N . ALA B 1 99 ? 34.280 56.575 70.221 1.00 26.78 96 ALA B N 1
ATOM 2619 C CA . ALA B 1 99 ? 32.994 55.900 70.180 1.00 25.34 96 ALA B CA 1
ATOM 2620 C C . ALA B 1 99 ? 32.051 56.438 71.258 1.00 24.70 96 ALA B C 1
ATOM 2621 O O . ALA B 1 99 ? 30.868 56.683 71.024 1.00 21.24 96 ALA B O 1
ATOM 2623 N N . GLU B 1 100 ? 32.598 56.633 72.450 1.00 25.51 97 GLU B N 1
ATOM 2624 C CA . GLU B 1 100 ? 31.829 57.208 73.510 1.00 27.74 97 GLU B CA 1
ATOM 2625 C C . GLU B 1 100 ? 31.361 58.646 73.206 1.00 28.41 97 GLU B C 1
ATOM 2626 O O . GLU B 1 100 ? 30.236 58.981 73.518 1.00 29.81 97 GLU B O 1
ATOM 2632 N N . LYS B 1 101 ? 32.206 59.470 72.590 1.00 28.68 98 LYS B N 1
ATOM 2633 C CA . LYS B 1 101 ? 31.853 60.838 72.186 1.00 29.43 98 LYS B CA 1
ATOM 2634 C C . LYS B 1 101 ? 30.694 60.765 71.213 1.00 29.21 98 LYS B C 1
ATOM 2635 O O . LYS B 1 101 ? 29.640 61.323 71.447 1.00 27.64 98 LYS B O 1
ATOM 2641 N N . VAL B 1 102 ? 30.914 60.015 70.135 1.00 29.45 99 VAL B N 1
ATOM 2642 C CA . VAL B 1 102 ? 29.993 59.909 69.014 1.00 30.40 99 VAL B CA 1
ATOM 2643 C C . VAL B 1 102 ? 28.573 59.437 69.367 1.00 29.98 99 VAL B C 1
ATOM 2644 O O . VAL B 1 102 ? 27.584 60.091 69.064 1.00 30.36 99 VAL B O 1
ATOM 2648 N N . VAL B 1 103 ? 28.480 58.307 70.034 1.00 30.08 100 VAL B N 1
ATOM 2649 C CA . VAL B 1 103 ? 27.207 57.763 70.474 1.00 29.81 100 VAL B CA 1
ATOM 2650 C C . VAL B 1 103 ? 26.436 58.765 71.333 1.00 29.98 100 VAL B C 1
ATOM 2651 O O . VAL B 1 103 ? 25.213 58.695 71.430 1.00 29.85 100 VAL B O 1
ATOM 2655 N N . ALA B 1 104 ? 27.148 59.709 71.938 1.00 29.28 101 ALA B N 1
ATOM 2656 C CA . ALA B 1 104 ? 26.504 60.669 72.822 1.00 29.14 101 ALA B CA 1
ATOM 2657 C C . ALA B 1 104 ? 26.096 61.933 72.047 1.00 28.60 101 ALA B C 1
ATOM 2658 O O . ALA B 1 104 ? 25.289 62.711 72.517 1.00 28.47 101 ALA B O 1
ATOM 2660 N N . TYR B 1 105 ? 26.651 62.100 70.848 1.00 28.04 102 TYR B N 1
ATOM 2661 C CA . TYR B 1 105 ? 26.465 63.313 70.051 1.00 27.59 102 TYR B CA 1
ATOM 2662 C C . TYR B 1 105 ? 25.058 63.449 69.469 1.00 27.42 102 TYR B C 1
ATOM 2663 O O . TYR B 1 105 ? 24.527 62.510 68.904 1.00 26.93 102 TYR B O 1
ATOM 2672 N N . LYS B 1 106 ? 24.472 64.631 69.608 1.00 27.68 103 LYS B N 1
ATOM 2673 C CA . LYS B 1 106 ? 23.222 64.959 68.933 1.00 28.91 103 LYS B CA 1
ATOM 2674 C C . LYS B 1 106 ? 23.566 65.658 67.619 1.00 28.67 103 LYS B C 1
ATOM 2675 O O . LYS B 1 106 ? 24.135 66.760 67.603 1.00 29.39 103 LYS B O 1
ATOM 2681 N N . GLY B 1 107 ? 23.233 65.028 66.511 1.00 28.52 104 GLY B N 1
ATOM 2682 C CA . GLY B 1 107 ? 23.560 65.617 65.226 1.00 27.35 104 GLY B CA 1
ATOM 2683 C C . GLY B 1 107 ? 24.338 64.690 64.350 1.00 26.95 104 GLY B C 1
ATOM 2684 O O . GLY B 1 107 ? 24.641 63.559 64.716 1.00 27.00 104 GLY B O 1
ATOM 2685 N N . LYS B 1 108 ? 24.650 65.178 63.166 1.00 26.69 105 LYS B N 1
ATOM 2686 C CA . LYS B 1 108 ? 25.333 64.402 62.172 1.00 26.50 105 LYS B CA 1
ATOM 2687 C C . LYS B 1 108 ? 26.849 64.421 62.372 1.00 25.54 105 LYS B C 1
ATOM 2688 O O . LYS B 1 108 ? 27.455 65.479 62.629 1.00 24.26 105 LYS B O 1
ATOM 2694 N N . ILE B 1 109 ? 27.437 63.237 62.261 1.00 24.61 106 ILE B N 1
ATOM 2695 C CA . ILE B 1 109 ? 28.868 62.987 62.465 1.00 25.09 106 ILE B CA 1
ATOM 2696 C C . ILE B 1 109 ? 29.409 62.310 61.204 1.00 25.13 106 ILE B C 1
ATOM 2697 O O . ILE B 1 109 ? 28.752 61.379 60.659 1.00 25.09 106 ILE B O 1
ATOM 2702 N N . ALA B 1 110 ? 30.567 62.773 60.730 1.00 24.31 107 ALA B N 1
ATOM 2703 C CA . ALA B 1 110 ? 31.307 62.091 59.647 1.00 23.63 107 ALA B CA 1
ATOM 2704 C C . ALA B 1 110 ? 32.613 61.545 60.272 1.00 24.41 107 ALA B C 1
ATOM 2705 O O . ALA B 1 110 ? 33.248 62.245 61.114 1.00 23.45 107 ALA B O 1
ATOM 2707 N N . ILE B 1 111 ? 32.953 60.282 59.965 1.00 23.60 108 ILE B N 1
ATOM 2708 C CA . ILE B 1 111 ? 34.266 59.739 60.320 1.00 24.65 108 ILE B CA 1
ATOM 2709 C C . ILE B 1 111 ? 34.993 59.492 59.016 1.00 25.53 108 ILE B C 1
ATOM 2710 O O . ILE B 1 111 ? 34.472 58.798 58.118 1.00 26.61 108 ILE B O 1
ATOM 2715 N N . VAL B 1 112 ? 36.162 60.132 58.895 1.00 25.68 109 VAL B N 1
ATOM 2716 C CA . VAL B 1 112 ? 36.883 60.240 57.632 1.00 25.74 109 VAL B CA 1
ATOM 2717 C C . VAL B 1 112 ? 38.221 59.456 57.641 1.00 25.53 109 VAL B C 1
ATOM 2718 O O . VAL B 1 112 ? 39.068 59.661 58.538 1.00 25.78 109 VAL B O 1
ATOM 2722 N N . PHE B 1 113 ? 38.353 58.529 56.685 1.00 23.78 110 PHE B N 1
ATOM 2723 C CA . PHE B 1 113 ? 39.518 57.648 56.521 1.00 23.93 110 PHE B CA 1
ATOM 2724 C C . PHE B 1 113 ? 40.219 58.107 55.276 1.00 26.25 110 PHE B C 1
ATOM 2725 O O . PHE B 1 113 ? 39.569 58.405 54.303 1.00 24.07 110 PHE B O 1
ATOM 2733 N N . GLY B 1 114 ? 41.543 58.163 55.298 1.00 28.27 111 GLY B N 1
ATOM 2734 C CA . GLY B 1 114 ? 42.283 58.692 54.156 1.00 29.51 111 GLY B CA 1
ATOM 2735 C C . GLY B 1 114 ? 42.650 57.671 53.112 1.00 30.60 111 GLY B C 1
ATOM 2736 O O . GLY B 1 114 ? 41.995 56.635 52.938 1.00 31.88 111 GLY B O 1
ATOM 2737 N N . ARG B 1 115 ? 43.713 57.981 52.394 1.00 31.34 112 ARG B N 1
ATOM 2738 C CA . ARG B 1 115 ? 44.144 57.177 51.256 1.00 30.34 112 ARG B CA 1
ATOM 2739 C C . ARG B 1 115 ? 44.932 55.987 51.779 1.00 31.27 112 ARG B C 1
ATOM 2740 O O . ARG B 1 115 ? 45.486 56.024 52.912 1.00 30.16 112 ARG B O 1
ATOM 2748 N N . GLU B 1 116 ? 44.955 54.941 50.967 1.00 31.80 113 GLU B N 1
ATOM 2749 C CA . GLU B 1 116 ? 45.527 53.635 51.344 1.00 34.41 113 GLU B CA 1
ATOM 2750 C C . GLU B 1 116 ? 46.931 53.664 51.930 1.00 35.05 113 GLU B C 1
ATOM 2751 O O . GLU B 1 116 ? 47.226 52.903 52.823 1.00 36.43 113 GLU B O 1
ATOM 2757 N N . ARG B 1 117 ? 47.809 54.538 51.473 1.00 35.75 114 ARG B N 1
ATOM 2758 C CA A ARG B 1 117 ? 49.121 54.611 52.126 0.50 35.92 114 ARG B CA 1
ATOM 2759 C CA B ARG B 1 117 ? 49.131 54.608 52.099 0.50 35.81 114 ARG B CA 1
ATOM 2760 C C . ARG B 1 117 ? 49.272 55.917 52.874 1.00 35.82 114 ARG B C 1
ATOM 2761 O O . ARG B 1 117 ? 49.607 55.929 54.054 1.00 36.14 114 ARG B O 1
ATOM 2776 N N . ILE B 1 118 ? 48.956 56.992 52.174 1.00 35.73 115 ILE B N 1
ATOM 2777 C CA . ILE B 1 118 ? 49.141 58.376 52.546 1.00 34.88 115 ILE B CA 1
ATOM 2778 C C . ILE B 1 118 ? 48.279 58.815 53.753 1.00 34.51 115 ILE B C 1
ATOM 2779 O O . ILE B 1 118 ? 48.752 59.575 54.611 1.00 34.93 115 ILE B O 1
ATOM 2784 N N . GLY B 1 119 ? 47.036 58.346 53.835 1.00 32.38 116 GLY B N 1
ATOM 2785 C CA . GLY B 1 119 ? 46.108 58.890 54.843 1.00 31.63 116 GLY B CA 1
ATOM 2786 C C . GLY B 1 119 ? 45.507 60.224 54.404 1.00 30.25 116 GLY B C 1
ATOM 2787 O O . GLY B 1 119 ? 45.116 60.389 53.274 1.00 29.88 116 GLY B O 1
ATOM 2788 N N . LEU B 1 120 ? 45.397 61.170 55.319 1.00 29.60 117 LEU B N 1
ATOM 2789 C CA . LEU B 1 120 ? 44.782 62.448 54.995 1.00 28.87 117 LEU B CA 1
ATOM 2790 C C . LEU B 1 120 ? 45.852 63.539 54.934 1.00 28.16 117 LEU B C 1
ATOM 2791 O O . LEU B 1 120 ? 46.776 63.538 55.754 1.00 28.24 117 LEU B O 1
ATOM 2796 N N . THR B 1 121 ? 45.734 64.477 53.995 1.00 28.00 118 THR B N 1
ATOM 2797 C CA . THR B 1 121 ? 46.695 65.609 53.936 1.00 27.76 118 THR B CA 1
ATOM 2798 C C . THR B 1 121 ? 46.525 66.506 55.184 1.00 27.97 118 THR B C 1
ATOM 2799 O O . THR B 1 121 ? 45.539 66.365 55.889 1.00 28.53 118 THR B O 1
ATOM 2803 N N . ASN B 1 122 ? 47.473 67.388 55.499 1.00 28.39 119 ASN B N 1
ATOM 2804 C CA . ASN B 1 122 ? 47.255 68.314 56.638 1.00 29.22 119 ASN B CA 1
ATOM 2805 C C . ASN B 1 122 ? 46.051 69.244 56.452 1.00 29.53 119 ASN B C 1
ATOM 2806 O O . ASN B 1 122 ? 45.349 69.560 57.414 1.00 30.00 119 ASN B O 1
ATOM 2811 N N . GLU B 1 123 ? 45.817 69.660 55.219 1.00 29.48 120 GLU B N 1
ATOM 2812 C CA . GLU B 1 123 ? 44.665 70.499 54.882 1.00 31.26 120 GLU B CA 1
ATOM 2813 C C . GLU B 1 123 ? 43.334 69.785 55.148 1.00 30.71 120 GLU B C 1
ATOM 2814 O O . GLU B 1 123 ? 42.363 70.401 55.602 1.00 31.14 120 GLU B O 1
ATOM 2820 N N . GLU B 1 124 ? 43.298 68.481 54.883 1.00 30.23 121 GLU B N 1
ATOM 2821 C CA . GLU B 1 124 ? 42.091 67.701 55.157 1.00 29.34 121 GLU B CA 1
ATOM 2822 C C . GLU B 1 124 ? 41.979 67.548 56.667 1.00 28.37 121 GLU B C 1
ATOM 2823 O O . GLU B 1 124 ? 40.897 67.679 57.233 1.00 29.04 121 GLU B O 1
ATOM 2829 N N . LEU B 1 125 ? 43.107 67.309 57.329 1.00 27.62 122 LEU B N 1
ATOM 2830 C CA . LEU B 1 125 ? 43.140 67.206 58.813 1.00 27.30 122 LEU B CA 1
ATOM 2831 C C . LEU B 1 125 ? 42.646 68.473 59.535 1.00 27.17 122 LEU B C 1
ATOM 2832 O O . LEU B 1 125 ? 42.000 68.374 60.590 1.00 28.16 122 LEU B O 1
ATOM 2837 N N . LEU B 1 126 ? 43.008 69.640 58.997 1.00 25.57 123 LEU B N 1
ATOM 2838 C CA . LEU B 1 126 ? 42.572 70.940 59.476 1.00 25.60 123 LEU B CA 1
ATOM 2839 C C . LEU B 1 126 ? 41.052 71.077 59.405 1.00 25.00 123 LEU B C 1
ATOM 2840 O O . LEU B 1 126 ? 40.459 71.872 60.100 1.00 23.99 123 LEU B O 1
ATOM 2845 N N . LYS B 1 127 ? 40.430 70.316 58.515 1.00 25.28 124 LYS B N 1
ATOM 2846 C CA . LYS B 1 127 ? 38.986 70.317 58.429 1.00 25.05 124 LYS B CA 1
ATOM 2847 C C . LYS B 1 127 ? 38.277 69.371 59.423 1.00 23.96 124 LYS B C 1
ATOM 2848 O O . LYS B 1 127 ? 37.058 69.313 59.405 1.00 24.35 124 LYS B O 1
ATOM 2854 N N . CYS B 1 128 ? 39.013 68.643 60.265 1.00 23.70 125 CYS B N 1
ATOM 2855 C CA . CYS B 1 128 ? 38.421 67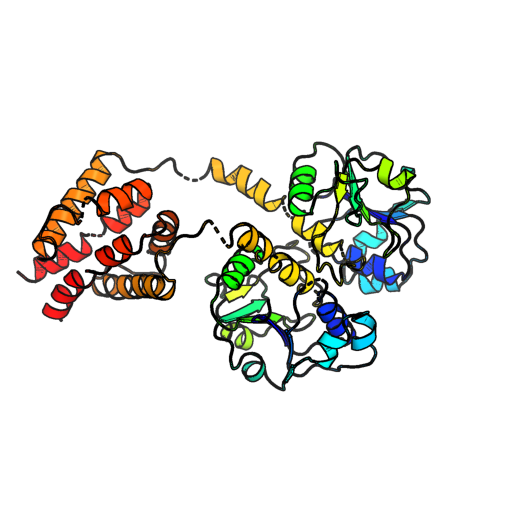.772 61.324 1.00 24.35 125 CYS B CA 1
ATOM 2856 C C . CYS B 1 128 ? 38.533 68.406 62.675 1.00 23.90 125 CYS B C 1
ATOM 2857 O O . CYS B 1 128 ? 39.590 68.947 62.988 1.00 24.17 125 CYS B O 1
ATOM 2860 N N . HIS B 1 129 ? 37.475 68.259 63.491 1.00 23.40 126 HIS B N 1
ATOM 2861 C CA . HIS B 1 129 ? 37.458 68.701 64.900 1.00 23.73 126 HIS B CA 1
ATOM 2862 C C . HIS B 1 129 ? 38.343 67.806 65.772 1.00 24.05 126 HIS B C 1
ATOM 2863 O O . HIS B 1 129 ? 39.045 68.307 66.659 1.00 24.56 126 HIS B O 1
ATOM 2870 N N . TYR B 1 130 ? 38.320 66.494 65.532 1.00 24.01 127 TYR B N 1
ATOM 2871 C CA . TYR B 1 130 ? 39.164 65.550 66.296 1.00 22.62 127 TYR B CA 1
ATOM 2872 C C . TYR B 1 130 ? 39.900 64.634 65.337 1.00 23.10 127 TYR B C 1
ATOM 2873 O O . TYR B 1 130 ? 39.501 64.479 64.154 1.00 21.12 127 TYR B O 1
ATOM 2882 N N . HIS B 1 131 ? 40.981 64.068 65.832 1.00 20.90 128 HIS B N 1
ATOM 2883 C CA . HIS B 1 131 ? 41.877 63.254 65.032 1.00 22.07 128 HIS B CA 1
ATOM 2884 C C . HIS B 1 131 ? 42.009 61.870 65.604 1.00 22.68 128 HIS B C 1
ATOM 2885 O O . HIS B 1 131 ? 42.538 61.681 66.713 1.00 21.04 128 HIS B O 1
ATOM 2892 N N . LEU B 1 132 ? 41.529 60.893 64.833 1.00 21.54 129 LEU B N 1
ATOM 2893 C CA . LEU B 1 132 ? 41.383 59.577 65.434 1.00 22.71 129 LEU B CA 1
ATOM 2894 C C . LEU B 1 132 ? 42.587 58.664 65.167 1.00 23.00 129 LEU B C 1
ATOM 2895 O O . LEU B 1 132 ? 42.882 58.283 64.041 1.00 18.64 129 LEU B O 1
ATOM 2900 N N . ASN B 1 133 ? 43.264 58.301 66.243 1.00 20.97 130 ASN B N 1
ATOM 2901 C CA . ASN B 1 133 ? 44.395 57.402 66.111 1.00 23.59 130 ASN B CA 1
ATOM 2902 C C . ASN B 1 133 ? 44.109 56.032 66.713 1.00 23.09 130 ASN B C 1
ATOM 2903 O O . ASN B 1 133 ? 43.713 55.930 67.877 1.00 24.47 130 ASN B O 1
ATOM 2908 N N . ILE B 1 134 ? 44.358 54.984 65.946 1.00 24.39 131 ILE B N 1
ATOM 2909 C CA . ILE B 1 134 ? 44.261 53.601 66.470 1.00 25.36 131 ILE B CA 1
ATOM 2910 C C . ILE B 1 134 ? 45.570 53.162 67.126 1.00 25.32 131 ILE B C 1
ATOM 2911 O O . ILE B 1 134 ? 46.585 53.052 66.455 1.00 25.85 131 ILE B O 1
ATOM 2916 N N . PRO B 1 135 ? 45.557 52.853 68.421 1.00 25.32 132 PRO B N 1
ATOM 2917 C CA . PRO B 1 135 ? 46.802 52.397 69.038 1.00 25.08 132 PRO B CA 1
ATOM 2918 C C . PRO B 1 135 ? 47.302 51.109 68.361 1.00 24.79 132 PRO B C 1
ATOM 2919 O O . PRO B 1 135 ? 46.515 50.169 68.201 1.00 24.79 132 PRO B O 1
ATOM 2923 N N . ALA B 1 136 ? 48.580 51.076 67.990 1.00 23.47 133 ALA B N 1
ATOM 2924 C CA . ALA B 1 136 ? 49.097 50.066 67.072 1.00 24.23 133 ALA B CA 1
ATOM 2925 C C . ALA B 1 136 ? 50.576 49.839 67.338 1.00 23.78 133 ALA B C 1
ATOM 2926 O O . ALA B 1 136 ? 51.189 50.621 68.000 1.00 23.92 133 ALA B O 1
ATOM 2928 N N . ASN B 1 137 ? 51.123 48.730 66.853 1.00 24.15 134 ASN B N 1
ATOM 2929 C CA . ASN B 1 137 ? 52.567 48.463 66.868 1.00 23.94 134 ASN B CA 1
ATOM 2930 C C . ASN B 1 137 ? 53.339 49.731 66.366 1.00 23.67 134 ASN B C 1
ATOM 2931 O O . ASN B 1 137 ? 53.135 50.161 65.224 1.00 21.95 134 ASN B O 1
ATOM 2936 N N . PRO B 1 138 ? 54.182 50.341 67.220 1.00 23.67 135 PRO B N 1
ATOM 2937 C CA . PRO B 1 138 ? 54.860 51.565 66.780 1.00 24.19 135 PRO B CA 1
ATOM 2938 C C . PRO B 1 138 ? 55.724 51.316 65.557 1.00 24.34 135 PRO B C 1
ATOM 2939 O O . PRO B 1 138 ? 56.031 52.245 64.829 1.00 24.48 135 PRO B O 1
ATOM 2943 N N . ASP B 1 139 ? 56.085 50.059 65.329 1.00 25.24 136 ASP B N 1
ATOM 2944 C CA . ASP B 1 139 ? 56.948 49.699 64.208 1.00 25.75 136 ASP B CA 1
ATOM 2945 C C . ASP B 1 139 ? 56.214 49.389 62.916 1.00 26.04 136 ASP B C 1
ATOM 2946 O O . ASP B 1 139 ? 56.847 49.185 61.884 1.00 26.43 136 ASP B O 1
ATOM 2951 N N . TYR B 1 140 ? 54.893 49.318 62.991 1.00 26.42 137 TYR B N 1
ATOM 2952 C CA . TYR B 1 140 ? 54.069 48.876 61.894 1.00 27.00 137 TYR B CA 1
ATOM 2953 C C . TYR B 1 140 ? 52.669 49.312 62.271 1.00 29.04 137 TYR B C 1
ATOM 2954 O O . TYR B 1 140 ? 51.862 48.512 62.768 1.00 29.28 137 TYR B O 1
ATOM 2963 N N . SER B 1 141 ? 52.374 50.592 62.077 1.00 30.41 138 SER B N 1
ATOM 2964 C CA . SER B 1 141 ? 51.153 51.163 62.645 1.00 32.91 138 SER B CA 1
ATOM 2965 C C . SER B 1 141 ? 50.070 51.562 61.648 1.00 33.49 138 SER B C 1
ATOM 2966 O O . SER B 1 141 ? 49.050 52.104 62.048 1.00 33.32 138 SER B O 1
ATOM 2969 N N . SER B 1 142 ? 50.285 51.303 60.362 1.00 34.36 139 SER B N 1
ATOM 2970 C CA . SER B 1 142 ? 49.240 51.528 59.354 1.00 35.37 139 SER B CA 1
ATOM 2971 C C . SER B 1 142 ? 48.411 50.275 59.074 1.00 35.11 139 SER B C 1
ATOM 2972 O O . SER B 1 142 ? 48.949 49.233 58.671 1.00 35.65 139 SER B O 1
ATOM 2975 N N . LEU B 1 143 ? 47.101 50.402 59.281 1.00 34.33 140 LEU B N 1
ATOM 2976 C CA . LEU B 1 143 ? 46.135 49.373 58.910 1.00 33.23 140 LEU B CA 1
ATOM 2977 C C . LEU B 1 143 ? 45.699 49.433 57.449 1.00 31.75 140 LEU B C 1
ATOM 2978 O O . LEU B 1 143 ? 45.661 50.510 56.832 1.00 31.40 140 LEU B O 1
ATOM 2983 N N . ASN B 1 144 ? 45.310 48.288 56.905 1.00 29.44 141 ASN B N 1
ATOM 2984 C CA . ASN B 1 144 ? 44.494 48.290 55.704 1.00 28.23 141 ASN B CA 1
ATOM 2985 C C . ASN B 1 144 ? 43.238 49.176 55.941 1.00 27.32 141 ASN B C 1
ATOM 2986 O O . ASN B 1 144 ? 42.711 49.203 57.067 1.00 25.36 141 ASN B O 1
ATOM 2991 N N . LEU B 1 145 ? 42.835 49.938 54.908 1.00 25.04 142 LEU B N 1
ATOM 2992 C CA . LEU B 1 145 ? 41.676 50.874 54.960 1.00 24.93 142 LEU B CA 1
ATOM 2993 C C . LEU B 1 145 ? 40.414 50.189 55.506 1.00 25.02 142 LEU B C 1
ATOM 2994 O O . LEU B 1 145 ? 39.758 50.710 56.380 1.00 26.07 142 LEU B O 1
ATOM 2999 N N . ALA B 1 146 ? 40.101 48.992 55.012 1.00 25.82 143 ALA B N 1
ATOM 3000 C CA . ALA B 1 146 ? 38.892 48.319 55.479 1.00 26.79 143 ALA B CA 1
ATOM 3001 C C . ALA B 1 146 ? 39.016 47.818 56.943 1.00 27.22 143 ALA B C 1
ATOM 3002 O O . ALA B 1 146 ? 38.023 47.794 57.663 1.00 26.75 143 ALA B O 1
ATOM 3012 N N . ALA B 1 148 ? 40.741 49.321 59.412 1.00 24.71 145 ALA B N 1
ATOM 3013 C CA . ALA B 1 148 ? 40.595 50.529 60.223 1.00 24.21 145 ALA B CA 1
ATOM 3014 C C . ALA B 1 148 ? 39.089 50.833 60.383 1.00 22.92 145 ALA B C 1
ATOM 3015 O O . ALA B 1 148 ? 38.618 51.095 61.478 1.00 21.31 145 ALA B O 1
ATOM 3017 N N . VAL B 1 149 ? 38.340 50.754 59.283 1.00 23.36 146 VAL B N 1
ATOM 3018 C CA . VAL B 1 149 ? 36.882 50.890 59.333 1.00 22.21 146 VAL B CA 1
ATOM 3019 C C . VAL B 1 149 ? 36.203 49.815 60.226 1.00 21.60 146 VAL B C 1
ATOM 3020 O O . VAL B 1 149 ? 35.232 50.132 60.931 1.00 18.90 146 VAL B O 1
ATOM 3024 N N . GLN B 1 150 ? 36.676 48.568 60.108 1.00 20.83 147 GLN B N 1
ATOM 3025 C CA . GLN B 1 150 ? 36.168 47.455 60.861 1.00 21.43 147 GLN B CA 1
ATOM 3026 C C . GLN B 1 150 ? 36.375 47.736 62.324 1.00 21.61 147 GLN B C 1
ATOM 3027 O O . GLN B 1 150 ? 35.445 47.560 63.132 1.00 21.31 147 GLN B O 1
ATOM 3033 N N . LEU B 1 151 ? 37.575 48.210 62.689 1.00 21.78 148 LEU B N 1
ATOM 3034 C CA . LEU B 1 151 ? 37.823 48.442 64.151 1.00 22.79 148 LEU B CA 1
ATOM 3035 C C . LEU B 1 151 ? 37.023 49.612 64.719 1.00 22.21 148 LEU B C 1
ATOM 3036 O O . LEU B 1 151 ? 36.485 49.557 65.814 1.00 22.00 148 LEU B O 1
ATOM 3041 N N . VAL B 1 152 ? 37.009 50.725 64.000 1.00 22.29 149 VAL B N 1
ATOM 3042 C CA . VAL B 1 152 ? 36.166 51.881 64.397 1.00 22.13 149 VAL B CA 1
ATOM 3043 C C . VAL B 1 152 ? 34.665 51.517 64.436 1.00 22.18 149 VAL B C 1
ATOM 3044 O O . VAL B 1 152 ? 33.976 51.847 65.414 1.00 20.17 149 VAL B O 1
ATOM 3048 N N . SER B 1 153 ? 34.159 50.811 63.389 1.00 20.48 150 SER B N 1
ATOM 3049 C CA . SER B 1 153 ? 32.750 50.340 63.381 1.00 19.96 150 SER B CA 1
ATOM 3050 C C . SER B 1 153 ? 32.449 49.463 64.607 1.00 20.68 150 SER B C 1
ATOM 3051 O O . SER B 1 153 ? 31.377 49.592 65.239 1.00 21.09 150 SER B O 1
ATOM 3054 N N . TYR B 1 154 ? 33.406 48.593 64.952 1.00 19.04 151 TYR B N 1
ATOM 3055 C CA . TYR B 1 154 ? 33.295 47.727 66.113 1.00 19.52 151 TYR B CA 1
ATOM 3056 C C . TYR B 1 154 ? 33.215 48.491 67.408 1.00 18.51 151 TYR B C 1
ATOM 3057 O O . TYR B 1 154 ? 32.364 48.154 68.207 1.00 21.44 151 TYR B O 1
ATOM 3066 N N . GLU B 1 155 ? 34.070 49.489 67.640 1.00 19.23 152 GLU B N 1
ATOM 3067 C CA . GLU B 1 155 ? 33.965 50.293 68.904 1.00 20.79 152 GLU B CA 1
ATOM 3068 C C . GLU B 1 155 ? 32.696 51.155 68.943 1.00 19.49 152 GLU B C 1
ATOM 3069 O O . GLU B 1 155 ? 32.124 51.384 70.005 1.00 19.18 152 GLU B O 1
ATOM 3075 N N . LEU B 1 156 ? 32.247 51.592 67.777 1.00 19.74 153 LEU B N 1
ATOM 3076 C CA . LEU B 1 156 ? 30.955 52.283 67.667 1.00 20.14 153 LEU B CA 1
ATOM 3077 C C . LEU B 1 156 ? 29.773 51.389 68.130 1.00 19.53 153 LEU B C 1
ATOM 3078 O O . LEU B 1 156 ? 28.866 51.829 68.800 1.00 18.77 153 LEU B O 1
ATOM 3083 N N . ARG B 1 157 ? 29.797 50.115 67.783 1.00 19.63 154 ARG B N 1
ATOM 3084 C CA . ARG B 1 157 ? 28.710 49.243 68.217 1.00 19.13 154 ARG B CA 1
ATOM 3085 C C . ARG B 1 157 ? 28.889 48.907 69.685 1.00 19.22 154 ARG B C 1
ATOM 3086 O O . ARG B 1 157 ? 27.924 49.001 70.422 1.00 19.33 154 ARG B O 1
ATOM 3102 N N . ALA B 1 159 ? 30.062 50.812 72.023 1.00 19.85 156 ALA B N 1
ATOM 3103 C CA . ALA B 1 159 ? 29.553 51.969 72.742 1.00 20.17 156 ALA B CA 1
ATOM 3104 C C . ALA B 1 159 ? 28.027 52.101 72.675 1.00 20.44 156 ALA B C 1
ATOM 3105 O O . ALA B 1 159 ? 27.391 52.407 73.684 1.00 21.18 156 ALA B O 1
ATOM 3107 N N . PHE B 1 160 ? 27.459 51.823 71.498 1.00 21.84 157 PHE B N 1
ATOM 3108 C CA . PHE B 1 160 ? 26.024 51.885 71.287 1.00 22.99 157 PHE B CA 1
ATOM 3109 C C . PHE B 1 160 ? 25.310 50.895 72.182 1.00 24.21 157 PHE B C 1
ATOM 3110 O O . PHE B 1 160 ? 24.342 51.263 72.827 1.00 24.82 157 PHE B O 1
ATOM 3118 N N . LEU B 1 161 ? 25.791 49.650 72.239 1.00 25.94 158 LEU B N 1
ATOM 3119 C CA . LEU B 1 161 ? 25.185 48.630 73.103 1.00 27.65 158 LEU B CA 1
ATOM 3120 C C . LEU B 1 161 ? 25.289 48.965 74.586 1.00 29.13 158 LEU B C 1
ATOM 3121 O O . LEU B 1 161 ? 24.312 48.808 75.328 1.00 29.01 158 LEU B O 1
ATOM 3126 N N . VAL B 1 162 ? 26.453 49.439 75.029 1.00 30.84 159 VAL B N 1
ATOM 3127 C CA . VAL B 1 162 ? 26.623 49.771 76.437 1.00 32.50 159 VAL B CA 1
ATOM 3128 C C . VAL B 1 162 ? 25.600 50.821 76.893 1.00 34.44 159 VAL B C 1
ATOM 3129 O O . VAL B 1 162 ? 25.058 50.743 78.008 1.00 34.18 159 VAL B O 1
ATOM 3133 N N . GLN B 1 163 ? 25.331 51.776 76.011 1.00 36.37 160 GLN B N 1
ATOM 3134 C CA . GLN B 1 163 ? 24.409 52.866 76.260 1.00 39.21 160 GLN B CA 1
ATOM 3135 C C . GLN B 1 163 ? 22.970 52.379 76.308 1.00 40.85 160 GLN B C 1
ATOM 3136 O O . GLN B 1 163 ? 22.154 52.894 77.084 1.00 41.10 160 GLN B O 1
ATOM 3142 N N . ASN B 1 164 ? 22.661 51.387 75.474 1.00 42.75 161 ASN B N 1
ATOM 3143 C CA . ASN B 1 164 ? 21.310 50.843 75.427 1.00 44.51 161 ASN B CA 1
ATOM 3144 C C . ASN B 1 164 ? 20.979 49.944 76.598 1.00 45.57 161 ASN B C 1
ATOM 3145 O O . ASN B 1 164 ? 19.804 49.759 76.917 1.00 46.05 161 ASN B O 1
ATOM 3150 N N . ASN B 1 165 ? 22.016 49.402 77.236 1.00 46.99 162 ASN B N 1
ATOM 3151 C CA . ASN B 1 165 ? 21.874 48.624 78.469 1.00 48.37 162 ASN B CA 1
ATOM 3152 C C . ASN B 1 165 ? 21.343 49.454 79.629 1.00 48.92 162 ASN B C 1
ATOM 3153 O O . ASN B 1 165 ? 21.045 48.912 80.697 1.00 49.14 162 ASN B O 1
ATOM 3158 N N . LYS B 1 166 ? 21.225 50.763 79.412 1.00 49.77 163 LYS B N 1
ATOM 3159 C CA . LYS B 1 166 ? 20.702 51.689 80.427 1.00 50.63 163 LYS B CA 1
ATOM 3160 C C . LYS B 1 166 ? 19.635 52.669 79.900 1.00 51.09 163 LYS B C 1
ATOM 3161 O O . LYS B 1 166 ? 18.662 52.970 80.614 1.00 51.34 163 LYS B O 1
ATOM 3167 N N . LYS B 1 167 ? 19.831 53.148 78.662 1.00 51.56 164 LYS B N 1
ATOM 3168 C CA . LYS B 1 167 ? 18.930 54.101 77.965 1.00 51.79 164 LYS B CA 1
ATOM 3169 C C . LYS B 1 167 ? 18.657 55.386 78.759 1.00 51.90 164 LYS B C 1
ATOM 3170 O O . LYS B 1 167 ? 17.664 55.491 79.491 1.00 51.90 164 LYS B O 1
ATOM 3176 N N . ILE B 1 173 ? 18.329 53.184 83.938 1.00 19.08 170 ILE B N 1
ATOM 3177 C CA . ILE B 1 173 ? 19.103 54.358 84.338 1.00 19.18 170 ILE B CA 1
ATOM 3178 C C . ILE B 1 173 ? 18.774 55.566 83.460 1.00 19.23 170 ILE B C 1
ATOM 3179 O O . ILE B 1 173 ? 18.478 55.408 82.275 1.00 19.29 170 ILE B O 1
ATOM 3181 N N . GLU B 1 174 ? 18.838 56.763 84.051 1.00 19.23 171 GLU B N 1
ATOM 3182 C CA . GLU B 1 174 ? 18.432 58.017 83.401 1.00 19.22 171 GLU B CA 1
ATOM 3183 C C . GLU B 1 174 ? 18.495 59.166 84.400 1.00 19.33 171 GLU B C 1
ATOM 3184 O O . GLU B 1 174 ? 17.965 59.054 85.505 1.00 19.30 171 GLU B O 1
ATOM 3190 N N . LYS B 1 175 ? 19.135 60.268 84.008 1.00 19.51 172 LYS B N 1
ATOM 3191 C CA . LYS B 1 175 ? 19.279 61.433 84.882 1.00 19.67 172 LYS B CA 1
ATOM 3192 C C . LYS B 1 175 ? 19.482 62.737 84.111 1.00 19.79 172 LYS B C 1
ATOM 3193 O O . LYS B 1 175 ? 20.516 62.933 83.463 1.00 19.81 172 LYS B O 1
ATOM 3195 N N . ASN B 1 176 ? 18.493 63.628 84.191 1.00 19.84 173 ASN B N 1
ATOM 3196 C CA . ASN B 1 176 ? 18.631 64.979 83.655 1.00 19.84 173 ASN B CA 1
ATOM 3197 C C . ASN B 1 176 ? 19.688 65.734 84.454 1.00 19.97 173 ASN B C 1
ATOM 3198 O O . ASN B 1 176 ? 19.683 65.703 85.687 1.00 20.20 173 ASN B O 1
ATOM 3200 N N . TYR B 1 177 ? 20.609 66.379 83.739 1.00 19.85 174 TYR B N 1
ATOM 3201 C CA . TYR B 1 177 ? 21.656 67.197 84.340 1.00 19.60 174 TYR B CA 1
ATOM 3202 C C . TYR B 1 177 ? 21.978 68.383 83.423 1.00 19.49 174 TYR B C 1
ATOM 3203 O O . TYR B 1 177 ? 21.067 69.082 82.975 1.00 19.62 174 TYR B O 1
ATOM 3205 N N . PRO B 1 178 ? 23.263 68.597 83.139 1.00 19.09 175 PRO B N 1
ATOM 3206 C CA . PRO B 1 178 ? 23.718 69.697 82.289 1.00 18.62 175 PRO B CA 1
ATOM 3207 C C . PRO B 1 178 ? 23.971 69.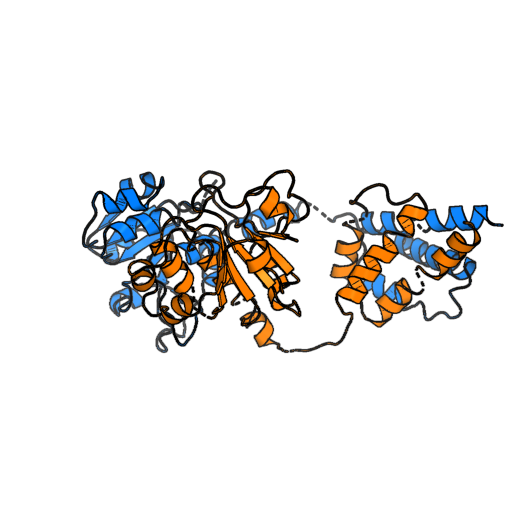241 80.847 1.00 18.25 175 PRO B C 1
ATOM 3208 O O . PRO B 1 178 ? 24.590 68.196 80.618 1.00 18.07 175 PRO B O 1
ATOM 3210 N N . THR B 1 179 ? 23.483 70.019 79.879 1.00 18.01 176 THR B N 1
ATOM 3211 C CA . THR B 1 179 ? 23.719 69.730 78.458 1.00 17.63 176 THR B CA 1
ATOM 3212 C C . THR B 1 179 ? 25.117 70.205 78.069 1.00 17.76 176 THR B C 1
ATOM 3213 O O . THR B 1 179 ? 25.680 71.081 78.731 1.00 17.42 176 THR B O 1
ATOM 3217 N N . THR B 1 180 ? 25.675 69.632 77.003 1.00 17.84 177 THR B N 1
ATOM 3218 C CA . THR B 1 180 ? 27.094 69.845 76.663 1.00 18.23 177 THR B CA 1
ATOM 3219 C C . THR B 1 180 ? 27.452 71.245 76.143 1.00 18.36 177 THR B C 1
ATOM 3220 O O . THR B 1 180 ? 28.609 71.682 76.275 1.00 19.13 177 THR B O 1
ATOM 3224 N N . ASP B 1 181 ? 26.470 71.946 75.576 1.00 18.36 178 ASP B N 1
ATOM 3225 C CA . ASP B 1 181 ? 26.678 73.319 75.107 1.00 18.50 178 ASP B CA 1
ATOM 3226 C C . ASP B 1 181 ? 26.685 74.309 76.260 1.00 18.66 178 ASP B C 1
ATOM 3227 O O . ASP B 1 181 ? 27.509 75.250 76.278 1.00 18.14 178 ASP B O 1
ATOM 3232 N N . GLN B 1 182 ? 25.754 74.089 77.202 1.00 19.39 179 GLN B N 1
ATOM 3233 C CA . GLN B 1 182 ? 25.766 74.751 78.507 1.00 20.14 179 GLN B CA 1
ATOM 3234 C C . GLN B 1 182 ? 27.118 74.656 79.212 1.00 20.53 179 GLN B C 1
ATOM 3235 O O . GLN B 1 182 ? 27.499 75.577 79.948 1.00 20.91 179 GLN B O 1
ATOM 3241 N N . LEU B 1 183 ? 27.815 73.529 79.019 1.00 20.92 180 LEU B N 1
ATOM 3242 C CA . LEU B 1 183 ? 29.045 73.215 79.781 1.00 20.87 180 LEU B CA 1
ATOM 3243 C C . LEU B 1 183 ? 30.280 73.757 79.071 1.00 21.60 180 LEU B C 1
ATOM 3244 O O . LEU B 1 183 ? 31.178 74.301 79.707 1.00 21.24 180 LEU B O 1
ATOM 3249 N N . ALA B 1 184 ? 30.303 73.603 77.750 1.00 22.24 181 ALA B N 1
ATOM 3250 C CA . ALA B 1 184 ? 31.358 74.141 76.889 1.00 23.64 181 ALA B CA 1
ATOM 3251 C C . ALA B 1 184 ? 31.335 75.670 76.858 1.00 24.39 181 ALA B C 1
ATOM 3252 O O . ALA B 1 184 ? 32.395 76.313 76.776 1.00 25.24 181 ALA B O 1
ATOM 3254 N N . TYR B 1 185 ? 30.123 76.238 76.893 1.00 24.58 182 TYR B N 1
ATOM 3255 C CA . TYR B 1 185 ? 29.926 77.664 77.172 1.00 24.20 182 TYR B CA 1
ATOM 3256 C C . TYR B 1 185 ? 30.485 78.046 78.555 1.00 23.75 182 TYR B C 1
ATOM 3257 O O . TYR B 1 185 ? 31.123 79.091 78.681 1.00 23.51 182 TYR B O 1
ATOM 3266 N N . PHE B 1 186 ? 30.238 77.221 79.581 1.00 22.94 183 PHE B N 1
ATOM 3267 C CA . PHE B 1 186 ? 30.764 77.501 80.918 1.00 22.90 183 PHE B CA 1
ATOM 3268 C C . PHE B 1 186 ? 32.289 77.600 80.900 1.00 22.26 183 PHE B C 1
ATOM 3269 O O . PHE B 1 186 ? 32.864 78.526 81.472 1.00 22.64 183 PHE B O 1
ATOM 3277 N N . PHE B 1 187 ? 32.924 76.633 80.251 1.00 22.12 184 PHE B N 1
ATOM 3278 C CA . PHE B 1 187 ? 34.337 76.716 79.874 1.00 21.91 184 PHE B CA 1
ATOM 3279 C C . PHE B 1 187 ? 34.733 78.008 79.134 1.00 21.28 184 PHE B C 1
ATOM 3280 O O . PHE B 1 187 ? 35.535 78.786 79.664 1.00 20.42 184 PHE B O 1
ATOM 3288 N N . ASP B 1 188 ? 34.198 78.243 77.931 1.00 21.32 185 ASP B N 1
ATOM 3289 C CA . ASP B 1 188 ? 34.521 79.484 77.205 1.00 21.10 185 ASP B CA 1
ATOM 3290 C C . ASP B 1 188 ? 34.339 80.728 78.078 1.00 20.76 185 ASP B C 1
ATOM 3291 O O . ASP B 1 188 ? 35.232 81.574 78.141 1.00 19.84 185 ASP B O 1
ATOM 3296 N N . TYR B 1 189 ? 33.197 80.806 78.768 1.00 21.49 186 TYR B N 1
ATOM 3297 C CA . TYR B 1 189 ? 32.909 81.876 79.734 1.00 21.94 186 TYR B CA 1
ATOM 3298 C C . TYR B 1 189 ? 34.019 82.013 80.775 1.00 22.03 186 TYR B C 1
ATOM 3299 O O . TYR B 1 189 ? 34.588 83.103 80.917 1.00 22.53 186 TYR B O 1
ATOM 3308 N N . THR B 1 190 ? 34.321 80.910 81.475 1.00 22.11 187 THR B N 1
ATOM 3309 C CA . THR B 1 190 ? 35.492 80.792 82.349 1.00 21.41 187 THR B CA 1
ATOM 3310 C C . THR B 1 190 ? 36.799 81.245 81.656 1.00 21.15 187 THR B C 1
ATOM 3311 O O . THR B 1 190 ? 37.507 82.098 82.194 1.00 21.86 187 THR B O 1
ATOM 3315 N N . GLU B 1 191 ? 37.098 80.712 80.471 1.00 20.71 188 GLU B N 1
ATOM 3316 C CA . GLU B 1 191 ? 38.286 81.153 79.696 1.00 19.83 188 GLU B CA 1
ATOM 3317 C C . GLU B 1 191 ? 38.362 82.665 79.411 1.00 18.23 188 GLU B C 1
ATOM 3318 O O . GLU B 1 191 ? 39.417 83.265 79.608 1.00 19.06 188 GLU B O 1
ATOM 3324 N N . ARG B 1 192 ? 37.271 83.263 78.945 1.00 17.33 189 ARG B N 1
ATOM 3325 C CA A ARG B 1 192 ? 37.245 84.703 78.600 0.50 16.42 189 ARG B CA 1
ATOM 3326 C CA B ARG B 1 192 ? 37.273 84.690 78.635 0.50 16.52 189 ARG B CA 1
ATOM 3327 C C . ARG B 1 192 ? 37.630 85.511 79.872 1.00 16.36 189 ARG B C 1
ATOM 3328 O O . ARG B 1 192 ? 38.613 86.252 79.901 1.00 15.65 189 ARG B O 1
ATOM 3343 N N . ILE B 1 193 ? 36.805 85.364 80.901 1.00 14.86 190 ILE B N 1
ATOM 3344 C CA . ILE B 1 193 ? 36.981 86.064 82.186 1.00 15.72 190 ILE B CA 1
ATOM 3345 C C . ILE B 1 193 ? 38.433 86.013 82.749 1.00 15.38 190 ILE B C 1
ATOM 3346 O O . ILE B 1 193 ? 39.084 87.050 82.895 1.00 15.26 190 ILE B O 1
ATOM 3351 N N . TYR B 1 194 ? 38.923 84.807 83.048 1.00 15.22 191 TYR B N 1
ATOM 3352 C CA . TYR B 1 194 ? 40.239 84.621 83.668 1.00 15.41 191 TYR B CA 1
ATOM 3353 C C . TYR B 1 194 ? 41.450 84.978 82.819 1.00 16.52 191 TYR B C 1
ATOM 3354 O O . TYR B 1 194 ? 42.475 85.409 83.367 1.00 17.54 191 TYR B O 1
ATOM 3363 N N . GLN B 1 195 ? 41.316 84.825 81.500 1.00 15.97 192 GLN B N 1
ATOM 3364 C CA . GLN B 1 195 ? 42.195 85.472 80.552 1.00 16.70 192 GLN B CA 1
ATOM 3365 C C . GLN B 1 195 ? 42.192 86.993 80.758 1.00 16.45 192 GLN B C 1
ATOM 3366 O O . GLN B 1 195 ? 43.258 87.604 80.846 1.00 16.20 192 GLN B O 1
ATOM 3372 N N . SER B 1 196 ? 40.998 87.584 80.838 1.00 16.72 193 SER B N 1
ATOM 3373 C CA . SER B 1 196 ? 40.834 89.026 81.113 1.00 17.34 193 SER B CA 1
ATOM 3374 C C . SER B 1 196 ? 41.519 89.469 82.405 1.00 17.16 193 SER B C 1
ATOM 3375 O O . SER B 1 196 ? 42.057 90.578 82.480 1.00 16.71 193 SER B O 1
ATOM 3378 N N . LEU B 1 197 ? 41.471 88.607 83.420 1.00 16.75 194 LEU B N 1
ATOM 3379 C CA . LEU B 1 197 ? 42.036 88.923 84.738 1.00 16.63 194 LEU B CA 1
ATOM 3380 C C . LEU B 1 197 ? 43.558 88.821 84.842 1.00 16.53 194 LEU B C 1
ATOM 3381 O O . LEU B 1 197 ? 44.125 89.174 85.880 1.00 16.57 194 LEU B O 1
ATOM 3386 N N . GLY B 1 198 ? 44.206 88.362 83.770 1.00 15.97 195 GLY B N 1
ATOM 3387 C CA . GLY B 1 198 ? 45.651 88.199 83.740 1.00 15.67 195 GLY B CA 1
ATOM 3388 C C . GLY B 1 198 ? 46.105 86.845 84.246 1.00 16.11 195 GLY B C 1
ATOM 3389 O O . GLY B 1 198 ? 47.310 86.596 84.346 1.00 16.60 195 GLY B O 1
ATOM 3390 N N . PHE B 1 199 ? 45.151 85.958 84.540 1.00 15.58 196 PHE B N 1
ATOM 3391 C CA . PHE B 1 199 ? 45.451 84.690 85.203 1.00 15.75 196 PHE B CA 1
ATOM 3392 C C . PHE B 1 199 ? 45.799 83.555 84.258 1.00 15.45 196 PHE B C 1
ATOM 3393 O O . PHE B 1 199 ? 46.792 82.875 84.485 1.00 16.11 196 PHE B O 1
ATOM 3401 N N . ILE B 1 200 ? 44.985 83.328 83.229 1.00 15.51 197 ILE B N 1
ATOM 3402 C CA . ILE B 1 200 ? 45.264 82.280 82.250 1.00 15.38 197 ILE B CA 1
ATOM 3403 C C . ILE B 1 200 ? 46.343 82.750 81.294 1.00 15.29 197 ILE B C 1
ATOM 3404 O O . ILE B 1 200 ? 46.241 83.822 80.716 1.00 15.77 197 ILE B O 1
ATOM 3409 N N . GLN B 1 201 ? 47.373 81.935 81.129 1.00 14.92 198 GLN B N 1
ATOM 3410 C CA . GLN B 1 201 ? 48.513 82.285 80.308 1.00 14.83 198 GLN B CA 1
ATOM 3411 C C . GLN B 1 201 ? 48.883 81.196 79.309 1.00 14.58 198 GLN B C 1
ATOM 3412 O O . GLN B 1 201 ? 49.762 81.393 78.472 1.00 13.74 198 GLN B O 1
ATOM 3418 N N . ASN B 1 202 ? 48.212 80.048 79.425 1.00 14.45 199 ASN B N 1
ATOM 3419 C CA . ASN B 1 202 ? 48.234 78.992 78.420 1.00 15.20 199 ASN B CA 1
ATOM 3420 C C . ASN B 1 202 ? 47.060 78.043 78.624 1.00 15.53 199 ASN B C 1
ATOM 3421 O O . ASN B 1 202 ? 46.240 78.245 79.529 1.00 14.96 199 ASN B O 1
ATOM 3426 N N . GLN B 1 203 ? 47.005 77.002 77.788 1.00 16.15 200 GLN B N 1
ATOM 3427 C CA . GLN B 1 203 ? 45.924 76.011 77.786 1.00 16.90 200 GLN B CA 1
ATOM 3428 C C . GLN B 1 203 ? 45.835 75.150 79.075 1.00 17.74 200 GLN B C 1
ATOM 3429 O O . GLN B 1 203 ? 44.762 74.629 79.406 1.00 17.29 200 GLN B O 1
ATOM 3435 N N . GLY B 1 204 ? 46.959 75.020 79.786 1.00 18.38 201 GLY B N 1
ATOM 3436 C CA . GLY B 1 204 ? 47.075 74.185 80.994 1.00 19.23 201 GLY B CA 1
ATOM 3437 C C . GLY B 1 204 ? 45.986 74.406 82.032 1.00 20.24 201 GLY B C 1
ATOM 3438 O O . GLY B 1 204 ? 45.410 73.449 82.540 1.00 20.37 201 GLY B O 1
ATOM 3439 N N . VAL B 1 205 ? 45.684 75.665 82.333 1.00 20.41 202 VAL B N 1
ATOM 3440 C CA . VAL B 1 205 ? 44.622 75.972 83.295 1.00 20.89 202 VAL B CA 1
ATOM 3441 C C . VAL B 1 205 ? 43.299 75.392 82.800 1.00 20.97 202 VAL B C 1
ATOM 3442 O O . VAL B 1 205 ? 42.631 74.659 83.520 1.00 20.82 202 VAL B O 1
ATOM 3454 N N . ARG B 1 207 ? 42.795 73.040 80.855 1.00 20.36 204 ARG B N 1
ATOM 3455 C CA . ARG B 1 207 ? 42.841 71.573 80.789 1.00 19.85 204 ARG B CA 1
ATOM 3456 C C . ARG B 1 207 ? 42.495 70.951 82.139 1.00 18.88 204 ARG B C 1
ATOM 3457 O O . ARG B 1 207 ? 41.635 70.061 82.214 1.00 17.67 204 ARG B O 1
ATOM 3465 N N . LYS B 1 208 ? 43.141 71.445 83.202 1.00 18.11 205 LYS B N 1
ATOM 3466 C CA . LYS B 1 208 ? 42.862 70.977 84.553 1.00 17.34 205 LYS B CA 1
ATOM 3467 C C . LYS B 1 208 ? 41.426 71.292 84.943 1.00 16.58 205 LYS B C 1
ATOM 3468 O O . LYS B 1 208 ? 40.772 70.511 85.637 1.00 16.00 205 LYS B O 1
ATOM 3474 N N . LEU B 1 209 ? 40.932 72.436 84.476 1.00 15.59 206 LEU B N 1
ATOM 3475 C CA . LEU B 1 209 ? 39.608 72.908 84.899 1.00 14.23 206 LEU B CA 1
ATOM 3476 C C . LEU B 1 209 ? 38.507 71.977 84.386 1.00 12.80 206 LEU B C 1
ATOM 3477 O O . LEU B 1 209 ? 37.549 71.639 85.106 1.00 11.99 206 LEU B O 1
ATOM 3482 N N . LYS B 1 210 ? 38.663 71.537 83.152 1.00 10.84 207 LYS B N 1
ATOM 3483 C CA . LYS B 1 210 ? 37.724 70.594 82.580 1.00 9.86 207 LYS B CA 1
ATOM 3484 C C . LYS B 1 210 ? 37.859 69.177 83.145 1.00 10.98 207 LYS B C 1
ATOM 3485 O O . LYS B 1 210 ? 36.865 68.467 83.281 1.00 10.96 207 LYS B O 1
ATOM 3491 N N . ARG B 1 211 ? 39.088 68.769 83.454 1.00 11.71 208 ARG B N 1
ATOM 3492 C CA . ARG B 1 211 ? 39.327 67.451 83.990 1.00 12.54 208 ARG B CA 1
ATOM 3493 C C . ARG B 1 211 ? 38.684 67.401 85.384 1.00 12.39 208 ARG B C 1
ATOM 3494 O O . ARG B 1 211 ? 38.052 66.410 85.737 1.00 12.33 208 ARG B O 1
ATOM 3502 N N . LEU B 1 212 ? 38.809 68.485 86.146 1.00 13.16 209 LEU B N 1
ATOM 3503 C CA . LEU B 1 212 ? 38.156 68.551 87.466 1.00 13.27 209 LEU B CA 1
ATOM 3504 C C . LEU B 1 212 ? 36.625 68.490 87.356 1.00 14.42 209 LEU B C 1
ATOM 3505 O O . LEU B 1 212 ? 35.988 67.692 88.062 1.00 14.18 209 LEU B O 1
ATOM 3510 N N . TYR B 1 213 ? 36.057 69.353 86.503 1.00 14.55 210 TYR B N 1
ATOM 3511 C CA . TYR B 1 213 ? 34.590 69.567 86.415 1.00 15.45 210 TYR B CA 1
ATOM 3512 C C . TYR B 1 213 ? 33.820 68.401 85.811 1.00 15.80 210 TYR B C 1
ATOM 3513 O O . TYR B 1 213 ? 32.651 68.188 86.163 1.00 16.25 210 TYR B O 1
ATOM 3522 N N . TYR B 1 214 ? 34.471 67.660 84.909 1.00 15.90 211 TYR B N 1
ATOM 3523 C CA . TYR B 1 214 ? 33.977 66.350 84.487 1.00 15.84 211 TYR B CA 1
ATOM 3524 C C . TYR B 1 214 ? 33.887 65.386 85.648 1.00 16.11 211 TYR B C 1
ATOM 3525 O O . TYR B 1 214 ? 32.860 64.714 85.803 1.00 16.07 211 TYR B O 1
ATOM 3534 N N . ARG B 1 215 ? 34.959 65.317 86.452 1.00 15.27 212 ARG B N 1
ATOM 3535 C CA . ARG B 1 215 ? 35.071 64.303 87.490 1.00 15.30 212 ARG B CA 1
ATOM 3536 C C . ARG B 1 215 ? 33.917 64.484 88.462 1.00 15.03 212 ARG B C 1
ATOM 3537 O O . ARG B 1 215 ? 33.210 63.523 88.790 1.00 14.84 212 ARG B O 1
ATOM 3545 N N . ALA B 1 216 ? 33.726 65.737 88.875 1.00 14.83 213 ALA B N 1
ATOM 3546 C CA . ALA B 1 216 ? 32.594 66.172 89.695 1.00 14.95 213 ALA B CA 1
ATOM 3547 C C . ALA B 1 216 ? 31.219 65.904 89.067 1.00 14.77 213 ALA B C 1
ATOM 3548 O O . ALA B 1 216 ? 30.236 65.754 89.788 1.00 14.74 213 ALA B O 1
ATOM 3550 N N . LYS B 1 217 ? 31.166 65.864 87.735 1.00 15.26 214 LYS B N 1
ATOM 3551 C CA . LYS B 1 217 ? 29.918 65.670 86.988 1.00 15.53 214 LYS B CA 1
ATOM 3552 C C . LYS B 1 217 ? 28.880 66.687 87.449 1.00 15.63 214 LYS B C 1
ATOM 3553 O O . LYS B 1 217 ? 27.915 66.346 88.133 1.00 15.29 214 LYS B O 1
ATOM 3559 N N . LEU B 1 218 ? 29.107 67.942 87.071 1.00 16.18 215 LEU B N 1
ATOM 3560 C CA . LEU B 1 218 ? 28.300 69.073 87.538 1.00 16.64 215 LEU B CA 1
ATOM 3561 C C . LEU B 1 218 ? 26.800 68.877 87.363 1.00 17.17 215 LEU B C 1
ATOM 3562 O O . LEU B 1 218 ? 26.332 68.522 86.275 1.00 17.09 215 LEU B O 1
ATOM 3567 N N . GLU B 1 219 ? 26.054 69.101 88.442 1.00 17.81 216 GLU B N 1
ATOM 3568 C CA A GLU B 1 219 ? 24.599 69.132 88.350 0.50 18.17 216 GLU B CA 1
ATOM 3569 C CA B GLU B 1 219 ? 24.596 69.146 88.375 0.50 18.16 216 GLU B CA 1
ATOM 3570 C C . GLU B 1 219 ? 24.180 70.436 87.673 1.00 18.47 216 GLU B C 1
ATOM 3571 O O . GLU B 1 219 ? 24.910 71.432 87.707 1.00 18.58 216 GLU B O 1
ATOM 3582 N N . LYS B 1 220 ? 23.017 70.418 87.034 1.00 19.21 217 LYS B N 1
ATOM 3583 C CA . LYS B 1 220 ? 22.475 71.618 86.406 1.00 20.15 217 LYS B CA 1
ATOM 3584 C C . LYS B 1 220 ? 22.498 72.806 87.385 1.00 20.28 217 LYS B C 1
ATOM 3585 O O . LYS B 1 220 ? 22.925 73.902 87.028 1.00 20.38 217 LYS B O 1
ATOM 3591 N N . ASN B 1 221 ? 22.073 72.560 88.625 1.00 20.81 218 ASN B N 1
ATOM 3592 C CA . ASN B 1 221 ? 22.089 73.559 89.698 1.00 21.16 218 ASN B CA 1
ATOM 3593 C C . ASN B 1 221 ? 23.466 74.144 89.950 1.00 20.88 218 ASN B C 1
ATOM 3594 O O . ASN B 1 221 ? 23.610 75.349 90.164 1.00 21.10 218 ASN B O 1
ATOM 3599 N N . GLU B 1 222 ? 24.471 73.278 89.918 1.00 20.43 219 GLU B N 1
ATOM 3600 C CA . GLU B 1 222 ? 25.845 73.680 90.153 1.00 20.22 219 GLU B CA 1
ATOM 3601 C C . GLU B 1 222 ? 26.336 74.546 89.007 1.00 20.02 219 GLU B C 1
ATOM 3602 O O . GLU B 1 222 ? 26.919 75.611 89.237 1.00 19.76 219 GLU B O 1
ATOM 3608 N N . LEU B 1 223 ? 26.053 74.122 87.774 1.00 19.67 220 LEU B N 1
ATOM 3609 C CA . LEU B 1 223 ? 26.424 74.926 86.614 1.00 19.36 220 LEU B CA 1
ATOM 3610 C C . LEU B 1 223 ? 25.830 76.329 86.739 1.00 19.16 220 LEU B C 1
ATOM 3611 O O . LEU B 1 223 ? 26.544 77.307 86.578 1.00 19.06 220 LEU B O 1
ATOM 3616 N N . ASN B 1 224 ? 24.545 76.416 87.082 1.00 19.28 221 ASN B N 1
ATOM 3617 C CA . ASN B 1 224 ? 23.899 77.698 87.390 1.00 19.44 221 ASN B CA 1
ATOM 3618 C C . ASN B 1 224 ? 24.734 78.600 88.293 1.00 19.37 221 ASN B C 1
ATOM 3619 O O . ASN B 1 224 ? 25.031 79.742 87.936 1.00 18.85 221 ASN B O 1
ATOM 3624 N N . ILE B 1 225 ? 25.117 78.084 89.463 1.00 20.07 222 ILE B N 1
ATOM 3625 C CA . ILE B 1 225 ? 25.846 78.903 90.423 1.00 20.35 222 ILE B CA 1
ATOM 3626 C C . ILE B 1 225 ? 27.219 79.362 89.909 1.00 20.37 222 ILE B C 1
ATOM 3627 O O . ILE B 1 225 ? 27.504 80.561 89.919 1.00 20.50 222 ILE B O 1
ATOM 3632 N N . LEU B 1 226 ? 28.049 78.429 89.448 1.00 20.34 223 LEU B N 1
ATOM 3633 C CA . LEU B 1 226 ? 29.334 78.796 88.841 1.00 20.75 223 LEU B CA 1
ATOM 3634 C C . LEU B 1 226 ? 29.155 79.870 87.709 1.00 20.51 223 LEU B C 1
ATOM 3635 O O . LEU B 1 226 ? 29.961 80.800 87.569 1.00 19.09 223 LEU B O 1
ATOM 3640 N N . ASN B 1 227 ? 28.068 79.763 86.959 1.00 21.23 224 ASN B N 1
ATOM 3641 C CA . ASN B 1 227 ? 27.723 80.771 85.941 1.00 22.13 224 ASN B CA 1
ATOM 3642 C C . ASN B 1 227 ? 27.378 82.167 86.484 1.00 22.43 224 ASN B C 1
ATOM 3643 O O . ASN B 1 227 ? 27.859 83.175 85.949 1.00 22.34 224 ASN B O 1
ATOM 3648 N N . GLY B 1 228 ? 26.563 82.223 87.543 1.00 22.64 225 GLY B N 1
ATOM 3649 C CA . GLY B 1 228 ? 26.263 83.488 88.227 1.00 22.68 225 GLY B CA 1
ATOM 3650 C C . GLY B 1 228 ? 27.494 84.163 88.832 1.00 23.00 225 GLY B C 1
ATOM 3651 O O . GLY B 1 228 ? 27.546 85.391 88.950 1.00 23.21 225 GLY B O 1
ATOM 3660 N N . LEU B 1 230 ? 30.679 83.869 87.483 1.00 22.61 227 LEU B N 1
ATOM 3661 C CA . LEU B 1 230 ? 31.316 84.494 86.314 1.00 23.17 227 LEU B CA 1
ATOM 3662 C C . LEU B 1 230 ? 30.740 85.887 86.044 1.00 22.15 227 LEU B C 1
ATOM 3663 O O . LEU B 1 230 ? 31.498 86.862 86.015 1.00 21.13 227 LEU B O 1
ATOM 3668 N N . SER B 1 231 ? 29.406 85.971 85.931 1.00 22.26 228 SER B N 1
ATOM 3669 C CA . SER B 1 231 ? 28.681 87.237 85.684 1.00 21.98 228 SER B CA 1
ATOM 3670 C C . SER B 1 231 ? 29.009 88.334 86.692 1.00 21.54 228 SER B C 1
ATOM 3671 O O . SER B 1 231 ? 29.203 89.494 86.318 1.00 20.72 228 SER B O 1
ATOM 3674 N N . ALA B 1 232 ? 29.060 87.960 87.972 1.00 21.17 229 ALA B N 1
ATOM 3675 C CA . ALA B 1 232 ? 29.354 88.910 89.032 1.00 21.24 229 ALA B CA 1
ATOM 3676 C C . ALA B 1 232 ? 30.762 89.468 88.863 1.00 21.56 229 ALA B C 1
ATOM 3677 O O . ALA B 1 232 ? 30.996 90.661 89.085 1.00 21.52 229 ALA B O 1
ATOM 3679 N N . VAL B 1 233 ? 31.690 88.598 88.457 1.00 22.09 230 VAL B N 1
ATOM 3680 C CA . VAL B 1 233 ? 33.067 89.002 88.192 1.00 22.21 230 VAL B CA 1
ATOM 3681 C C . VAL B 1 233 ? 33.117 89.871 86.940 1.00 22.98 230 VAL B C 1
ATOM 3682 O O . VAL B 1 233 ? 33.733 90.935 86.963 1.00 22.89 230 VAL B O 1
ATOM 3686 N N . GLU B 1 234 ? 32.435 89.431 85.878 1.00 23.89 231 GLU B N 1
ATOM 3687 C CA . GLU B 1 234 ? 32.345 90.186 84.620 1.00 24.91 231 GLU B CA 1
ATOM 3688 C C . GLU B 1 234 ? 31.774 91.581 84.838 1.00 25.19 231 GLU B C 1
ATOM 3689 O O . GLU B 1 234 ? 32.269 92.538 84.270 1.00 24.81 231 GLU B O 1
ATOM 3695 N N . LYS B 1 235 ? 30.749 91.682 85.681 1.00 25.99 232 LYS B N 1
ATOM 3696 C CA . LYS B 1 235 ? 30.162 92.974 86.048 1.00 26.48 232 LYS B CA 1
ATOM 3697 C C . LYS B 1 235 ? 31.243 93.929 86.575 1.00 26.73 232 LYS B C 1
ATOM 3698 O O . LYS B 1 235 ? 31.337 95.070 86.127 1.00 26.50 232 LYS B O 1
ATOM 3704 N N . ARG B 1 236 ? 32.068 93.443 87.504 1.00 26.94 233 ARG B N 1
ATOM 3705 C CA . ARG B 1 236 ? 33.169 94.229 88.056 1.00 27.38 233 ARG B CA 1
ATOM 3706 C C . ARG B 1 236 ? 34.251 94.553 87.010 1.00 27.98 233 ARG B C 1
ATOM 3707 O O . ARG B 1 236 ? 34.780 95.662 87.005 1.00 27.76 233 ARG B O 1
ATOM 3715 N N . ILE B 1 237 ? 34.575 93.585 86.143 1.00 28.79 234 ILE B N 1
ATOM 3716 C CA . ILE B 1 237 ? 35.536 93.788 85.046 1.00 29.77 234 ILE B CA 1
ATOM 3717 C C . ILE B 1 237 ? 34.976 94.781 84.029 1.00 30.49 234 ILE B C 1
ATOM 3718 O O . ILE B 1 237 ? 35.688 95.687 83.587 1.00 30.44 234 ILE B O 1
ATOM 3723 N N . ASP B 1 238 ? 33.708 94.579 83.659 1.00 31.31 235 ASP B N 1
ATOM 3724 C CA . ASP B 1 238 ? 32.984 95.438 82.719 1.00 32.16 235 ASP B CA 1
ATOM 3725 C C . ASP B 1 238 ? 32.737 96.822 83.307 1.00 32.88 235 ASP B C 1
ATOM 3726 O O . ASP B 1 238 ? 32.669 97.818 82.571 1.00 32.98 235 ASP B O 1
ATOM 3731 N N . LEU B 1 239 ? 32.607 96.874 84.632 1.00 33.56 236 LEU B N 1
ATOM 3732 C CA . LEU B 1 239 ? 32.514 98.140 85.354 1.00 34.20 236 LEU B CA 1
ATOM 3733 C C . LEU B 1 239 ? 33.916 98.660 85.735 1.00 34.54 236 LEU B C 1
ATOM 3734 O O . LEU B 1 239 ? 34.053 99.505 86.620 1.00 34.70 236 LEU B O 1
ATOM 3739 N N . THR B 1 240 ? 34.942 98.143 85.047 1.00 34.92 237 THR B N 1
ATOM 3740 C CA . THR B 1 240 ? 36.330 98.650 85.120 1.00 35.32 237 THR B CA 1
ATOM 3741 C C . THR B 1 240 ? 37.052 98.678 83.751 1.00 35.37 237 THR B C 1
ATOM 3742 O O . THR B 1 240 ? 38.283 98.797 83.700 1.00 35.49 237 THR B O 1
ATOM 3746 N N . LYS B 1 241 ? 36.283 98.583 82.660 1.00 35.34 238 LYS B N 1
ATOM 3747 C CA . LYS B 1 241 ? 36.796 98.448 81.274 1.00 35.37 238 LYS B CA 1
ATOM 3748 C C . LYS B 1 241 ? 37.281 97.032 80.919 1.00 35.29 238 LYS B C 1
ATOM 3749 O O . LYS B 1 241 ? 38.080 96.420 81.632 1.00 35.25 238 LYS B O 1
#

Sequence (458 aa):
NALENIRIVLIETSHHSGNIGSAARAKTGLLTQLCLVSPKSVDEQSYALSAGAENIVKNARVVDSFDEAVDDCSLVIGTSARLRHLQNTLIEPRECAEKVVAYKGKKIAIVFGRERRIGLTNEELLKCHYHLNIPANPDYSSLNLAAVQLVSYELRAFLVQNNKKNSLSLEKNYPTTDQLAYFFDYTERIYQSLGFIQNQGVRKLKRLYYRAKLEKNELNILNGLSAVEKRIDLTKLENIRIVLIETSHSGNIGSAARAKTGLTQLCLVSPKSVDEEQSYALSAGAENIVKNARVVDSFDEAVDDCSLVIGTSARLRHLQNTLIEPRECAEKVVAYKGKIAIVFGRERRIGLTNEELLKCHYHLNIPANPDYSSLNLAAVQLVSYELRAFLVQNNKKIEKNYPTTDQLAYFFDYTERRIYQSLGFIQNQGVRKLKRLYYRAKLEEKNELNILNGLSAVEKRIDLTK

Secondary structure (DSSP, 8-state):
---TTEEEEEES--SHHHHHHHHH------EEEEES-S--SHHHHHTTTT-HHHHHH-EEESSHHHHTTT-SEEEEE----GGGTTTEE-HHHHHHHHHH-SS-EEEEEPBTTTB--HHHHHT-SEEE-----TTS-------HHHHHHHH--HHHHHHHHHHTT-------HHHHHHHHHHHHHHHHHHT---STT--HHHHHH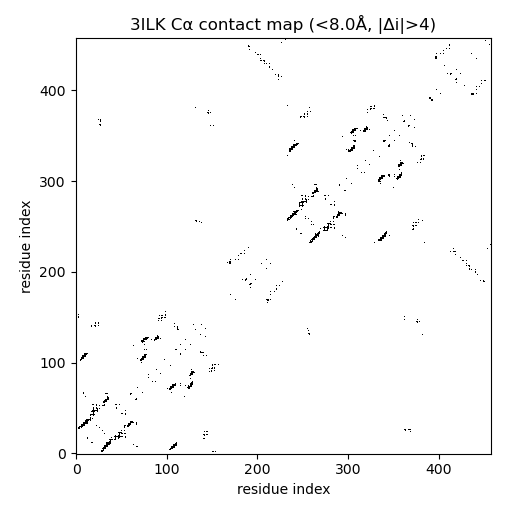HHHT--HHHHHHHH--HHHHHHHHHH-/-TTEEEEEES-S-HHHHHHHHH------EEEEES-S--SHHHHHHHTT-HHHHHT-EEESSHHHHTTT-SEEEEE----GGGTTTEE-HHHHHHHHHH--S-EEEEE-BTTTB--HHHHTT-SEEE-----TTS-PPP---HHHHHHHH--HHHHHTT--------HHHHHHHHHHHHHHHHHTT---STT--HHHHHHHHHT--HHHHHHHH--HHHHHHHHTT-

B-factor: mean 26.9, std 8.57, range [2.0, 68.95]